Protein AF-0000000069699999 (afdb_homodimer)

Radius of gyration: 29.28 Å; Cα contacts (8 Å, |Δi|>4): 1316; chains: 2; bounding box: 67×88×53 Å

Foldseek 3Di:
DVVVVVLVVLLLVLLCCCPVVVDDLVRSCVVVVHDSVVSVVSPVVCVVVVVDDDDPPPDPVVLVVLQVLLCVPLVAQTEAAFADDPDLLVLLLRLLVSVLVVCLVPAAAAAEEEEFFDDSLLSNLPHDDQHEAHQYEYAYQFAFADDPPDQGGRQSSRVSNCVRNVYYYYHQHDHFFDQALVVLVVSCPDPSNVVRNVVNLAGQEYEWEKFALDCPTPCVVSVNDDNVQSCCCCPVFQWGIATSQQFTWHLQLDTTDGRRNSGGRGHDLVSLQSHNAYEYEDEDLSCLSRVNSNSNVSSHRYYGYYPNSSVSNSVVVVVD/DVVVVVLVVLLLVLLCCCPVVVDDLVRSCVVVVHDSVVSVVSPVVCVVVVVDDDDPPPPPVLLVVLQVLLCVPLVAQGEAAFADDPDLLVLLLRLLVSVLVVCLVPAAAAAEEEEFFDDSLLSNLPHDDQHEAHQYEYAYQFAFADDPPDQGGRQSSRVSNCVRNVYYYYHQHDHFFDQALVVLVVSCPDPSNVVRNVVNLAGQEYEWEKFALDCPTPCVVSVNDDNVQSCCCCPVVQWGIATSQQFTWHLQLDTTDGRRNSGGRGHDLVSLQSHNAYEYEDEDLSCLSRVNSNSNVSSHRYYGYYPNSSVSNSVVVVVD

Structure (mmCIF, N/CA/C/O backbone):
data_AF-0000000069699999-model_v1
#
loop_
_entity.id
_entity.type
_entity.pdbx_description
1 polymer 'Sorbitol operon regulator'
#
loop_
_atom_site.group_PDB
_atom_site.id
_atom_site.type_symbol
_atom_site.label_atom_id
_atom_site.label_alt_id
_atom_site.label_comp_id
_atom_site.label_asym_id
_atom_site.label_entity_id
_atom_site.label_seq_id
_atom_site.pdbx_PDB_ins_code
_atom_site.Cartn_x
_atom_site.Cartn_y
_atom_site.Cartn_z
_atom_site.occupancy
_atom_site.B_iso_or_equiv
_atom_site.auth_seq_id
_atom_site.auth_comp_id
_atom_site.auth_asym_id
_atom_site.auth_atom_id
_atom_site.pdbx_PDB_model_num
ATOM 1 N N . MET A 1 1 ? 32.375 20.234 -20.359 1 34.5 1 MET A N 1
ATOM 2 C CA . MET A 1 1 ? 32.719 20.578 -18.984 1 34.5 1 MET A CA 1
ATOM 3 C C . MET A 1 1 ? 32.938 22.078 -18.828 1 34.5 1 MET A C 1
ATOM 5 O O . MET A 1 1 ? 32.594 22.656 -17.812 1 34.5 1 MET A O 1
ATOM 9 N N . ILE A 1 2 ? 33.469 22.578 -19.922 1 44.34 2 ILE A N 1
ATOM 10 C CA . ILE A 1 2 ? 33.844 23.984 -19.891 1 44.34 2 ILE A CA 1
ATOM 11 C C . ILE A 1 2 ? 32.625 24.875 -20.031 1 44.34 2 ILE A C 1
ATOM 13 O O . ILE A 1 2 ? 32.531 25.891 -19.359 1 44.34 2 ILE A O 1
ATOM 17 N N . GLU A 1 3 ? 31.766 24.516 -20.938 1 46.88 3 GLU A N 1
ATOM 18 C CA . GLU A 1 3 ? 30.547 25.297 -21.172 1 46.88 3 GLU A CA 1
ATOM 19 C C . GLU A 1 3 ? 29.609 25.219 -19.969 1 46.88 3 GLU A C 1
ATOM 21 O O . GLU A 1 3 ? 28.953 26.203 -19.625 1 46.88 3 GLU A O 1
ATOM 26 N N . GLN A 1 4 ? 29.594 24.062 -19.406 1 53.38 4 GLN A N 1
ATOM 27 C CA . GLN A 1 4 ? 28.781 23.875 -18.219 1 53.38 4 GLN A CA 1
ATOM 28 C C . GLN A 1 4 ? 29.312 24.672 -17.031 1 53.38 4 GLN A C 1
ATOM 30 O O . GLN A 1 4 ? 28.547 25.203 -16.234 1 53.38 4 GLN A O 1
ATOM 35 N N . ASP A 1 5 ? 30.562 24.703 -17.078 1 57.59 5 ASP A N 1
ATOM 36 C CA . ASP A 1 5 ? 31.25 25.438 -16.031 1 57.59 5 ASP A CA 1
ATOM 37 C C . ASP A 1 5 ? 30.969 26.922 -16.125 1 57.59 5 ASP A C 1
ATOM 39 O O . ASP A 1 5 ? 30.812 27.594 -15.094 1 57.59 5 ASP A O 1
ATOM 43 N N . SER A 1 6 ? 30.891 27.344 -17.406 1 62.59 6 SER A N 1
ATOM 44 C CA . SER A 1 6 ? 30.656 28.766 -17.625 1 62.59 6 SER A CA 1
ATOM 45 C C . SER A 1 6 ? 29.25 29.172 -17.203 1 62.59 6 SER A C 1
ATOM 47 O O . SER A 1 6 ? 29.062 30.234 -16.625 1 62.59 6 SER A O 1
ATOM 49 N N . ASP A 1 7 ? 28.375 28.297 -17.328 1 70.56 7 ASP A N 1
ATOM 50 C CA . ASP A 1 7 ? 26.984 28.531 -16.969 1 70.56 7 ASP A CA 1
ATOM 51 C C . ASP A 1 7 ? 26.812 28.547 -15.445 1 70.56 7 ASP A C 1
ATOM 53 O O . ASP A 1 7 ? 26.062 29.375 -14.914 1 70.56 7 ASP A O 1
ATOM 57 N N . TYR A 1 8 ? 27.578 27.75 -14.844 1 74.44 8 TYR A N 1
ATOM 58 C CA . TYR A 1 8 ? 27.531 27.734 -13.391 1 74.44 8 TYR A CA 1
ATOM 59 C C . TYR A 1 8 ? 28.203 28.969 -12.805 1 74.44 8 TYR A C 1
ATOM 61 O O . TYR A 1 8 ? 27.734 29.516 -11.805 1 74.44 8 TYR A O 1
ATOM 69 N N . ALA A 1 9 ? 29.219 29.438 -13.438 1 79 9 ALA A N 1
ATOM 70 C CA . ALA A 1 9 ? 29.906 30.625 -12.984 1 79 9 ALA A CA 1
ATOM 71 C C . ALA A 1 9 ? 29.016 31.859 -13.102 1 79 9 ALA A C 1
ATOM 73 O O . ALA A 1 9 ? 28.953 32.688 -12.18 1 79 9 ALA A O 1
ATOM 74 N N . LEU A 1 10 ? 28.344 31.938 -14.234 1 81.69 10 LEU A N 1
ATOM 75 C CA . LEU A 1 10 ? 27.406 33.031 -14.445 1 81.69 10 LEU A CA 1
ATOM 76 C C . LEU A 1 10 ? 26.266 32.969 -13.43 1 81.69 10 LEU A C 1
ATOM 78 O O . LEU A 1 10 ? 25.906 34 -12.836 1 81.69 10 LEU A O 1
ATOM 82 N N . LEU A 1 11 ? 25.734 31.797 -13.188 1 82.19 11 LEU A N 1
ATOM 83 C CA . LEU A 1 11 ? 24.656 31.578 -12.219 1 82.19 11 LEU A CA 1
ATOM 84 C C . LEU A 1 11 ? 25.078 32.031 -10.82 1 82.19 11 LEU A C 1
ATOM 86 O O . LEU A 1 11 ? 24.312 32.656 -10.109 1 82.19 11 LEU A O 1
ATOM 90 N N . THR A 1 12 ? 26.234 31.672 -10.555 1 82.31 12 THR A N 1
ATOM 91 C CA . THR A 1 12 ? 26.766 32.031 -9.25 1 82.31 12 THR A CA 1
ATOM 92 C C . THR A 1 12 ? 26.953 33.531 -9.133 1 82.31 12 THR A C 1
ATOM 94 O O . THR A 1 12 ? 26.609 34.125 -8.109 1 82.31 12 THR A O 1
ATOM 97 N N . GLU A 1 13 ? 27.469 34.156 -10.133 1 85.19 13 GLU A N 1
ATOM 98 C CA . GLU A 1 13 ? 27.703 35.594 -10.117 1 85.19 13 GLU A CA 1
ATOM 99 C C . GLU A 1 13 ? 26.391 36.375 -10.016 1 85.19 13 GLU A C 1
ATOM 101 O O . GLU A 1 13 ? 26.297 37.375 -9.281 1 85.19 13 GLU A O 1
ATOM 106 N N . ILE A 1 14 ? 25.469 35.906 -10.664 1 87.5 14 ILE A N 1
ATOM 107 C CA . ILE A 1 14 ? 24.172 36.562 -10.648 1 87.5 14 ILE A CA 1
ATOM 108 C C . ILE A 1 14 ? 23.516 36.375 -9.281 1 87.5 14 ILE A C 1
ATOM 110 O O . ILE A 1 14 ? 22.938 37.312 -8.719 1 87.5 14 ILE A O 1
ATOM 114 N N . ALA A 1 15 ? 23.688 35.219 -8.727 1 82.81 15 ALA A N 1
ATOM 115 C CA . ALA A 1 15 ? 23.156 34.938 -7.395 1 82.81 15 ALA A CA 1
ATOM 116 C C . ALA A 1 15 ? 23.812 35.812 -6.336 1 82.81 15 ALA A C 1
ATOM 118 O O . ALA A 1 15 ? 23.141 36.375 -5.469 1 82.81 15 ALA A O 1
ATOM 119 N N . VAL A 1 16 ? 25.047 35.938 -6.441 1 80.44 16 VAL A N 1
ATOM 120 C CA . VAL A 1 16 ? 25.797 36.781 -5.508 1 80.44 16 VAL A CA 1
ATOM 121 C C . VAL A 1 16 ? 25.344 38.219 -5.641 1 80.44 16 VAL A C 1
ATOM 123 O O . VAL A 1 16 ? 25.125 38.906 -4.637 1 80.44 16 VAL A O 1
ATOM 126 N N . ALA A 1 17 ? 25.156 38.719 -6.848 1 85.19 17 ALA A N 1
ATOM 127 C CA . ALA A 1 17 ? 24.734 40.094 -7.09 1 85.19 17 ALA A CA 1
ATOM 128 C C . ALA A 1 17 ? 23.359 40.344 -6.469 1 85.19 17 ALA A C 1
ATOM 130 O O . ALA A 1 17 ? 23.156 41.375 -5.836 1 85.19 17 ALA A O 1
ATOM 131 N N . TYR A 1 18 ? 22.516 39.406 -6.566 1 82.5 18 TYR A N 1
ATOM 132 C CA . TYR A 1 18 ? 21.141 39.562 -6.094 1 82.5 18 TYR A CA 1
ATOM 133 C C . TYR A 1 18 ? 21.047 39.375 -4.586 1 82.5 18 TYR A C 1
ATOM 135 O O . TYR A 1 18 ? 20.547 40.219 -3.867 1 82.5 18 TYR A O 1
ATOM 143 N N . TYR A 1 19 ? 21.578 38.312 -4.074 1 75 19 TYR A N 1
ATOM 144 C CA . TYR A 1 19 ? 21.328 37.906 -2.699 1 75 19 TYR A CA 1
ATOM 145 C C . TYR A 1 19 ? 22.359 38.5 -1.753 1 75 19 TYR A C 1
ATOM 147 O O . TYR A 1 19 ? 22.047 38.812 -0.602 1 75 19 TYR A O 1
ATOM 155 N N . ASP A 1 20 ? 23.516 38.625 -2.26 1 72.81 20 ASP A N 1
ATOM 156 C CA . ASP A 1 20 ? 24.578 39.094 -1.396 1 72.81 20 ASP A CA 1
ATOM 157 C C . ASP A 1 20 ? 24.766 40.594 -1.553 1 72.81 20 ASP A C 1
ATOM 159 O O . ASP A 1 20 ? 24.922 41.312 -0.563 1 72.81 20 ASP A O 1
ATOM 163 N N . GLN A 1 21 ? 24.625 41.094 -2.789 1 77.75 21 GLN A N 1
ATOM 164 C CA . GLN A 1 21 ? 24.938 42.5 -3.049 1 77.75 21 GLN A CA 1
ATOM 165 C C . GLN A 1 21 ? 23.656 43.344 -3.156 1 77.75 21 GLN A C 1
ATOM 167 O O . GLN A 1 21 ? 23.703 44.531 -3.455 1 77.75 21 GLN A O 1
ATOM 172 N N . GLU A 1 22 ? 22.531 42.656 -2.928 1 73.81 22 GLU A N 1
ATOM 173 C CA . GLU A 1 22 ? 21.203 43.25 -2.85 1 73.81 22 GLU A CA 1
ATOM 174 C C . GLU A 1 22 ? 20.922 44.125 -4.07 1 73.81 22 GLU A C 1
ATOM 176 O O . GLU A 1 22 ? 20.266 45.156 -3.965 1 73.81 22 GLU A O 1
ATOM 181 N N . GLN A 1 23 ? 21.484 43.719 -5.227 1 81.5 23 GLN A N 1
ATOM 182 C CA . GLN A 1 23 ? 21.141 44.375 -6.484 1 81.5 23 GLN A CA 1
ATOM 183 C C . GLN A 1 23 ? 19.766 43.969 -6.969 1 81.5 23 GLN A C 1
ATOM 185 O O . GLN A 1 23 ? 19.344 42.844 -6.777 1 81.5 23 GLN A O 1
ATOM 190 N N . THR A 1 24 ? 19.109 44.906 -7.512 1 81.06 24 THR A N 1
ATOM 191 C CA . THR A 1 24 ? 17.812 44.594 -8.102 1 81.06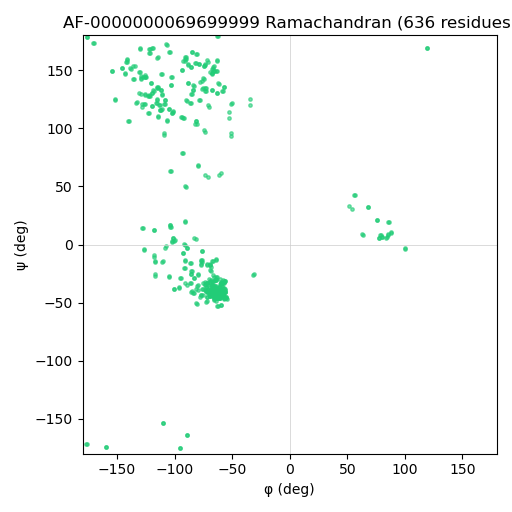 24 THR A CA 1
ATOM 192 C C . THR A 1 24 ? 17.984 43.781 -9.375 1 81.06 24 THR A C 1
ATOM 194 O O . THR A 1 24 ? 19.062 43.75 -9.977 1 81.06 24 THR A O 1
ATOM 197 N N . GLN A 1 25 ? 16.891 43.031 -9.719 1 85.62 25 GLN A N 1
ATOM 198 C CA . GLN A 1 25 ? 16.953 42.281 -10.961 1 85.62 25 GLN A CA 1
ATOM 199 C C . GLN A 1 25 ? 17.203 43.188 -12.156 1 85.62 25 GLN A C 1
ATOM 201 O O . GLN A 1 25 ? 17.875 42.781 -13.117 1 85.62 25 GLN A O 1
ATOM 206 N N . GLU A 1 26 ? 16.734 44.375 -12.039 1 84 26 GLU A N 1
ATOM 207 C CA . GLU A 1 26 ? 16.938 45.344 -13.109 1 84 26 GLU A CA 1
ATOM 208 C C . GLU A 1 26 ? 18.406 45.75 -13.195 1 84 26 GLU A C 1
ATOM 210 O O . GLU A 1 26 ? 18.969 45.844 -14.289 1 84 26 GLU A O 1
ATOM 215 N N . GLU A 1 27 ? 19.016 45.969 -12.148 1 87.88 27 GLU A N 1
ATOM 216 C CA . GLU A 1 27 ? 20.438 46.344 -12.086 1 87.88 27 GLU A CA 1
ATOM 217 C C . GLU A 1 27 ? 21.312 45.188 -12.594 1 87.88 27 GLU A C 1
ATOM 219 O O . GLU A 1 27 ? 22.297 45.438 -13.305 1 87.88 27 GLU A O 1
ATOM 224 N N . ILE A 1 28 ? 20.938 44 -12.266 1 91.94 28 ILE A N 1
ATOM 225 C CA . ILE A 1 28 ? 21.672 42.812 -12.672 1 91.94 28 ILE A CA 1
ATOM 226 C C . ILE A 1 28 ? 21.531 42.625 -14.18 1 91.94 28 ILE A C 1
ATOM 228 O O . ILE A 1 28 ? 22.516 42.281 -14.859 1 91.94 28 ILE A O 1
ATOM 232 N N . ALA A 1 29 ? 20.406 42.875 -14.664 1 90.75 29 ALA A N 1
ATOM 233 C CA . ALA A 1 29 ? 20.141 42.781 -16.094 1 90.75 29 ALA A CA 1
ATOM 234 C C . ALA A 1 29 ? 21.047 43.75 -16.875 1 90.75 29 ALA A C 1
ATOM 236 O O . ALA A 1 29 ? 21.641 43.344 -17.875 1 90.75 29 ALA A O 1
ATOM 237 N N . LYS A 1 30 ? 21.156 44.938 -16.406 1 89.31 30 LYS A N 1
ATOM 238 C CA . LYS A 1 30 ? 22 45.938 -17.047 1 89.31 30 LYS A CA 1
ATOM 239 C C . LYS A 1 30 ? 23.469 45.562 -16.969 1 89.31 30 LYS A C 1
ATOM 241 O O . LYS A 1 30 ? 24.203 45.688 -17.953 1 89.31 30 LYS A O 1
ATOM 246 N N . ARG A 1 31 ? 23.859 45.062 -15.844 1 89.94 31 ARG A N 1
ATOM 247 C CA . ARG A 1 31 ? 25.25 44.75 -15.578 1 89.94 31 ARG A CA 1
ATOM 248 C C . ARG A 1 31 ? 25.719 43.594 -16.453 1 89.94 31 ARG A C 1
ATOM 250 O O . ARG A 1 31 ? 26.859 43.594 -16.938 1 89.94 31 ARG A O 1
ATOM 257 N N . PHE A 1 32 ? 24.828 42.656 -16.703 1 87.94 32 PHE A N 1
ATOM 258 C CA . PHE A 1 32 ? 25.25 41.438 -17.375 1 87.94 32 PHE A CA 1
ATOM 259 C C . PHE A 1 32 ? 24.734 41.406 -18.812 1 87.94 32 PHE A C 1
ATOM 261 O O . PHE A 1 32 ? 25 40.438 -19.547 1 87.94 32 PHE A O 1
ATOM 268 N N . GLY A 1 33 ? 23.922 42.562 -19.172 1 90.44 33 GLY A N 1
ATOM 269 C CA . GLY A 1 33 ? 23.438 42.688 -20.531 1 90.44 33 GLY A CA 1
ATOM 270 C C . GLY A 1 33 ? 22.406 41.625 -20.891 1 90.44 33 GLY A C 1
ATOM 271 O O . GLY A 1 33 ? 22.406 41.094 -22 1 90.44 33 GLY A O 1
ATOM 272 N N . ILE A 1 34 ? 21.672 41.25 -19.891 1 89.38 34 ILE A N 1
ATOM 273 C CA . ILE A 1 34 ? 20.594 40.281 -20.125 1 89.38 34 ILE A CA 1
ATOM 274 C C . ILE A 1 34 ? 19.25 40.906 -19.703 1 89.38 34 ILE A C 1
ATOM 276 O O . ILE A 1 34 ? 19.234 41.969 -19.062 1 89.38 34 ILE A O 1
ATOM 280 N N . SER A 1 35 ? 18.141 40.281 -20.141 1 85.44 35 SER A N 1
ATOM 281 C CA . SER A 1 35 ? 16.828 40.812 -19.781 1 85.44 35 SER A CA 1
ATOM 282 C C . SER A 1 35 ? 16.5 40.531 -18.312 1 85.44 35 SER A C 1
ATOM 284 O O . SER A 1 35 ? 17.031 39.594 -17.719 1 85.44 35 SER A O 1
ATOM 286 N N . ARG A 1 36 ? 15.68 41.375 -17.828 1 84.62 36 ARG A N 1
ATOM 287 C CA . ARG A 1 36 ? 15.195 41.188 -16.469 1 84.62 36 ARG A CA 1
ATOM 288 C C . ARG A 1 36 ? 14.516 39.812 -16.312 1 84.62 36 ARG A C 1
ATOM 290 O O . ARG A 1 36 ? 14.695 39.156 -15.289 1 84.62 36 ARG A O 1
ATOM 297 N N . ILE A 1 37 ? 13.906 39.375 -17.328 1 82.69 37 ILE A N 1
ATOM 298 C CA . ILE A 1 37 ? 13.195 38.094 -17.312 1 82.69 37 ILE A CA 1
ATOM 299 C C . ILE A 1 37 ? 14.195 36.969 -17.203 1 82.69 37 ILE A C 1
ATOM 301 O O . ILE A 1 37 ? 13.984 36 -16.453 1 82.69 37 ILE A O 1
ATOM 305 N N . LYS A 1 38 ? 15.227 37.062 -17.906 1 85.81 38 LYS A N 1
ATOM 306 C CA . LYS A 1 38 ? 16.266 36.031 -17.875 1 85.81 38 LYS A CA 1
ATOM 307 C C . LYS A 1 38 ? 16.953 36 -16.5 1 85.81 38 LYS A C 1
ATOM 309 O O . LYS A 1 38 ? 17.266 34.938 -16 1 85.81 38 LYS A O 1
ATOM 314 N N . VAL A 1 39 ? 17.172 37.188 -15.914 1 87.88 39 VAL A N 1
ATOM 315 C CA . VAL A 1 39 ? 17.75 37.219 -14.57 1 87.88 39 VAL A CA 1
ATOM 316 C C . VAL A 1 39 ? 16.859 36.469 -13.602 1 87.88 39 VAL A C 1
ATOM 318 O O . VAL A 1 39 ? 17.359 35.656 -12.82 1 87.88 39 VAL A O 1
ATOM 321 N N . GLY A 1 40 ? 15.648 36.688 -13.695 1 83.38 40 GLY A N 1
ATOM 322 C CA . GLY A 1 40 ? 14.703 35.969 -12.836 1 83.38 40 GLY A CA 1
ATOM 323 C C . GLY A 1 40 ? 14.766 34.469 -13.008 1 83.38 40 GLY A C 1
ATOM 324 O O . GLY A 1 40 ? 14.758 33.719 -12.023 1 83.38 40 GLY A O 1
ATOM 325 N N . ARG A 1 41 ? 14.844 34.062 -14.211 1 84.88 41 ARG A N 1
ATOM 326 C CA . ARG A 1 41 ? 14.938 32.625 -14.523 1 84.88 41 ARG A CA 1
ATOM 327 C C . ARG A 1 41 ? 16.234 32.031 -13.984 1 84.88 41 ARG A C 1
ATOM 329 O O . ARG A 1 41 ? 16.234 30.906 -13.469 1 84.88 41 ARG A O 1
ATOM 336 N N . LEU A 1 42 ? 17.281 32.781 -14.172 1 84.38 42 LEU A N 1
ATOM 337 C CA . LEU A 1 42 ? 18.578 32.312 -13.719 1 84.38 42 LEU A CA 1
ATOM 338 C C . LEU A 1 42 ? 18.641 32.219 -12.195 1 84.38 42 LEU A C 1
ATOM 340 O O . LEU A 1 42 ? 19.234 31.312 -11.633 1 84.38 42 LEU A O 1
ATOM 344 N N . LEU A 1 43 ? 17.953 33.188 -11.555 1 81.56 43 LEU A N 1
ATOM 345 C CA . LEU A 1 43 ? 17.875 33.156 -10.102 1 81.56 43 LEU A CA 1
ATOM 346 C C . LEU A 1 43 ? 17.062 31.953 -9.625 1 81.56 43 LEU A C 1
ATOM 348 O O . LEU A 1 43 ? 17.438 31.297 -8.648 1 81.56 43 LEU A O 1
ATOM 352 N N . LYS A 1 44 ? 16.062 31.672 -10.32 1 78.75 44 LYS A N 1
ATOM 353 C CA . LYS A 1 44 ? 15.266 30.484 -10.023 1 78.75 44 LYS A CA 1
ATOM 354 C C . LYS A 1 44 ? 16.078 29.219 -10.227 1 78.75 44 LYS A C 1
ATOM 356 O O . LYS A 1 44 ? 16.047 28.312 -9.383 1 78.75 44 LYS A O 1
ATOM 361 N N . LYS A 1 45 ? 16.797 29.219 -11.289 1 80.31 45 LYS A N 1
ATOM 362 C CA . LYS A 1 45 ? 17.672 28.078 -11.586 1 80.31 45 LYS A CA 1
ATOM 363 C C . LYS A 1 45 ? 18.766 27.938 -10.523 1 80.31 45 LYS A C 1
ATOM 365 O O . LYS A 1 45 ? 19.094 26.828 -10.117 1 80.31 45 LYS A O 1
ATOM 370 N N . ALA A 1 46 ? 19.344 29.016 -10.141 1 79.31 46 ALA A N 1
ATOM 371 C CA . ALA A 1 46 ? 20.375 29 -9.109 1 79.31 46 ALA A CA 1
ATOM 372 C C . ALA A 1 46 ? 19.859 28.375 -7.816 1 79.31 46 ALA A C 1
ATOM 374 O O . ALA A 1 46 ? 20.594 27.625 -7.152 1 79.31 46 ALA A O 1
ATOM 375 N N . ARG A 1 47 ? 18.688 28.625 -7.508 1 72.5 47 ARG A N 1
ATOM 376 C CA . ARG A 1 47 ? 18.078 28.047 -6.32 1 72.5 47 ARG A CA 1
ATOM 377 C C . ARG A 1 47 ? 17.812 26.562 -6.52 1 72.5 47 ARG A C 1
ATOM 379 O O . ARG A 1 47 ? 18.094 25.75 -5.637 1 72.5 47 ARG A O 1
ATOM 386 N N . GLN A 1 48 ? 17.359 26.266 -7.688 1 70.88 48 GLN A N 1
ATOM 387 C CA . GLN A 1 48 ? 17 24.891 -8.016 1 70.88 48 GLN A CA 1
ATOM 388 C C . GLN A 1 48 ? 18.234 23.984 -8.039 1 70.88 48 GLN A C 1
ATOM 390 O O . GLN A 1 48 ? 18.188 22.828 -7.621 1 70.88 48 GLN A O 1
ATOM 395 N N . GLU A 1 49 ? 19.312 24.656 -8.422 1 71.75 49 GLU A N 1
ATOM 396 C CA . GLU A 1 49 ? 20.562 23.906 -8.57 1 71.75 49 GLU A CA 1
ATOM 397 C C . GLU A 1 49 ? 21.359 23.922 -7.273 1 71.75 49 GLU A C 1
ATOM 399 O O . GLU A 1 49 ? 22.469 23.375 -7.219 1 71.75 49 GLU A O 1
ATOM 404 N N . GLY A 1 50 ? 20.781 24.625 -6.227 1 68.31 50 GLY A N 1
ATOM 405 C CA . GLY A 1 50 ? 21.391 24.641 -4.902 1 68.31 50 GLY A CA 1
ATOM 406 C C . GLY A 1 50 ? 22.562 25.609 -4.801 1 68.31 50 GLY A C 1
ATOM 407 O O . GLY A 1 50 ? 23.359 25.547 -3.859 1 68.31 50 GLY A O 1
ATOM 408 N N . ILE A 1 51 ? 22.75 26.375 -5.785 1 72.75 51 ILE A N 1
ATOM 409 C CA . ILE A 1 51 ? 23.812 27.375 -5.766 1 72.75 51 ILE A CA 1
ATOM 410 C C . ILE A 1 51 ? 23.5 28.438 -4.707 1 72.75 51 ILE A C 1
ATOM 412 O O . ILE A 1 51 ? 24.406 28.953 -4.051 1 72.75 51 ILE A O 1
ATOM 416 N N . VAL A 1 52 ? 22.266 28.875 -4.594 1 61.09 52 VAL A N 1
ATOM 417 C CA . VAL A 1 52 ? 21.812 29.812 -3.574 1 61.09 52 VAL A CA 1
ATOM 418 C C . VAL A 1 52 ? 20.891 29.109 -2.584 1 61.09 52 VAL A C 1
ATOM 420 O O . VAL A 1 52 ? 19.938 28.453 -2.982 1 61.09 52 VAL A O 1
ATOM 423 N N . GLU A 1 53 ? 21.344 29.062 -1.372 1 54.72 53 GLU A N 1
ATOM 424 C CA . GLU A 1 53 ? 20.484 28.656 -0.258 1 54.72 53 GLU A CA 1
ATOM 425 C C . GLU A 1 53 ? 20.156 29.844 0.646 1 54.72 53 GLU A C 1
ATOM 427 O O . GLU A 1 53 ? 21.062 30.453 1.218 1 54.72 53 GLU A O 1
ATOM 432 N N . ILE A 1 54 ? 19.078 30.5 0.457 1 44.09 54 ILE A N 1
ATOM 433 C CA . ILE A 1 54 ? 18.672 31.609 1.311 1 44.09 54 ILE A CA 1
ATOM 434 C C . ILE A 1 54 ? 18.188 31.078 2.656 1 44.09 54 ILE A C 1
ATOM 436 O O . ILE A 1 54 ? 17.266 30.25 2.709 1 44.09 54 ILE A O 1
ATOM 440 N N . SER A 1 55 ? 18.938 31.062 3.561 1 42.41 55 SER A N 1
ATOM 441 C CA . SER A 1 55 ? 18.484 30.734 4.914 1 42.41 55 SER A CA 1
ATOM 442 C C . SER A 1 55 ? 18.109 32 5.688 1 42.41 55 SER A C 1
ATOM 444 O O . SER A 1 55 ? 18.938 32.906 5.863 1 42.41 55 SER A O 1
ATOM 446 N N . VAL A 1 56 ? 16.922 32.594 5.469 1 38.44 56 VAL A N 1
ATOM 447 C CA . VAL A 1 56 ? 16.484 33.656 6.387 1 38.44 56 VAL A CA 1
ATOM 448 C C . VAL A 1 56 ? 16.594 33.156 7.824 1 38.44 56 VAL A C 1
ATOM 450 O O . VAL A 1 56 ? 15.961 32.156 8.203 1 38.44 56 VAL A O 1
ATOM 453 N N . LYS A 1 57 ? 17.641 33.438 8.359 1 41.66 57 LYS A N 1
ATOM 454 C CA . LYS A 1 57 ? 17.766 33.125 9.781 1 41.66 57 LYS A CA 1
ATOM 455 C C . LYS A 1 57 ? 16.719 33.844 10.609 1 41.66 57 LYS A C 1
ATOM 457 O O . LYS A 1 57 ? 16.719 35.062 10.703 1 41.66 57 LYS A O 1
ATOM 462 N N . TYR A 1 58 ? 15.43 33.625 10.414 1 42.47 58 TYR A N 1
ATOM 463 C CA . TYR A 1 58 ? 14.523 34.125 11.43 1 42.47 58 TYR A CA 1
ATOM 464 C C . TYR A 1 58 ? 15.148 34.031 12.82 1 42.47 58 TYR A C 1
ATOM 466 O O . TYR A 1 58 ? 15.766 33 13.141 1 42.47 58 TYR A O 1
ATOM 474 N N . HIS A 1 59 ? 15.25 35.156 13.398 1 47.41 59 HIS A N 1
ATOM 475 C CA . HIS A 1 59 ? 15.844 35.25 14.727 1 47.41 59 HIS A CA 1
ATOM 476 C C . HIS A 1 59 ? 15.18 34.281 15.711 1 47.41 59 HIS A C 1
ATOM 478 O O . HIS A 1 59 ? 13.961 34.312 15.875 1 47.41 59 HIS A O 1
ATOM 484 N N . PRO A 1 60 ? 15.844 33.312 16.188 1 51.94 60 PRO A N 1
ATOM 485 C CA . PRO A 1 60 ? 15.422 32.406 17.25 1 51.94 60 PRO A CA 1
ATOM 486 C C . PRO A 1 60 ? 14.516 33.062 18.281 1 51.94 60 PRO A C 1
ATOM 488 O O . PRO A 1 60 ? 13.578 32.438 18.781 1 51.94 60 PRO A O 1
ATOM 491 N N . VAL A 1 61 ? 14.633 34.406 18.453 1 47.69 61 VAL A N 1
ATOM 492 C CA . VAL A 1 61 ? 13.883 35.062 19.531 1 47.69 61 VAL A CA 1
ATOM 493 C C . VAL A 1 61 ? 12.422 35.219 19.125 1 47.69 61 VAL A C 1
ATOM 495 O O . VAL A 1 61 ? 11.516 34.969 19.922 1 47.69 61 VAL A O 1
ATOM 498 N N . PHE A 1 62 ? 12.055 35.625 17.891 1 53.31 62 PHE A N 1
ATOM 499 C CA . PHE A 1 62 ? 10.688 35.844 17.438 1 53.31 62 PHE A CA 1
ATOM 500 C C . PHE A 1 62 ? 9.922 34.531 17.391 1 53.31 62 PHE A C 1
ATOM 502 O O . PHE A 1 62 ? 8.781 34.438 17.859 1 53.31 62 PHE A O 1
ATOM 509 N N . SER A 1 63 ? 10.555 33.594 17 1 73.06 63 SER A N 1
ATOM 510 C CA . SER A 1 63 ? 9.922 32.281 16.953 1 73.06 63 SER A CA 1
ATOM 511 C C . SER A 1 63 ? 9.648 31.734 18.359 1 73.06 63 SER A C 1
ATOM 513 O O . SER A 1 63 ? 8.609 31.109 18.594 1 73.06 63 SER A O 1
ATOM 515 N N . SER A 1 64 ? 10.414 32.281 19.203 1 79.56 64 SER A N 1
ATOM 516 C CA . SER A 1 64 ? 10.25 31.828 20.578 1 79.56 64 SER A CA 1
ATOM 517 C C . SER A 1 64 ? 9.055 32.5 21.234 1 79.56 64 SER A C 1
ATOM 519 O O . SER A 1 64 ? 8.281 31.859 21.938 1 79.56 64 SER A O 1
ATOM 521 N N . GLN A 1 65 ? 8.867 33.812 20.938 1 85.81 65 GLN A N 1
ATOM 522 C CA . GLN A 1 65 ? 7.746 34.531 21.516 1 85.81 65 GLN A CA 1
ATOM 523 C C . GLN A 1 65 ? 6.418 34.031 20.953 1 85.81 65 GLN A C 1
ATOM 525 O O . GLN A 1 65 ? 5.449 33.875 21.703 1 85.81 65 GLN A O 1
ATOM 530 N N . ILE A 1 66 ? 6.449 33.844 19.719 1 90.81 66 ILE A N 1
ATOM 531 C CA . ILE A 1 66 ? 5.242 33.375 19.062 1 90.81 66 ILE A CA 1
ATOM 532 C C . ILE A 1 66 ? 4.898 31.969 19.578 1 90.81 66 ILE A C 1
ATOM 534 O O . ILE A 1 66 ? 3.736 31.688 19.875 1 90.81 66 ILE A O 1
ATOM 538 N N . GLU A 1 67 ? 5.898 31.172 19.688 1 93.44 67 GLU A N 1
ATOM 539 C CA . GLU A 1 67 ? 5.684 29.844 20.219 1 93.44 67 GLU A CA 1
ATOM 540 C C . GLU A 1 67 ? 5.086 29.891 21.625 1 93.44 67 GLU A C 1
ATOM 542 O O . GLU A 1 67 ? 4.137 29.172 21.938 1 93.44 67 GLU A O 1
ATOM 547 N N . GLN A 1 68 ? 5.602 30.781 22.438 1 93.31 68 GLN A N 1
ATOM 548 C CA . GLN A 1 68 ? 5.113 30.906 23.797 1 93.31 68 GLN A CA 1
ATOM 549 C C . GLN A 1 68 ? 3.652 31.359 23.828 1 93.31 68 GLN A C 1
ATOM 551 O O . GLN A 1 68 ? 2.877 30.922 24.672 1 93.31 68 GLN A O 1
ATOM 556 N N . GLN A 1 69 ? 3.283 32.188 22.938 1 93.88 69 GLN A N 1
ATOM 557 C CA . GLN A 1 69 ? 1.891 32.625 22.844 1 93.88 69 GLN A CA 1
ATOM 558 C C . GLN A 1 69 ? 0.983 31.438 22.484 1 93.88 69 GLN A C 1
ATOM 560 O O . GLN A 1 69 ? -0.096 31.281 23.047 1 93.88 69 GLN A O 1
ATOM 565 N N . PHE A 1 70 ? 1.439 30.641 21.594 1 96.75 70 PHE A N 1
ATOM 566 C CA . PHE A 1 70 ? 0.662 29.469 21.188 1 96.75 70 PHE A CA 1
ATOM 567 C C . PHE A 1 70 ? 0.53 28.484 22.344 1 96.75 70 PHE A C 1
ATOM 569 O O . PHE A 1 70 ? -0.55 27.938 22.578 1 96.75 70 PHE A O 1
ATOM 576 N N . ILE A 1 71 ? 1.608 28.234 23.062 1 96.56 71 ILE A N 1
ATOM 577 C CA . ILE A 1 71 ? 1.599 27.312 24.203 1 96.56 71 ILE A CA 1
ATOM 578 C C . ILE A 1 71 ? 0.642 27.828 25.266 1 96.56 71 ILE A C 1
ATOM 580 O O . ILE A 1 71 ? -0.188 27.078 25.781 1 96.56 71 ILE A O 1
ATOM 584 N N . SER A 1 72 ? 0.683 29.094 25.5 1 95.19 72 SER A N 1
ATOM 585 C CA . SER A 1 72 ? -0.118 29.688 26.562 1 95.19 72 SER A CA 1
ATOM 586 C C . SER A 1 72 ? -1.595 29.734 26.172 1 95.19 72 SER A C 1
ATOM 588 O O . SER A 1 72 ? -2.461 29.438 27 1 95.19 72 SER A O 1
ATOM 590 N N . HIS A 1 73 ? -1.875 30.047 24.938 1 95 73 HIS A N 1
ATOM 591 C CA . HIS A 1 73 ? -3.254 30.297 24.531 1 95 73 HIS A CA 1
ATOM 592 C C . HIS A 1 73 ? -3.953 28.984 24.172 1 95 73 HIS A C 1
ATOM 594 O O . HIS A 1 73 ? -5.16 28.844 24.375 1 95 73 HIS A O 1
ATOM 600 N N . PHE A 1 74 ? -3.215 28.094 23.656 1 97.12 74 PHE A N 1
ATOM 601 C CA . PHE A 1 74 ? -3.885 26.922 23.078 1 97.12 74 PHE A CA 1
ATOM 602 C C . PHE A 1 74 ? -3.467 25.656 23.812 1 97.12 74 PHE A C 1
ATOM 604 O O . PHE A 1 74 ? -4.027 24.578 23.578 1 97.12 74 PHE A O 1
ATOM 611 N N . GLY A 1 75 ? -2.451 25.703 24.672 1 97 75 GLY A N 1
ATOM 612 C CA . GLY A 1 75 ? -2.047 24.578 25.484 1 97 75 GLY A CA 1
ATOM 613 C C . GLY A 1 75 ? -1.277 23.531 24.703 1 97 75 GLY A C 1
ATOM 614 O O . GLY A 1 75 ? -1.272 22.344 25.078 1 97 75 GLY A O 1
ATOM 615 N N . ILE A 1 76 ? -0.688 23.875 23.578 1 98.06 76 ILE A N 1
ATOM 616 C CA . ILE A 1 76 ? 0.103 22.922 22.812 1 98.06 76 ILE A CA 1
ATOM 617 C C . ILE A 1 76 ? 1.501 22.812 23.406 1 98.06 76 ILE A C 1
ATOM 619 O O . ILE A 1 76 ? 1.912 23.656 24.203 1 98.06 76 ILE A O 1
ATOM 623 N N . LYS A 1 77 ? 2.176 21.766 23.016 1 97.12 77 LYS A N 1
ATOM 624 C CA . LYS A 1 77 ? 3.504 21.5 23.562 1 97.12 77 LYS A CA 1
ATOM 625 C C . LYS A 1 77 ? 4.574 22.297 22.812 1 97.12 77 LYS A C 1
ATOM 627 O O . LYS A 1 77 ? 5.535 22.766 23.422 1 97.12 77 LYS A O 1
ATOM 632 N N . ARG A 1 78 ? 4.422 22.328 21.484 1 96.88 78 ARG A N 1
ATOM 633 C CA . ARG A 1 78 ? 5.395 23 20.641 1 96.88 78 ARG A CA 1
ATOM 634 C C . ARG A 1 78 ? 4.711 23.688 19.469 1 96.88 78 ARG A C 1
ATOM 636 O O . ARG A 1 78 ? 3.67 23.234 18.984 1 96.88 78 ARG A O 1
ATOM 643 N N . ALA A 1 79 ? 5.277 24.797 19.062 1 97.5 79 ALA A N 1
ATOM 644 C CA . ALA A 1 79 ? 4.969 25.422 17.781 1 97.5 79 ALA A CA 1
ATOM 645 C C . ALA A 1 79 ? 6.23 25.578 16.938 1 97.5 79 ALA A C 1
ATOM 647 O O . ALA A 1 79 ? 7.168 26.266 17.328 1 97.5 79 ALA A O 1
ATOM 648 N N . LEU A 1 80 ? 6.242 24.844 15.852 1 96.56 80 LEU A N 1
ATOM 649 C CA . LEU A 1 80 ? 7.352 24.938 14.906 1 96.56 80 LEU A CA 1
ATOM 650 C C . LEU A 1 80 ? 7.062 25.969 13.82 1 96.56 80 LEU A C 1
ATOM 652 O O . LEU A 1 80 ? 6.238 25.719 12.93 1 96.56 80 LEU A O 1
ATOM 656 N N . ILE A 1 81 ? 7.801 27.109 13.914 1 95.88 81 ILE A N 1
ATOM 657 C CA . ILE A 1 81 ? 7.461 28.266 13.07 1 95.88 81 ILE A CA 1
ATOM 658 C C . ILE A 1 81 ? 8.57 28.5 12.047 1 95.88 81 ILE A C 1
ATOM 660 O O . ILE A 1 81 ? 9.703 28.828 12.414 1 95.88 81 ILE A O 1
ATOM 664 N N . ALA A 1 82 ? 8.164 28.328 10.789 1 94.31 82 ALA A N 1
ATOM 665 C CA . ALA A 1 82 ? 9.125 28.562 9.719 1 94.31 82 ALA A CA 1
ATOM 666 C C . ALA A 1 82 ? 9.109 30.031 9.289 1 94.31 82 ALA A C 1
ATOM 668 O O . ALA A 1 82 ? 8.07 30.688 9.344 1 94.31 82 ALA A O 1
ATOM 669 N N . LEU A 1 83 ? 10.203 30.438 8.758 1 87.62 83 LEU A N 1
ATOM 670 C CA . LEU A 1 83 ? 10.273 31.75 8.133 1 87.62 83 LEU A CA 1
ATOM 671 C C . LEU A 1 83 ? 9.406 31.812 6.879 1 87.62 83 LEU A C 1
ATOM 673 O O . LEU A 1 83 ? 9.188 30.781 6.23 1 87.62 83 LEU A O 1
ATOM 677 N N . ASP A 1 84 ? 8.961 33.062 6.598 1 89.69 84 ASP A N 1
ATOM 678 C CA . ASP A 1 84 ? 8.07 33.219 5.453 1 89.69 84 ASP A CA 1
ATOM 679 C C . ASP A 1 84 ? 8.852 33.156 4.141 1 89.69 84 ASP A C 1
ATOM 681 O O . ASP A 1 84 ? 9.961 33.688 4.055 1 89.69 84 ASP A O 1
ATOM 685 N N . HIS A 1 85 ? 8.234 32.5 3.18 1 89.12 85 HIS A N 1
ATOM 686 C CA . HIS A 1 85 ? 8.688 32.5 1.792 1 89.12 85 HIS A CA 1
ATOM 687 C C . HIS A 1 85 ? 7.543 32.844 0.843 1 89.12 85 HIS A C 1
ATOM 689 O O . HIS A 1 85 ? 6.391 32.469 1.097 1 89.12 85 HIS A O 1
ATOM 695 N N . HIS A 1 86 ? 7.879 33.531 -0.192 1 85.5 86 HIS A N 1
ATOM 696 C CA . HIS A 1 86 ? 6.852 33.969 -1.141 1 85.5 86 HIS A CA 1
ATOM 697 C C . HIS A 1 86 ? 6.344 32.781 -1.956 1 85.5 86 HIS A C 1
ATOM 699 O O . HIS A 1 86 ? 5.152 32.688 -2.254 1 85.5 86 HIS A O 1
ATOM 705 N N . ASP A 1 87 ? 7.277 31.922 -2.248 1 91.81 87 ASP A N 1
ATOM 706 C CA . ASP A 1 87 ? 6.906 30.734 -3.01 1 91.81 87 ASP A CA 1
ATOM 707 C C . ASP A 1 87 ? 6.238 29.688 -2.115 1 91.81 87 ASP A C 1
ATOM 709 O O . ASP A 1 87 ? 6.809 29.281 -1.104 1 91.81 87 ASP A O 1
ATOM 713 N N . GLU A 1 88 ? 5.074 29.281 -2.473 1 92.44 88 GLU A N 1
ATOM 714 C CA . GLU A 1 88 ? 4.285 28.375 -1.653 1 92.44 88 GLU A CA 1
ATOM 715 C C . GLU A 1 88 ? 5.004 27.031 -1.468 1 92.44 88 GLU A C 1
ATOM 717 O O . GLU A 1 88 ? 4.965 26.453 -0.383 1 92.44 88 GLU A O 1
ATOM 722 N N . ASP A 1 89 ? 5.582 26.531 -2.525 1 93.56 89 ASP A N 1
ATOM 723 C CA . ASP A 1 89 ? 6.301 25.266 -2.434 1 93.56 89 ASP A CA 1
ATOM 724 C C . ASP A 1 89 ? 7.504 25.391 -1.502 1 93.56 89 ASP A C 1
ATOM 726 O O . ASP A 1 89 ? 7.766 24.484 -0.7 1 93.56 89 ASP A O 1
ATOM 730 N N . GLU A 1 90 ? 8.188 26.469 -1.665 1 92.69 90 GLU A N 1
ATOM 731 C CA . GLU A 1 90 ? 9.32 26.703 -0.775 1 92.69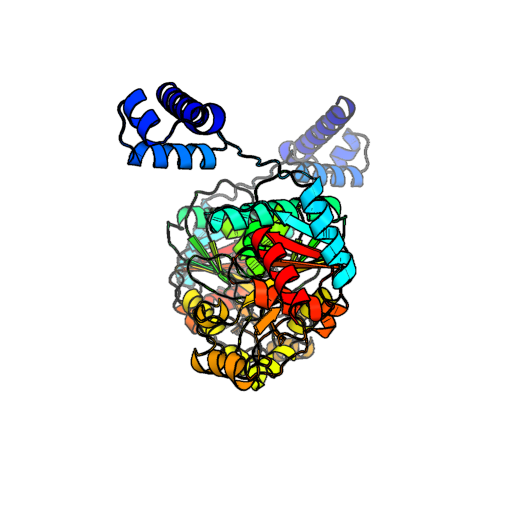 90 GLU A CA 1
ATOM 732 C C . GLU A 1 90 ? 8.859 26.859 0.671 1 92.69 90 GLU A C 1
ATOM 734 O O . GLU A 1 90 ? 9.516 26.375 1.594 1 92.69 90 GLU A O 1
ATOM 739 N N . GLN A 1 91 ? 7.801 27.594 0.868 1 95.19 91 GLN A N 1
ATOM 740 C CA . GLN A 1 91 ? 7.242 27.734 2.207 1 95.19 91 GLN A CA 1
ATOM 741 C C . GLN A 1 91 ? 6.938 26.359 2.818 1 95.19 91 GLN A C 1
ATOM 743 O O . GLN A 1 91 ? 7.281 26.109 3.973 1 95.19 91 GLN A O 1
ATOM 748 N N . ARG A 1 92 ? 6.309 25.484 2.074 1 96.88 92 ARG A N 1
ATOM 749 C CA . ARG A 1 92 ? 5.969 24.141 2.516 1 96.88 92 ARG A CA 1
ATOM 750 C C . ARG A 1 92 ? 7.223 23.344 2.883 1 96.88 92 ARG A C 1
ATOM 752 O O . ARG A 1 92 ? 7.242 22.641 3.895 1 96.88 92 ARG A O 1
ATOM 759 N N . GLN A 1 93 ? 8.258 23.484 2.098 1 95.88 93 GLN A N 1
ATOM 760 C CA . GLN A 1 93 ? 9.508 22.781 2.355 1 95.88 93 GLN A CA 1
ATOM 761 C C . GLN A 1 93 ? 10.148 23.25 3.658 1 95.88 93 GLN A C 1
ATOM 763 O O . GLN A 1 93 ? 10.719 22.453 4.398 1 95.88 93 GLN A O 1
ATOM 768 N N . GLN A 1 94 ? 10.047 24.516 3.889 1 93.62 94 GLN A N 1
ATOM 769 C CA . GLN A 1 94 ? 10.625 25.047 5.117 1 93.62 94 GLN A CA 1
ATOM 770 C C . GLN A 1 94 ? 9.883 24.531 6.344 1 93.62 94 GLN A C 1
ATOM 772 O O . GLN A 1 94 ? 10.508 24.203 7.359 1 93.62 94 GLN A O 1
ATOM 777 N N . VAL A 1 95 ? 8.625 24.469 6.258 1 96.81 95 VAL A N 1
ATOM 778 C CA . VAL A 1 95 ? 7.832 23.922 7.352 1 96.81 95 VAL A CA 1
ATOM 779 C C . VAL A 1 95 ? 8.141 22.438 7.512 1 96.81 95 VAL A C 1
ATOM 781 O O . VAL A 1 95 ? 8.344 21.953 8.633 1 96.81 95 VAL A O 1
ATOM 784 N N . ALA A 1 96 ? 8.227 21.75 6.422 1 97.62 96 ALA A N 1
ATOM 785 C CA . ALA A 1 96 ? 8.523 20.312 6.426 1 97.62 96 ALA A CA 1
ATOM 786 C C . ALA A 1 96 ? 9.875 20.031 7.078 1 97.62 96 ALA A C 1
ATOM 788 O O . ALA A 1 96 ? 10.031 19.047 7.801 1 97.62 96 ALA A O 1
ATOM 789 N N . ALA A 1 97 ? 10.797 20.875 6.797 1 94 97 ALA A N 1
ATOM 790 C CA . ALA A 1 97 ? 12.133 20.719 7.375 1 94 97 ALA A CA 1
ATOM 791 C C . ALA A 1 97 ? 12.078 20.766 8.898 1 94 97 ALA A C 1
ATOM 793 O O . ALA A 1 97 ? 12.75 19.984 9.57 1 94 97 ALA A O 1
ATOM 794 N N . LEU A 1 98 ? 11.305 21.656 9.43 1 93.62 98 LEU A N 1
ATOM 795 C CA . LEU A 1 98 ? 11.164 21.781 10.875 1 93.62 98 LEU A CA 1
ATOM 796 C C . LEU A 1 98 ? 10.539 20.531 11.469 1 93.62 98 LEU A C 1
ATOM 798 O O . LEU A 1 98 ? 10.984 20.031 12.5 1 93.62 98 LEU A O 1
ATOM 802 N N . VAL A 1 99 ? 9.555 19.984 10.797 1 97.31 99 VAL A N 1
ATOM 803 C CA . VAL A 1 99 ? 8.867 18.797 11.281 1 97.31 99 VAL A CA 1
ATOM 804 C C . VAL A 1 99 ? 9.805 17.594 11.203 1 97.31 99 VAL A C 1
ATOM 806 O O . VAL A 1 99 ? 9.867 16.781 12.141 1 97.31 99 VAL A O 1
ATOM 809 N N . SER A 1 100 ? 10.508 17.5 10.062 1 94.06 100 SER A N 1
ATOM 810 C CA . SER A 1 100 ? 11.453 16.406 9.891 1 94.06 100 SER A CA 1
ATOM 811 C C . SER A 1 100 ? 12.492 16.391 11 1 94.06 100 SER A C 1
ATOM 813 O O . SER A 1 100 ? 12.797 15.336 11.57 1 94.06 100 SER A O 1
ATOM 815 N N . ASN A 1 101 ? 13 17.531 11.266 1 90.81 101 ASN A N 1
ATOM 816 C CA . ASN A 1 101 ? 13.977 17.656 12.336 1 90.81 101 ASN A CA 1
ATOM 817 C C . ASN A 1 101 ? 13.367 17.312 13.695 1 90.81 101 ASN A C 1
ATOM 819 O O . ASN A 1 101 ? 14.008 16.656 14.516 1 90.81 101 ASN A O 1
ATOM 823 N N . TYR A 1 102 ? 12.234 17.797 13.938 1 94.06 102 TYR A N 1
ATOM 824 C CA . TYR A 1 102 ? 11.531 17.484 15.172 1 94.06 102 TYR A CA 1
ATOM 825 C C . TYR A 1 102 ? 11.344 15.977 15.328 1 94.06 102 TYR A C 1
ATOM 827 O O . TYR A 1 102 ? 11.609 15.414 16.391 1 94.06 102 TYR A O 1
ATOM 835 N N . LEU A 1 103 ? 10.898 15.297 14.281 1 95.62 103 LEU A N 1
ATOM 836 C CA . LEU A 1 103 ? 10.688 13.852 14.289 1 95.62 103 LEU A CA 1
ATOM 837 C C . LEU A 1 103 ? 11.984 13.109 14.57 1 95.62 103 LEU A C 1
ATOM 839 O O . LEU A 1 103 ? 12 12.141 15.336 1 95.62 103 LEU A O 1
ATOM 843 N N . ALA A 1 104 ? 13.016 13.547 13.922 1 90.88 104 ALA A N 1
ATOM 844 C CA . ALA A 1 104 ? 14.32 12.922 14.125 1 90.88 104 ALA A CA 1
ATOM 845 C C . ALA A 1 104 ? 14.719 12.969 15.602 1 90.88 104 ALA A C 1
ATOM 847 O O . ALA A 1 104 ? 15.398 12.062 16.094 1 90.88 104 ALA A O 1
ATOM 848 N N . GLY A 1 105 ? 14.289 13.992 16.25 1 91.75 105 GLY A N 1
ATOM 849 C CA . GLY A 1 105 ? 14.648 14.18 17.641 1 91.75 105 GLY A CA 1
ATOM 850 C C . GLY A 1 105 ? 13.758 13.398 18.594 1 91.75 105 GLY A C 1
ATOM 851 O O . GLY A 1 105 ? 14.203 12.984 19.672 1 91.75 105 GLY A O 1
ATOM 852 N N . VAL A 1 106 ? 12.555 13.156 18.234 1 94.31 106 VAL A N 1
ATOM 853 C CA . VAL A 1 106 ? 11.617 12.633 19.219 1 94.31 106 VAL A CA 1
ATOM 854 C C . VAL A 1 106 ? 11.383 11.141 18.969 1 94.31 106 VAL A C 1
ATOM 856 O O . VAL A 1 106 ? 11.023 10.398 19.891 1 94.31 106 VAL A O 1
ATOM 859 N N . LEU A 1 107 ? 11.516 10.656 17.75 1 95.81 107 LEU A N 1
ATOM 860 C CA . LEU A 1 107 ? 11.227 9.258 17.438 1 95.81 107 LEU A CA 1
ATOM 861 C C . LEU A 1 107 ? 12.305 8.344 18 1 95.81 107 LEU A C 1
ATOM 863 O O . LEU A 1 107 ? 13.5 8.641 17.891 1 95.81 107 LEU A O 1
ATOM 867 N N . LYS A 1 108 ? 11.891 7.316 18.594 1 95.88 108 LYS A N 1
ATOM 868 C CA . LYS A 1 108 ? 12.742 6.246 19.109 1 95.88 108 LYS A CA 1
ATOM 869 C C . LYS A 1 108 ? 12.367 4.902 18.5 1 95.88 108 LYS A C 1
ATOM 871 O O . LYS A 1 108 ? 11.297 4.762 17.906 1 95.88 108 LYS A O 1
ATOM 876 N N . ASN A 1 109 ? 13.242 3.973 18.734 1 95.25 109 ASN A N 1
ATOM 877 C CA . ASN A 1 109 ? 12.977 2.631 18.234 1 95.25 109 ASN A CA 1
ATOM 878 C C . ASN A 1 109 ? 11.656 2.086 18.766 1 95.25 109 ASN A C 1
ATOM 880 O O . ASN A 1 109 ? 11.32 2.281 19.922 1 95.25 109 ASN A O 1
ATOM 884 N N . ASP A 1 110 ? 10.914 1.485 17.828 1 95.5 110 ASP A N 1
ATOM 885 C CA . ASP A 1 110 ? 9.711 0.699 18.109 1 95.5 110 ASP A CA 1
ATOM 886 C C . ASP A 1 110 ? 8.5 1.603 18.344 1 95.5 110 ASP A C 1
ATOM 888 O O . ASP A 1 110 ? 7.43 1.128 18.719 1 95.5 110 ASP A O 1
ATOM 892 N N . MET A 1 111 ? 8.742 2.9 18.109 1 97.69 111 MET A N 1
ATOM 893 C CA . MET A 1 111 ? 7.59 3.799 18.156 1 97.69 111 MET A CA 1
ATOM 894 C C . MET A 1 111 ? 6.715 3.631 16.922 1 97.69 111 MET A C 1
ATOM 896 O O . MET A 1 111 ? 7.195 3.193 15.867 1 97.69 111 MET A O 1
ATOM 900 N N . THR A 1 112 ? 5.492 3.943 17.141 1 98.38 112 THR A N 1
ATOM 901 C CA . THR A 1 112 ? 4.523 3.902 16.047 1 98.38 112 THR A CA 1
ATOM 902 C C . THR A 1 112 ? 4.051 5.309 15.695 1 98.38 112 THR A C 1
ATOM 904 O O . THR A 1 112 ? 3.756 6.113 16.578 1 98.38 112 THR A O 1
ATOM 907 N N . VAL A 1 113 ? 4.051 5.586 14.406 1 98.69 113 VAL A N 1
ATOM 908 C CA . VAL A 1 113 ? 3.594 6.867 13.883 1 98.69 113 VAL A CA 1
ATOM 909 C C . VAL A 1 113 ? 2.41 6.652 12.945 1 98.69 113 VAL A C 1
ATOM 911 O O . VAL A 1 113 ? 2.512 5.898 11.969 1 98.69 113 VAL A O 1
ATOM 914 N N . THR A 1 114 ? 1.279 7.223 13.273 1 98.81 114 THR A N 1
ATOM 915 C CA . THR A 1 114 ? 0.194 7.215 12.297 1 98.81 114 THR A CA 1
ATOM 916 C C . THR A 1 114 ? 0.285 8.43 11.375 1 98.81 114 THR A C 1
ATOM 918 O O . THR A 1 114 ? 0.598 9.531 11.828 1 98.81 114 THR A O 1
ATOM 921 N N . VAL A 1 115 ? 0.035 8.18 10.102 1 98.5 115 VAL A N 1
ATOM 922 C CA . VAL A 1 115 ? 0.363 9.156 9.062 1 98.5 115 VAL A CA 1
ATOM 923 C C . VAL A 1 115 ? -0.908 9.57 8.328 1 98.5 115 VAL A C 1
ATOM 925 O O . VAL A 1 115 ? -1.7 8.727 7.914 1 98.5 115 VAL A O 1
ATOM 928 N N . GLY A 1 116 ? -1.083 10.867 8.203 1 97.06 116 GLY A N 1
ATOM 929 C CA . GLY A 1 116 ? -2.172 11.414 7.41 1 97.06 116 GLY A CA 1
ATOM 930 C C . GLY A 1 116 ? -1.803 11.633 5.953 1 97.06 116 GLY A C 1
ATOM 931 O O . GLY A 1 116 ? -0.858 11.023 5.449 1 97.06 116 GLY A O 1
ATOM 932 N N . GLN A 1 117 ? -2.645 12.438 5.305 1 94.62 117 GLN A N 1
ATOM 933 C CA . GLN A 1 117 ? -2.459 12.711 3.883 1 94.62 117 GLN A CA 1
ATOM 934 C C . GLN A 1 117 ? -2.244 14.203 3.639 1 94.62 117 GLN A C 1
ATOM 936 O O . GLN A 1 117 ? -2.373 15.016 4.559 1 94.62 117 GLN A O 1
ATOM 941 N N . GLY A 1 118 ? -1.825 14.523 2.387 1 92.75 118 GLY A N 1
ATOM 942 C CA . GLY A 1 118 ? -1.759 15.914 1.957 1 92.75 118 GLY A CA 1
ATOM 943 C C . GLY A 1 118 ? -0.357 16.359 1.578 1 92.75 118 GLY A C 1
ATOM 944 O O . GLY A 1 118 ? 0.625 15.719 1.967 1 92.75 118 GLY A O 1
ATOM 945 N N . ARG A 1 119 ? -0.326 17.5 1.001 1 93.94 119 ARG A N 1
ATOM 946 C CA . ARG A 1 119 ? 0.918 18.031 0.454 1 93.94 119 ARG A CA 1
ATOM 947 C C . ARG A 1 119 ? 1.904 18.359 1.566 1 93.94 119 ARG A C 1
ATOM 949 O O . ARG A 1 119 ? 3.109 18.141 1.424 1 93.94 119 ARG A O 1
ATOM 956 N N . ASN A 1 120 ? 1.421 18.844 2.574 1 95.62 120 ASN A N 1
ATOM 957 C CA . ASN A 1 120 ? 2.305 19.234 3.668 1 95.62 120 ASN A CA 1
ATOM 958 C C . ASN A 1 120 ? 2.939 18.016 4.336 1 95.62 120 ASN A C 1
ATOM 960 O O . ASN A 1 120 ? 4.141 18.016 4.617 1 95.62 120 ASN A O 1
ATOM 964 N N . VAL A 1 121 ? 2.145 17 4.574 1 97.12 121 VAL A N 1
ATOM 965 C CA . VAL A 1 121 ? 2.672 15.781 5.184 1 97.12 121 VAL A CA 1
ATOM 966 C C . VAL A 1 121 ? 3.645 15.102 4.223 1 97.12 121 VAL A C 1
ATOM 968 O O . VAL A 1 121 ? 4.699 14.617 4.637 1 97.12 121 VAL A O 1
ATOM 971 N N . ALA A 1 122 ? 3.25 15.086 2.969 1 96.12 122 ALA A N 1
ATOM 972 C CA . ALA A 1 122 ? 4.113 14.5 1.949 1 96.12 122 ALA A CA 1
ATOM 973 C C . ALA A 1 122 ? 5.469 15.203 1.904 1 96.12 122 ALA A C 1
ATOM 975 O O . ALA A 1 122 ? 6.504 14.562 1.718 1 96.12 122 ALA A O 1
ATOM 976 N N . ALA A 1 123 ? 5.457 16.484 2.037 1 96.62 123 ALA A N 1
ATOM 977 C CA . ALA A 1 123 ? 6.699 17.25 2.01 1 96.62 123 ALA A CA 1
ATOM 978 C C . ALA A 1 123 ? 7.645 16.812 3.125 1 96.62 123 ALA A C 1
ATOM 980 O O . ALA A 1 123 ? 8.867 16.812 2.949 1 96.62 123 ALA A O 1
ATOM 981 N N . VAL A 1 124 ? 7.141 16.438 4.23 1 96.75 124 VAL A N 1
ATOM 982 C CA . VAL A 1 124 ? 7.957 15.938 5.336 1 96.75 124 VAL A CA 1
ATOM 983 C C . VAL A 1 124 ? 8.641 14.641 4.93 1 96.75 124 VAL A C 1
ATOM 985 O O . VAL A 1 124 ? 9.852 14.477 5.129 1 96.75 124 VAL A O 1
ATOM 988 N N . ALA A 1 125 ? 7.867 13.766 4.383 1 95.56 125 ALA A N 1
ATOM 989 C CA . ALA A 1 125 ? 8.383 12.461 3.973 1 95.56 125 ALA A CA 1
ATOM 990 C C . ALA A 1 125 ? 9.422 12.609 2.859 1 95.56 125 ALA A C 1
ATOM 992 O O . ALA A 1 125 ? 10.344 11.797 2.748 1 95.56 125 ALA A O 1
ATOM 993 N N . ASN A 1 126 ? 9.297 13.586 2.07 1 93.44 126 ASN A N 1
ATOM 994 C CA . ASN A 1 126 ? 10.172 13.789 0.919 1 93.44 126 ASN A CA 1
ATOM 995 C C . ASN A 1 126 ? 11.383 14.641 1.277 1 93.44 126 ASN A C 1
ATOM 997 O O . ASN A 1 126 ? 12.297 14.797 0.468 1 93.44 126 ASN A O 1
ATOM 1001 N N . HIS A 1 127 ? 11.281 15.227 2.355 1 90.19 127 HIS A N 1
ATOM 1002 C CA . HIS A 1 127 ? 12.375 16.109 2.748 1 90.19 127 HIS A CA 1
ATOM 1003 C C . HIS A 1 127 ? 13.695 15.344 2.818 1 90.19 127 HIS A C 1
ATOM 1005 O O . HIS A 1 127 ? 13.766 14.266 3.402 1 90.19 127 HIS A O 1
ATOM 1011 N N . VAL A 1 128 ? 14.664 15.914 2.225 1 76.94 128 VAL A N 1
ATOM 1012 C CA . VAL A 1 128 ? 15.977 15.273 2.176 1 76.94 128 VAL A CA 1
ATOM 1013 C C . VAL A 1 128 ? 16.797 15.703 3.389 1 76.94 128 VAL A C 1
ATOM 1015 O O . VAL A 1 128 ? 16.844 16.875 3.736 1 76.94 128 VAL A O 1
ATOM 1018 N N . GLY A 1 129 ? 17.234 14.812 4.086 1 78.06 129 GLY A N 1
ATOM 1019 C CA . GLY A 1 129 ? 18.094 15.039 5.246 1 78.06 129 GLY A CA 1
ATOM 1020 C C . GLY A 1 129 ? 18.672 13.758 5.812 1 78.06 129 GLY A C 1
ATOM 1021 O O . GLY A 1 129 ? 18.562 12.695 5.203 1 78.06 129 GLY A O 1
ATOM 1022 N N . VAL A 1 130 ? 19.562 13.945 6.785 1 73.38 130 VAL A N 1
ATOM 1023 C CA . VAL A 1 130 ? 20.109 12.797 7.496 1 73.38 130 VAL A CA 1
ATOM 1024 C C . VAL A 1 130 ? 19.188 12.406 8.648 1 73.38 130 VAL A C 1
ATOM 1026 O O . VAL A 1 130 ? 18.859 13.234 9.5 1 73.38 130 VAL A O 1
ATOM 1029 N N . PHE A 1 131 ? 18.812 11.203 8.516 1 82.31 131 PHE A N 1
ATOM 1030 C CA . PHE A 1 131 ? 17.906 10.719 9.547 1 82.31 131 PHE A CA 1
ATOM 1031 C C . PHE A 1 131 ? 18.5 9.523 10.273 1 82.31 131 PHE A C 1
ATOM 1033 O O . PHE A 1 131 ? 19.156 8.68 9.656 1 82.31 131 PHE A O 1
ATOM 1040 N N . PRO A 1 132 ? 18.281 9.57 11.555 1 80.81 132 PRO A N 1
ATOM 1041 C CA . PRO A 1 132 ? 18.703 8.375 12.281 1 80.81 132 PRO A CA 1
ATOM 1042 C C . PRO A 1 132 ? 17.875 7.141 11.93 1 80.81 132 PRO A C 1
ATOM 1044 O O . PRO A 1 132 ? 16.703 7.266 11.586 1 80.81 132 PRO A O 1
ATOM 1047 N N . GLU A 1 133 ? 18.562 6.07 11.977 1 85.06 133 GLU A N 1
ATOM 1048 C CA . GLU A 1 133 ? 17.797 4.828 11.844 1 85.06 133 GLU A CA 1
ATOM 1049 C C . GLU A 1 133 ? 16.953 4.57 13.086 1 85.06 133 GLU A C 1
ATOM 1051 O O . GLU A 1 133 ? 17.469 4.574 14.211 1 85.06 133 GLU A O 1
ATOM 1056 N N . ARG A 1 134 ? 15.711 4.52 12.797 1 87 134 ARG A N 1
ATOM 1057 C CA . ARG A 1 134 ? 14.75 4.191 13.844 1 87 134 ARG A CA 1
ATOM 1058 C C . ARG A 1 134 ? 13.828 3.062 13.398 1 87 134 ARG A C 1
ATOM 1060 O O . ARG A 1 134 ? 13.148 3.174 12.375 1 87 134 ARG A O 1
ATOM 1067 N N . HIS A 1 135 ? 13.758 2.025 14 1 92.12 135 HIS A N 1
ATOM 1068 C CA . HIS A 1 135 ? 12.875 0.906 13.703 1 92.12 135 HIS A CA 1
ATOM 1069 C C . HIS A 1 135 ? 11.43 1.226 14.086 1 92.12 135 HIS A C 1
ATOM 1071 O O . HIS A 1 135 ? 10.828 0.512 14.883 1 92.12 135 HIS A O 1
ATOM 1077 N N . CYS A 1 136 ? 10.938 2.289 13.445 1 96.31 136 CYS A N 1
ATOM 1078 C CA . CYS A 1 136 ? 9.578 2.746 13.711 1 96.31 136 CYS A CA 1
ATOM 1079 C C . CYS A 1 136 ? 8.594 2.115 12.734 1 96.31 136 CYS A C 1
ATOM 1081 O O . CYS A 1 136 ? 8.992 1.599 11.688 1 96.31 136 CYS A O 1
ATOM 1083 N N . ARG A 1 137 ? 7.41 2.104 13.164 1 97 137 ARG A N 1
ATOM 1084 C CA . ARG A 1 137 ? 6.316 1.661 12.305 1 97 137 ARG A CA 1
ATOM 1085 C C . ARG A 1 137 ? 5.438 2.836 11.898 1 97 137 ARG A C 1
ATOM 1087 O O . ARG A 1 137 ? 4.91 3.553 12.75 1 97 137 ARG A O 1
ATOM 1094 N N . PHE A 1 138 ? 5.336 3.039 10.641 1 97.94 138 PHE A N 1
ATOM 1095 C CA . PHE A 1 138 ? 4.496 4.094 10.094 1 97.94 138 PHE A CA 1
ATOM 1096 C C . PHE A 1 138 ? 3.189 3.521 9.555 1 97.94 138 PHE A C 1
ATOM 1098 O O . PHE A 1 138 ? 3.184 2.795 8.562 1 97.94 138 PHE A O 1
ATOM 1105 N N . ILE A 1 139 ? 2.066 3.877 10.219 1 98.31 139 ILE A N 1
ATOM 1106 C CA . ILE A 1 139 ? 0.773 3.271 9.914 1 98.31 139 ILE A CA 1
ATOM 1107 C C . ILE A 1 139 ? -0.171 4.328 9.352 1 98.31 139 ILE A C 1
ATOM 1109 O O . ILE A 1 139 ? -0.282 5.43 9.891 1 98.31 139 ILE A O 1
ATOM 1113 N N . CYS A 1 140 ? -0.856 3.973 8.281 1 98.25 140 CYS A N 1
ATOM 1114 C CA . CYS A 1 140 ? -1.809 4.898 7.68 1 98.25 140 CYS A CA 1
ATOM 1115 C C . CYS A 1 140 ? -2.939 5.223 8.648 1 98.25 140 CYS A C 1
ATOM 1117 O O . CYS A 1 140 ? -3.568 4.316 9.195 1 98.25 140 CYS A O 1
ATOM 1119 N N . GLY A 1 141 ? -3.197 6.48 8.805 1 97.88 141 GLY A N 1
ATOM 1120 C CA . GLY A 1 141 ? -4.332 6.902 9.609 1 97.88 141 GLY A CA 1
ATOM 1121 C C . GLY A 1 141 ? -5.594 7.117 8.805 1 97.88 141 GLY A C 1
ATOM 1122 O O . GLY A 1 141 ? -6.648 7.434 9.359 1 97.88 141 GLY A O 1
ATOM 1123 N N . ILE A 1 142 ? -5.484 7.047 7.555 1 97.25 142 ILE A N 1
ATOM 1124 C CA . ILE A 1 142 ? -6.582 7.203 6.609 1 97.25 142 ILE A CA 1
ATOM 1125 C C . ILE A 1 142 ? -6.359 6.297 5.402 1 97.25 142 ILE A C 1
ATOM 1127 O O . ILE A 1 142 ? -5.223 5.945 5.086 1 97.25 142 ILE A O 1
ATOM 1131 N N . GLY A 1 143 ? -7.422 5.879 4.773 1 97 143 GLY A N 1
ATOM 1132 C CA . GLY A 1 143 ? -7.34 4.992 3.623 1 97 143 GLY A CA 1
ATOM 1133 C C . GLY A 1 143 ? -6.613 5.609 2.443 1 97 143 GLY A C 1
ATOM 1134 O O . GLY A 1 143 ? -6.207 6.773 2.496 1 97 143 GLY A O 1
ATOM 1135 N N . GLY A 1 144 ? -6.523 4.816 1.39 1 95.25 144 GLY A N 1
ATOM 1136 C CA . GLY A 1 144 ? -5.766 5.238 0.222 1 95.25 144 GLY A CA 1
ATOM 1137 C C . GLY A 1 144 ? -6.574 6.082 -0.744 1 95.25 144 GLY A C 1
ATOM 1138 O O . GLY A 1 144 ? -7.805 5.992 -0.775 1 95.25 144 GLY A O 1
ATOM 1139 N N . THR A 1 145 ? -5.848 6.914 -1.447 1 92.5 145 THR A N 1
ATOM 1140 C CA . THR A 1 145 ? -6.406 7.703 -2.539 1 92.5 145 THR A CA 1
ATOM 1141 C C . THR A 1 145 ? -5.547 7.574 -3.795 1 92.5 145 THR A C 1
ATOM 1143 O O . THR A 1 145 ? -4.406 7.113 -3.729 1 92.5 145 THR A O 1
ATOM 1146 N N . LYS A 1 146 ? -6.156 7.652 -4.871 1 84.19 146 LYS A N 1
ATOM 1147 C CA . LYS A 1 146 ? -5.406 7.715 -6.121 1 84.19 146 LYS A CA 1
ATOM 1148 C C . LYS A 1 146 ? -5.602 9.062 -6.812 1 84.19 146 LYS A C 1
ATOM 1150 O O . LYS A 1 146 ? -6.734 9.492 -7.031 1 84.19 146 LYS A O 1
ATOM 1155 N N . ARG A 1 147 ? -4.57 9.781 -6.789 1 68.19 147 ARG A N 1
ATOM 1156 C CA . ARG A 1 147 ? -4.57 10.969 -7.633 1 68.19 147 ARG A CA 1
ATOM 1157 C C . ARG A 1 147 ? -3.418 10.938 -8.633 1 68.19 147 ARG A C 1
ATOM 1159 O O . ARG A 1 147 ? -2.275 10.664 -8.258 1 68.19 147 ARG A O 1
ATOM 1166 N N . ASP A 1 148 ? -3.793 11.117 -9.789 1 63.72 148 ASP A N 1
ATOM 1167 C CA . ASP A 1 148 ? -2.797 11.102 -10.852 1 63.72 148 ASP A CA 1
ATOM 1168 C C . ASP A 1 148 ? -1.624 12.023 -10.523 1 63.72 148 ASP A C 1
ATOM 1170 O O . ASP A 1 148 ? -1.823 13.195 -10.203 1 63.72 148 ASP A O 1
ATOM 1174 N N . ASN A 1 149 ? -0.484 11.539 -10.469 1 61.38 149 ASN A N 1
ATOM 1175 C CA . ASN A 1 149 ? 0.79 12.25 -10.477 1 61.38 149 ASN A CA 1
ATOM 1176 C C . ASN A 1 149 ? 1.091 12.875 -9.117 1 61.38 149 ASN A C 1
ATOM 1178 O O . ASN A 1 149 ? 1.886 13.812 -9.023 1 61.38 149 ASN A O 1
ATOM 1182 N N . GLN A 1 150 ? 0.215 12.562 -8.188 1 68.88 150 GLN A N 1
ATOM 1183 C CA . GLN A 1 150 ? 0.574 13.109 -6.879 1 68.88 150 GLN A CA 1
ATOM 1184 C C . GLN A 1 150 ? 0.693 12 -5.836 1 68.88 150 GLN A C 1
ATOM 1186 O O . GLN A 1 150 ? -0.21 11.172 -5.699 1 68.88 150 GLN A O 1
ATOM 1191 N N . LEU A 1 151 ? 1.783 12 -5.18 1 80.56 151 LEU A N 1
ATOM 1192 C CA . LEU A 1 151 ? 2.066 10.992 -4.172 1 80.56 151 LEU A CA 1
ATOM 1193 C C . LEU A 1 151 ? 1.882 11.555 -2.766 1 80.56 151 LEU A C 1
ATOM 1195 O O . LEU A 1 151 ? 2.83 11.594 -1.979 1 80.56 151 LEU A O 1
ATOM 1199 N N . ILE A 1 152 ? 0.518 11.953 -2.529 1 89 152 ILE A N 1
ATOM 1200 C CA . ILE A 1 152 ? 0.27 12.633 -1.263 1 89 152 ILE A CA 1
ATOM 1201 C C . ILE A 1 152 ? -0.706 11.82 -0.419 1 89 152 ILE A C 1
ATOM 1203 O O . ILE A 1 152 ? -1.263 12.32 0.559 1 89 152 ILE A O 1
ATOM 1207 N N . ASP A 1 153 ? -0.941 10.586 -0.838 1 93.06 153 ASP A N 1
ATOM 1208 C CA . ASP A 1 153 ? -1.785 9.734 -0.004 1 93.06 153 ASP A CA 1
ATOM 1209 C C . ASP A 1 153 ? -1.001 9.18 1.182 1 93.06 153 ASP A C 1
ATOM 1211 O O . ASP A 1 153 ? 0.228 9.094 1.136 1 93.06 153 ASP A O 1
ATOM 1215 N N . ALA A 1 154 ? -1.747 8.867 2.164 1 96.25 154 ALA A N 1
ATOM 1216 C CA . ALA A 1 154 ? -1.14 8.414 3.414 1 96.25 154 ALA A CA 1
ATOM 1217 C C . ALA A 1 154 ? -0.233 7.211 3.182 1 96.25 154 ALA A C 1
ATOM 1219 O O . ALA A 1 154 ? 0.812 7.082 3.824 1 96.25 154 ALA A O 1
ATOM 1220 N N . ASP A 1 155 ? -0.616 6.348 2.363 1 95.81 155 ASP A N 1
ATOM 1221 C CA . ASP A 1 155 ? 0.133 5.117 2.119 1 95.81 155 ASP A CA 1
ATOM 1222 C C . ASP A 1 155 ? 1.516 5.422 1.548 1 95.81 155 ASP A C 1
ATOM 1224 O O . ASP A 1 155 ? 2.527 4.945 2.068 1 95.81 155 ASP A O 1
ATOM 1228 N N . HIS A 1 156 ? 1.566 6.168 0.518 1 94.25 156 HIS A N 1
ATOM 1229 C CA . HIS A 1 156 ? 2.838 6.559 -0.078 1 94.25 156 HIS A CA 1
ATOM 1230 C C . HIS A 1 156 ? 3.707 7.312 0.924 1 94.25 156 HIS A C 1
ATOM 1232 O O . HIS A 1 156 ? 4.914 7.074 1.008 1 94.25 156 HIS A O 1
ATOM 1238 N N . ILE A 1 157 ? 3.059 8.148 1.598 1 96.69 157 ILE A N 1
ATOM 1239 C CA . ILE A 1 157 ? 3.791 8.945 2.578 1 96.69 157 ILE A CA 1
ATOM 1240 C C . ILE A 1 157 ? 4.379 8.031 3.648 1 96.69 157 ILE A C 1
ATOM 1242 O O . ILE A 1 157 ? 5.551 8.164 4.012 1 96.69 157 ILE A O 1
ATOM 1246 N N . SER A 1 158 ? 3.615 7.105 4.152 1 96.94 158 SER A N 1
ATOM 1247 C CA . SER A 1 158 ? 4.074 6.148 5.152 1 96.94 158 SER A CA 1
ATOM 1248 C C . SER A 1 158 ? 5.27 5.348 4.645 1 96.94 158 SER A C 1
ATOM 1250 O O . SER A 1 158 ? 6.234 5.125 5.379 1 96.94 158 SER A O 1
ATOM 1252 N N . ARG A 1 159 ? 5.191 4.953 3.475 1 93.5 159 ARG A N 1
ATOM 1253 C CA . ARG A 1 159 ? 6.27 4.176 2.877 1 93.5 159 ARG A CA 1
ATOM 1254 C C . ARG A 1 159 ? 7.551 5 2.779 1 93.5 159 ARG A C 1
ATOM 1256 O O . ARG A 1 159 ? 8.641 4.5 3.061 1 93.5 159 ARG A O 1
ATOM 1263 N N . ASN A 1 160 ? 7.402 6.203 2.338 1 94 160 ASN A N 1
ATOM 1264 C CA . ASN A 1 160 ? 8.562 7.082 2.225 1 94 160 ASN A CA 1
ATOM 1265 C C . ASN A 1 160 ? 9.195 7.348 3.586 1 94 160 ASN A C 1
ATOM 1267 O O . ASN A 1 160 ? 10.422 7.344 3.715 1 94 160 ASN A O 1
ATOM 1271 N N . LEU A 1 161 ? 8.367 7.582 4.551 1 96.19 161 LEU A N 1
ATOM 1272 C CA . LEU A 1 161 ? 8.875 7.785 5.902 1 96.19 161 LEU A CA 1
ATOM 1273 C C . LEU A 1 161 ? 9.586 6.535 6.41 1 96.19 161 LEU A C 1
ATOM 1275 O O . LEU A 1 161 ? 10.648 6.625 7.027 1 96.19 161 LEU A O 1
ATOM 1279 N N . ALA A 1 162 ? 8.977 5.395 6.176 1 94.44 162 ALA A N 1
ATOM 1280 C CA . ALA A 1 162 ? 9.586 4.133 6.582 1 94.44 162 ALA A CA 1
ATOM 1281 C C . ALA A 1 162 ? 10.961 3.959 5.949 1 94.44 162 ALA A C 1
ATOM 1283 O O . ALA A 1 162 ? 11.914 3.531 6.613 1 94.44 162 ALA A O 1
ATOM 1284 N N . ARG A 1 163 ? 11.062 4.27 4.695 1 90.19 163 ARG A N 1
ATOM 1285 C CA . ARG A 1 163 ? 12.344 4.195 4 1 90.19 163 ARG A CA 1
ATOM 1286 C C . ARG A 1 163 ? 13.359 5.129 4.641 1 90.19 163 ARG A C 1
ATOM 1288 O O . ARG A 1 163 ? 14.523 4.754 4.832 1 90.19 163 ARG A O 1
ATOM 1295 N N . LYS A 1 164 ? 12.93 6.281 4.957 1 90.06 164 LYS A N 1
ATOM 1296 C CA . LYS A 1 164 ? 13.805 7.309 5.516 1 90.06 164 LYS A CA 1
ATOM 1297 C C . LYS A 1 164 ? 14.344 6.895 6.879 1 90.06 164 LYS A C 1
ATOM 1299 O O . LYS A 1 164 ? 15.516 7.109 7.184 1 90.06 164 LYS A O 1
ATOM 1304 N N . PHE A 1 165 ? 13.586 6.328 7.656 1 93.19 165 PHE A N 1
ATOM 1305 C CA . PHE A 1 165 ? 13.953 6.016 9.031 1 93.19 165 PHE A CA 1
ATOM 1306 C C . PHE A 1 165 ? 14.367 4.555 9.164 1 93.19 165 PHE A C 1
ATOM 1308 O O . PHE A 1 165 ? 14.656 4.082 10.266 1 93.19 165 PHE A O 1
ATOM 1315 N N . ASN A 1 166 ? 14.375 3.854 7.973 1 91.38 166 ASN A N 1
ATOM 1316 C CA . ASN A 1 166 ? 14.656 2.424 7.961 1 91.38 166 ASN A CA 1
ATOM 1317 C C . ASN A 1 166 ? 13.695 1.654 8.859 1 91.38 166 ASN A C 1
ATOM 1319 O O . ASN A 1 166 ? 14.117 0.832 9.672 1 91.38 166 ASN A O 1
ATOM 1323 N N . GLY A 1 167 ? 12.484 2.062 8.727 1 93.81 167 GLY A N 1
ATOM 1324 C CA . GLY A 1 167 ? 11.414 1.434 9.477 1 93.81 167 GLY A CA 1
ATOM 1325 C C . GLY A 1 167 ? 10.477 0.613 8.617 1 93.81 167 GLY A C 1
ATOM 1326 O O . GLY A 1 167 ? 10.898 0.051 7.602 1 93.81 167 GLY A O 1
ATOM 1327 N N . PHE A 1 168 ? 9.227 0.514 9.156 1 92.38 168 PHE A N 1
ATOM 1328 C CA . PHE A 1 168 ? 8.211 -0.286 8.484 1 92.38 168 PHE A CA 1
ATOM 1329 C C . PHE A 1 168 ? 6.957 0.538 8.227 1 92.38 168 PHE A C 1
ATOM 1331 O O . PHE A 1 168 ? 6.621 1.428 9.016 1 92.38 168 PHE A O 1
ATOM 1338 N N . SER A 1 169 ? 6.395 0.229 7.117 1 94.62 169 SER A N 1
ATOM 1339 C CA . SER A 1 169 ? 5.117 0.868 6.824 1 94.62 169 SER A CA 1
ATOM 1340 C C . SER A 1 169 ? 3.971 -0.138 6.871 1 94.62 169 SER A C 1
ATOM 1342 O O . SER A 1 169 ? 4.168 -1.322 6.59 1 94.62 169 SER A O 1
ATOM 1344 N N . GLU A 1 170 ? 2.836 0.322 7.281 1 95.75 170 GLU A N 1
ATOM 1345 C CA . GLU A 1 170 ? 1.619 -0.484 7.305 1 95.75 170 GLU A CA 1
ATOM 1346 C C . GLU A 1 170 ? 0.485 0.208 6.551 1 95.75 170 GLU A C 1
ATOM 1348 O O . GLU A 1 170 ? 0.081 1.316 6.91 1 95.75 170 GLU A O 1
ATOM 1353 N N . THR A 1 171 ? 0.014 -0.503 5.547 1 96.75 171 THR A N 1
ATOM 1354 C CA . THR A 1 171 ? -1.035 0.018 4.68 1 96.75 171 THR A CA 1
ATOM 1355 C C . THR A 1 171 ? -2.412 -0.223 5.289 1 96.75 171 THR A C 1
ATOM 1357 O O . THR A 1 171 ? -2.666 -1.284 5.863 1 96.75 171 THR A O 1
ATOM 1360 N N . LEU A 1 172 ? -3.246 0.793 5.293 1 98.06 172 LEU A N 1
ATOM 1361 C CA . LEU A 1 172 ? -4.672 0.585 5.512 1 98.06 172 LEU A CA 1
ATOM 1362 C C . LEU A 1 172 ? -5.363 0.141 4.227 1 98.06 172 LEU A C 1
ATOM 1364 O O . LEU A 1 172 ? -5.547 0.942 3.309 1 98.06 172 LEU A O 1
ATOM 1368 N N . TYR A 1 173 ? -5.703 -1.062 4.18 1 97.94 173 TYR A N 1
ATOM 1369 C CA . TYR A 1 173 ? -6.262 -1.613 2.953 1 97.94 173 TYR A CA 1
ATOM 1370 C C . TYR A 1 173 ? -7.734 -1.255 2.814 1 97.94 173 TYR A C 1
ATOM 1372 O O . TYR A 1 173 ? -8.602 -2.135 2.836 1 97.94 173 TYR A O 1
ATOM 1380 N N . ALA A 1 174 ? -7.973 -0.015 2.619 1 98.25 174 ALA A N 1
ATOM 1381 C CA . ALA A 1 174 ? -9.266 0.614 2.389 1 98.25 174 ALA A CA 1
ATOM 1382 C C . ALA A 1 174 ? -9.117 1.913 1.602 1 98.25 174 ALA A C 1
ATOM 1384 O O . ALA A 1 174 ? -8.07 2.559 1.655 1 98.25 174 ALA A O 1
ATOM 1385 N N . PRO A 1 175 ? -10.148 2.219 0.813 1 97.19 175 PRO A N 1
ATOM 1386 C CA . PRO A 1 175 ? -10.156 3.582 0.278 1 97.19 175 PRO A CA 1
ATOM 1387 C C . PRO A 1 175 ? -10.352 4.641 1.36 1 97.19 175 PRO A C 1
ATOM 1389 O O . PRO A 1 175 ? -11 4.375 2.377 1 97.19 175 PRO A O 1
ATOM 1392 N N . ALA A 1 176 ? -9.828 5.777 1.139 1 96.19 176 ALA A N 1
ATOM 1393 C CA . ALA A 1 176 ? -10.023 6.875 2.082 1 96.19 176 ALA A CA 1
ATOM 1394 C C . ALA A 1 176 ? -11.477 7.344 2.084 1 96.19 176 ALA A C 1
ATOM 1396 O O . ALA A 1 176 ? -12.008 7.727 3.129 1 96.19 176 ALA A O 1
ATOM 1397 N N . TYR A 1 177 ? -12.055 7.355 0.877 1 94.25 177 TYR A N 1
ATOM 1398 C CA . TYR A 1 177 ? -13.406 7.863 0.684 1 94.25 177 TYR A CA 1
ATOM 1399 C C . TYR A 1 177 ? -14.289 6.824 0.001 1 94.25 177 TYR A C 1
ATOM 1401 O O . TYR A 1 177 ? -13.82 6.078 -0.862 1 94.25 177 TYR A O 1
ATOM 1409 N N . VAL A 1 178 ? -15.562 6.828 0.437 1 95.81 178 VAL A N 1
ATOM 1410 C CA . VAL A 1 178 ? -16.531 5.891 -0.131 1 95.81 178 VAL A CA 1
ATOM 1411 C C . VAL A 1 178 ? -17.797 6.637 -0.543 1 95.81 178 VAL A C 1
ATOM 1413 O O . VAL A 1 178 ? -18 7.785 -0.143 1 95.81 178 VAL A O 1
ATOM 1416 N N . GLU A 1 179 ? -18.625 6.004 -1.257 1 94.5 179 GLU A N 1
ATOM 1417 C CA . GLU A 1 179 ? -19.766 6.629 -1.923 1 94.5 179 GLU A CA 1
ATOM 1418 C C . GLU A 1 179 ? -20.875 6.938 -0.931 1 94.5 179 GLU A C 1
ATOM 1420 O O . GLU A 1 179 ? -21.562 7.949 -1.062 1 94.5 179 GLU A O 1
ATOM 1425 N N . THR A 1 180 ? -21.125 6.027 0.072 1 94.94 180 THR A N 1
ATOM 1426 C CA . THR A 1 180 ? -22.25 6.184 0.971 1 94.94 180 THR A CA 1
ATOM 1427 C C . THR A 1 180 ? -21.875 5.789 2.396 1 94.94 180 THR A C 1
ATOM 1429 O O . THR A 1 180 ? -20.922 5.047 2.605 1 94.94 180 THR A O 1
ATOM 1432 N N . PRO A 1 181 ? -22.688 6.293 3.375 1 94.88 181 PRO A N 1
ATOM 1433 C CA . PRO A 1 181 ? -22.469 5.887 4.762 1 94.88 181 PRO A CA 1
ATOM 1434 C C . PRO A 1 181 ? -22.594 4.379 4.965 1 94.88 181 PRO A C 1
ATOM 1436 O O . PRO A 1 181 ? -21.891 3.801 5.801 1 94.88 181 PRO A O 1
ATOM 1439 N N . GLU A 1 182 ? -23.438 3.756 4.195 1 95.94 182 GLU A N 1
ATOM 1440 C CA . GLU A 1 182 ? -23.625 2.311 4.285 1 95.94 182 GLU A CA 1
ATOM 1441 C C . GLU A 1 182 ? -22.375 1.561 3.871 1 95.94 182 GLU A C 1
ATOM 1443 O O . GLU A 1 182 ? -22 0.565 4.496 1 95.94 182 GLU A O 1
ATOM 1448 N N . LEU A 1 183 ? -21.766 2.049 2.885 1 96.44 183 LEU A N 1
ATOM 1449 C CA . LEU A 1 183 ? -20.516 1.442 2.451 1 96.44 183 LEU A CA 1
ATOM 1450 C C . LEU A 1 183 ? -19.422 1.61 3.512 1 96.44 183 LEU A C 1
ATOM 1452 O O . LEU A 1 183 ? -18.672 0.676 3.785 1 96.44 183 LEU A O 1
ATOM 1456 N N . ARG A 1 184 ? -19.344 2.787 4.066 1 96.25 184 ARG A N 1
ATOM 1457 C CA . ARG A 1 184 ? -18.375 2.994 5.137 1 96.25 184 ARG A CA 1
ATOM 1458 C C . ARG A 1 184 ? -18.578 1.987 6.266 1 96.25 184 ARG A C 1
ATOM 1460 O O . ARG A 1 184 ? -17.625 1.392 6.758 1 96.25 184 ARG A O 1
ATOM 1467 N N . ALA A 1 185 ? -19.828 1.809 6.641 1 96.12 185 ALA A N 1
ATOM 1468 C CA . ALA A 1 185 ? -20.156 0.86 7.703 1 96.12 185 ALA A CA 1
ATOM 1469 C C . ALA A 1 185 ? -19.719 -0.554 7.328 1 96.12 185 ALA A C 1
ATOM 1471 O O . ALA A 1 185 ? -19.219 -1.296 8.172 1 96.12 185 ALA A O 1
ATOM 1472 N N . ALA A 1 186 ? -19.922 -0.894 6.117 1 97.06 186 ALA A N 1
ATOM 1473 C CA . ALA A 1 186 ? -19.531 -2.213 5.629 1 97.06 186 ALA A CA 1
ATOM 1474 C C . ALA A 1 186 ? -18.016 -2.395 5.707 1 97.06 186 ALA A C 1
ATOM 1476 O O . ALA A 1 186 ? -17.531 -3.418 6.199 1 97.06 186 ALA A O 1
ATOM 1477 N N . PHE A 1 187 ? -17.281 -1.435 5.281 1 97.81 187 PHE A N 1
ATOM 1478 C CA . PHE A 1 187 ? -15.82 -1.489 5.316 1 97.81 187 PHE A CA 1
ATOM 1479 C C . PHE A 1 187 ? -15.32 -1.625 6.75 1 97.81 187 PHE A C 1
ATOM 1481 O O . PHE A 1 187 ? -14.398 -2.398 7.02 1 97.81 187 PHE A O 1
ATOM 1488 N N . MET A 1 188 ? -15.992 -0.978 7.609 1 96.56 188 MET A N 1
ATOM 1489 C CA . MET A 1 188 ? -15.562 -0.937 9 1 96.56 188 MET A CA 1
ATOM 1490 C C . MET A 1 188 ? -15.875 -2.25 9.711 1 96.56 188 MET A C 1
ATOM 1492 O O . MET A 1 188 ? -15.445 -2.471 10.844 1 96.56 188 MET A O 1
ATOM 1496 N N . GLN A 1 189 ? -16.547 -3.133 9.031 1 96 189 GLN A N 1
ATOM 1497 C CA . GLN A 1 189 ? -16.828 -4.453 9.586 1 96 189 GLN A CA 1
ATOM 1498 C C . GLN A 1 189 ? -15.688 -5.422 9.32 1 96 189 GLN A C 1
ATOM 1500 O O . GLN A 1 189 ? -15.617 -6.488 9.938 1 96 189 GLN A O 1
ATOM 1505 N N . ASN A 1 190 ? -14.875 -5.086 8.445 1 97.19 190 ASN A N 1
ATOM 1506 C CA . ASN A 1 190 ? -13.766 -5.977 8.109 1 97.19 190 ASN A CA 1
ATOM 1507 C C . ASN A 1 190 ? -12.703 -5.992 9.203 1 97.19 190 ASN A C 1
ATOM 1509 O O . ASN A 1 190 ? -12.227 -4.934 9.617 1 97.19 190 ASN A O 1
ATOM 1513 N N . ARG A 1 191 ? -12.297 -7.145 9.57 1 95.69 191 ARG A N 1
ATOM 1514 C CA . ARG A 1 191 ? -11.422 -7.27 10.734 1 95.69 191 ARG A CA 1
ATOM 1515 C C . ARG A 1 191 ? -10.023 -6.75 10.43 1 95.69 191 ARG A C 1
ATOM 1517 O O . ARG A 1 191 ? -9.32 -6.27 11.32 1 95.69 191 ARG A O 1
ATOM 1524 N N . LEU A 1 192 ? -9.57 -6.898 9.219 1 96.06 192 LEU A N 1
ATOM 1525 C CA . LEU A 1 192 ? -8.258 -6.387 8.859 1 96.06 192 LEU A CA 1
ATOM 1526 C C . LEU A 1 192 ? -8.227 -4.863 8.938 1 96.06 192 LEU A C 1
ATOM 1528 O O . LEU A 1 192 ? -7.293 -4.285 9.5 1 96.06 192 LEU A O 1
ATOM 1532 N N . ILE A 1 193 ? -9.203 -4.203 8.406 1 97.88 193 ILE A N 1
ATOM 1533 C CA . ILE A 1 193 ? -9.312 -2.75 8.43 1 97.88 193 ILE A CA 1
ATOM 1534 C C . ILE A 1 193 ? -9.422 -2.262 9.875 1 97.88 193 ILE A C 1
ATOM 1536 O O . ILE A 1 193 ? -8.703 -1.342 10.281 1 97.88 193 ILE A O 1
ATOM 1540 N N . LYS A 1 194 ? -10.234 -2.914 10.633 1 97.12 194 LYS A N 1
ATOM 1541 C CA . LYS A 1 194 ? -10.414 -2.553 12.039 1 97.12 194 LYS A CA 1
ATOM 1542 C C . LYS A 1 194 ? -9.109 -2.68 12.812 1 97.12 194 LYS A C 1
ATOM 1544 O O . LYS A 1 194 ? -8.75 -1.79 13.586 1 97.12 194 LYS A O 1
ATOM 1549 N N . ALA A 1 195 ? -8.445 -3.793 12.586 1 96.56 195 ALA A N 1
ATOM 1550 C CA . ALA A 1 195 ? -7.195 -4.043 13.305 1 96.56 195 ALA A CA 1
ATOM 1551 C C . ALA A 1 195 ? -6.152 -2.98 12.977 1 96.56 195 ALA A C 1
ATOM 1553 O O . ALA A 1 195 ? -5.434 -2.514 13.859 1 96.56 195 ALA A O 1
ATOM 1554 N N . THR A 1 196 ? -6.082 -2.617 11.75 1 97.5 196 THR A N 1
ATOM 1555 C CA . THR A 1 196 ? -5.109 -1.61 11.336 1 97.5 196 THR A CA 1
ATOM 1556 C C . THR A 1 196 ? -5.438 -0.255 11.953 1 97.5 196 THR A C 1
ATOM 1558 O O . THR A 1 196 ? -4.555 0.424 12.484 1 97.5 196 THR A O 1
ATOM 1561 N N . LEU A 1 197 ? -6.695 0.17 11.938 1 97.62 197 LEU A N 1
ATOM 1562 C CA . LEU A 1 197 ? -7.105 1.445 12.516 1 97.62 197 LEU A CA 1
ATOM 1563 C C . LEU A 1 197 ? -6.918 1.443 14.031 1 97.62 197 LEU A C 1
ATOM 1565 O O . LEU A 1 197 ? -6.582 2.473 14.617 1 97.62 197 LEU A O 1
ATOM 1569 N N . GLU A 1 198 ? -7.164 0.302 14.625 1 97.5 198 GLU A N 1
ATOM 1570 C CA . GLU A 1 198 ? -6.926 0.186 16.062 1 97.5 198 GLU A CA 1
ATOM 1571 C C . GLU A 1 198 ? -5.453 0.393 16.391 1 97.5 198 GLU A C 1
ATOM 1573 O O . GLU A 1 198 ? -5.121 1.096 17.344 1 97.5 198 GLU A O 1
ATOM 1578 N N . GLN A 1 199 ? -4.648 -0.205 15.609 1 97.44 199 GLN A N 1
ATOM 1579 C CA . GLN A 1 199 ? -3.217 -0.012 15.812 1 97.44 199 GLN A CA 1
ATOM 1580 C C . GLN A 1 199 ? -2.824 1.446 15.594 1 97.44 199 GLN A C 1
ATOM 1582 O O . GLN A 1 199 ? -2.041 2.006 16.359 1 97.44 199 GLN A O 1
ATOM 1587 N N . ALA A 1 200 ? -3.355 2.025 14.562 1 98.19 200 ALA A N 1
ATOM 1588 C CA . ALA A 1 200 ? -3.076 3.428 14.266 1 98.19 200 ALA A CA 1
ATOM 1589 C C . ALA A 1 200 ? -3.518 4.332 15.414 1 98.19 200 ALA A C 1
ATOM 1591 O O . ALA A 1 200 ? -2.834 5.301 15.75 1 98.19 200 ALA A O 1
ATOM 1592 N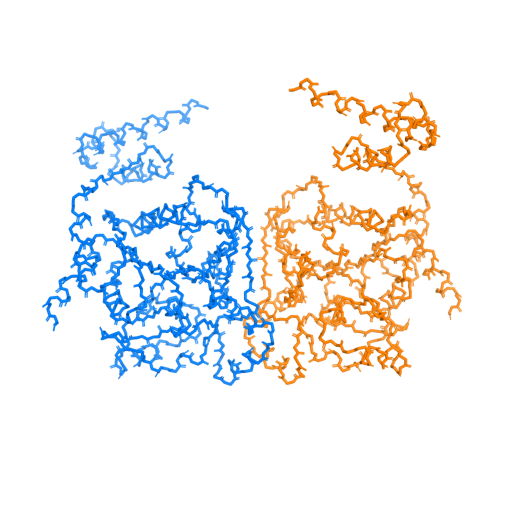 N . SER A 1 201 ? -4.629 4.016 16.016 1 97.94 201 SER A N 1
ATOM 1593 C CA . SER A 1 201 ? -5.203 4.828 17.078 1 97.94 201 SER A CA 1
ATOM 1594 C C . SER A 1 201 ? -4.348 4.766 18.344 1 97.94 201 SER A C 1
ATOM 1596 O O . SER A 1 201 ? -4.484 5.609 19.234 1 97.94 201 SER A O 1
ATOM 1598 N N . LYS A 1 202 ? -3.494 3.801 18.422 1 98.31 202 LYS A N 1
ATOM 1599 C CA . LYS A 1 202 ? -2.629 3.617 19.578 1 98.31 202 LYS A CA 1
ATOM 1600 C C . LYS A 1 202 ? -1.203 4.074 19.281 1 98.31 202 LYS A C 1
ATOM 1602 O O . LYS A 1 202 ? -0.264 3.697 19.984 1 98.31 202 LYS A O 1
ATOM 1607 N N . ALA A 1 203 ? -1.059 4.785 18.25 1 98.69 203 ALA A N 1
ATOM 1608 C CA . ALA A 1 203 ? 0.263 5.27 17.859 1 98.69 203 ALA A CA 1
ATOM 1609 C C . ALA A 1 203 ? 0.837 6.207 18.906 1 98.69 203 ALA A C 1
ATOM 1611 O O . ALA A 1 203 ? 0.094 6.773 19.719 1 98.69 203 ALA A O 1
ATOM 1612 N N . ASP A 1 204 ? 2.137 6.328 18.859 1 98.75 204 ASP A N 1
ATOM 1613 C CA . ASP A 1 204 ? 2.824 7.262 19.75 1 98.75 204 ASP A CA 1
ATOM 1614 C C . ASP A 1 204 ? 2.74 8.695 19.219 1 98.75 204 ASP A C 1
ATOM 1616 O O . ASP A 1 204 ? 2.701 9.648 20 1 98.75 204 ASP A O 1
ATOM 1620 N N . VAL A 1 205 ? 2.783 8.805 17.922 1 98.69 205 VAL A N 1
ATOM 1621 C CA . VAL A 1 205 ? 2.789 10.094 17.234 1 98.69 205 VAL A CA 1
ATOM 1622 C C . VAL A 1 205 ? 1.829 10.047 16.047 1 98.69 205 VAL A C 1
ATOM 1624 O O . VAL A 1 205 ? 1.692 9.016 15.383 1 98.69 205 VAL A O 1
ATOM 1627 N N . ALA A 1 206 ? 1.14 11.117 15.805 1 98.75 206 ALA A N 1
ATOM 1628 C CA . ALA A 1 206 ? 0.372 11.336 14.578 1 98.75 206 ALA A CA 1
ATOM 1629 C C . ALA A 1 206 ? 0.898 12.539 13.805 1 98.75 206 ALA A C 1
ATOM 1631 O O . ALA A 1 206 ? 1.188 13.586 14.391 1 98.75 206 ALA A O 1
ATOM 1632 N N . ILE A 1 207 ? 1.085 12.359 12.547 1 98.62 207 ILE A N 1
ATOM 1633 C CA . ILE A 1 207 ? 1.413 13.469 11.656 1 98.62 207 ILE A CA 1
ATOM 1634 C C . ILE A 1 207 ? 0.259 13.711 10.688 1 98.62 207 ILE A C 1
ATOM 1636 O O . ILE A 1 207 ? -0.087 12.836 9.898 1 98.62 207 ILE A O 1
ATOM 1640 N N . ILE A 1 208 ? -0.298 14.914 10.742 1 98.12 208 ILE A N 1
ATOM 1641 C CA . ILE A 1 208 ? -1.507 15.133 9.953 1 98.12 208 ILE A CA 1
ATOM 1642 C C . ILE A 1 208 ? -1.44 16.5 9.289 1 98.12 208 ILE A C 1
ATOM 1644 O O . ILE A 1 208 ? -0.755 17.406 9.773 1 98.12 208 ILE A O 1
ATOM 1648 N N . GLY A 1 209 ? -2.1 16.562 8.164 1 96.5 209 GLY A N 1
ATOM 1649 C CA . GLY A 1 209 ? -2.357 17.844 7.539 1 96.5 209 GLY A CA 1
ATOM 1650 C C . GLY A 1 209 ? -3.666 18.469 7.984 1 96.5 209 GLY A C 1
ATOM 1651 O O . GLY A 1 209 ? -4.535 17.781 8.523 1 96.5 209 GLY A O 1
ATOM 1652 N N . LEU A 1 210 ? -3.736 19.781 7.777 1 95.75 210 LEU A N 1
ATOM 1653 C CA . LEU A 1 210 ? -4.98 20.516 8.008 1 95.75 210 LEU A CA 1
ATOM 1654 C C . LEU A 1 210 ? -5.613 20.938 6.691 1 95.75 210 LEU A C 1
ATOM 1656 O O . LEU A 1 210 ? -4.949 21.531 5.84 1 95.75 210 LEU A O 1
ATOM 1660 N N . GLY A 1 211 ? -6.859 20.516 6.57 1 91.62 211 GLY A N 1
ATOM 1661 C CA . GLY A 1 211 ? -7.602 20.969 5.402 1 91.62 211 GLY A CA 1
ATOM 1662 C C . GLY A 1 211 ? -8.422 22.219 5.668 1 91.62 211 GLY A C 1
ATOM 1663 O O . GLY A 1 211 ? -8.859 22.453 6.797 1 91.62 211 GLY A O 1
ATOM 1664 N N . ASP A 1 212 ? -8.555 22.953 4.605 1 85.75 212 ASP A N 1
ATOM 1665 C CA . ASP A 1 212 ? -9.508 24.062 4.672 1 85.75 212 ASP A CA 1
ATOM 1666 C C . ASP A 1 212 ? -10.672 23.828 3.709 1 85.75 212 ASP A C 1
ATOM 1668 O O . ASP A 1 212 ? -10.672 22.875 2.941 1 85.75 212 ASP A O 1
ATOM 1672 N N . MET A 1 213 ? -11.758 24.547 3.957 1 78.19 213 MET A N 1
ATOM 1673 C CA . MET A 1 213 ? -13 24.344 3.209 1 78.19 213 MET A CA 1
ATOM 1674 C C . MET A 1 213 ? -13.047 25.25 1.979 1 78.19 213 MET A C 1
ATOM 1676 O O . MET A 1 213 ? -14.023 25.953 1.766 1 78.19 213 MET A O 1
ATOM 1680 N N . ASN A 1 214 ? -12 25.172 1.276 1 75.81 214 ASN A N 1
ATOM 1681 C CA . ASN A 1 214 ? -12.031 25.938 0.04 1 75.81 214 ASN A CA 1
ATOM 1682 C C . ASN A 1 214 ? -12.234 25.047 -1.177 1 75.81 214 ASN A C 1
ATOM 1684 O O . ASN A 1 214 ? -12.211 23.828 -1.061 1 75.81 214 ASN A O 1
ATOM 1688 N N . GLU A 1 215 ? -12.57 25.641 -2.285 1 67.88 215 GLU A N 1
ATOM 1689 C CA . GLU A 1 215 ? -12.914 24.922 -3.504 1 67.88 215 GLU A CA 1
ATOM 1690 C C . GLU A 1 215 ? -11.719 24.141 -4.035 1 67.88 215 GLU A C 1
ATOM 1692 O O . GLU A 1 215 ? -11.883 23.219 -4.836 1 67.88 215 GLU A O 1
ATOM 1697 N N . ASN A 1 216 ? -10.594 24.422 -3.527 1 69.88 216 ASN A N 1
ATOM 1698 C CA . ASN A 1 216 ? -9.391 23.734 -3.99 1 69.88 216 ASN A CA 1
ATOM 1699 C C . ASN A 1 216 ? -8.93 22.672 -2.998 1 69.88 216 ASN A C 1
ATOM 1701 O O . ASN A 1 216 ? -7.797 22.188 -3.086 1 69.88 216 ASN A O 1
ATOM 1705 N N . SER A 1 217 ? -9.875 22.391 -2.193 1 74.19 217 SER A N 1
ATOM 1706 C CA . SER A 1 217 ? -9.508 21.375 -1.203 1 74.19 217 SER A CA 1
ATOM 1707 C C . SER A 1 217 ? -9.18 20.047 -1.866 1 74.19 217 SER A C 1
ATOM 1709 O O . SER A 1 217 ? -9.648 19.766 -2.969 1 74.19 217 SER A O 1
ATOM 1711 N N . PHE A 1 218 ? -8.328 19.328 -1.287 1 74.12 218 PHE A N 1
ATOM 1712 C CA . PHE A 1 218 ? -7.871 18.031 -1.778 1 74.12 218 PHE A CA 1
ATOM 1713 C C . PHE A 1 218 ? -9.047 17.078 -1.969 1 74.12 218 PHE A C 1
ATOM 1715 O O . PHE A 1 218 ? -9.133 16.391 -2.988 1 74.12 218 PHE A O 1
ATOM 1722 N N . MET A 1 219 ? -9.984 17.062 -1.1 1 75.88 219 MET A N 1
ATOM 1723 C CA . MET A 1 219 ? -11.117 16.141 -1.12 1 75.88 219 MET A CA 1
ATOM 1724 C C . MET A 1 219 ? -12.031 16.438 -2.303 1 75.88 219 MET A C 1
ATOM 1726 O O . MET A 1 219 ? -12.555 15.523 -2.938 1 75.88 219 MET A O 1
ATOM 1730 N N . VAL A 1 220 ? -12.164 17.688 -2.572 1 75.31 220 VAL A N 1
ATOM 1731 C CA . VAL A 1 220 ? -12.992 18.109 -3.701 1 75.31 220 VAL A CA 1
ATOM 1732 C C . VAL A 1 220 ? -12.281 17.75 -5.012 1 75.31 220 VAL A C 1
ATOM 1734 O O . VAL A 1 220 ? -12.914 17.25 -5.945 1 75.31 220 VAL A O 1
ATOM 1737 N N . GLN A 1 221 ? -11.055 17.969 -5 1 77.88 221 GLN A N 1
ATOM 1738 C CA . GLN A 1 221 ? -10.281 17.719 -6.207 1 77.88 221 GLN A CA 1
ATOM 1739 C C . GLN A 1 221 ? -10.305 16.234 -6.566 1 77.88 221 GLN A C 1
ATOM 1741 O O . GLN A 1 221 ? -10.219 15.867 -7.742 1 77.88 221 GLN A O 1
ATOM 1746 N N . LEU A 1 222 ? -10.461 15.406 -5.59 1 81.5 222 LEU A N 1
ATOM 1747 C CA . LEU A 1 222 ? -10.508 13.969 -5.824 1 81.5 222 LEU A CA 1
ATOM 1748 C C . LEU A 1 222 ? -11.867 13.555 -6.387 1 81.5 222 LEU A C 1
ATOM 1750 O O . LEU A 1 222 ? -12.016 12.445 -6.902 1 81.5 222 LEU A O 1
ATOM 1754 N N . GLY A 1 223 ? -12.852 14.414 -6.238 1 83.06 223 GLY A N 1
ATOM 1755 C CA . GLY A 1 223 ? -14.156 14.164 -6.828 1 83.06 223 GLY A CA 1
ATOM 1756 C C . GLY A 1 223 ? -15.078 13.359 -5.93 1 83.06 223 GLY A C 1
ATOM 1757 O O . GLY A 1 223 ? -16.109 12.867 -6.375 1 83.06 223 GLY A O 1
ATOM 1758 N N . TRP A 1 224 ? -14.727 13.18 -4.77 1 86.25 224 TRP A N 1
ATOM 1759 C CA . TRP A 1 224 ? -15.523 12.344 -3.881 1 86.25 224 TRP A CA 1
ATOM 1760 C C . TRP A 1 224 ? -16.641 13.156 -3.227 1 86.25 224 TRP A C 1
ATOM 1762 O O . TRP A 1 224 ? -17.641 12.602 -2.775 1 86.25 224 TRP A O 1
ATOM 1772 N N . PHE A 1 225 ? -16.406 14.477 -3.195 1 86 225 PHE A N 1
ATOM 1773 C CA . PHE A 1 225 ? -17.422 15.383 -2.658 1 86 225 PHE A CA 1
ATOM 1774 C C . PHE A 1 225 ? -17.703 16.531 -3.627 1 86 225 PHE A C 1
ATOM 1776 O O . PHE A 1 225 ? -16.781 17.047 -4.262 1 86 225 PHE A O 1
ATOM 1783 N N . THR A 1 226 ? -18.953 16.891 -3.684 1 84.38 226 THR A N 1
ATOM 1784 C CA . THR A 1 226 ? -19.312 17.953 -4.621 1 84.38 226 THR A CA 1
ATOM 1785 C C . THR A 1 226 ? -19.016 19.328 -4.031 1 84.38 226 THR A C 1
ATOM 1787 O O . THR A 1 226 ? -19 19.5 -2.811 1 84.38 226 THR A O 1
ATOM 1790 N N . PRO A 1 227 ? -18.844 20.266 -4.949 1 83.81 227 PRO A N 1
ATOM 1791 C CA . PRO A 1 227 ? -18.703 21.641 -4.465 1 83.81 227 PRO A CA 1
ATOM 1792 C C . PRO A 1 227 ? -19.875 22.078 -3.604 1 83.81 227 PRO A C 1
ATOM 1794 O O . PRO A 1 227 ? -19.703 22.828 -2.641 1 83.81 227 PRO A O 1
ATOM 1797 N N . GLN A 1 228 ? -21.047 21.562 -3.871 1 86.25 228 GLN A N 1
ATOM 1798 C CA . GLN A 1 228 ? -22.234 21.922 -3.109 1 86.25 228 GLN A CA 1
ATOM 1799 C C . GLN A 1 228 ? -22.172 21.359 -1.692 1 86.25 228 GLN A C 1
ATOM 1801 O O . GLN A 1 228 ? -22.578 22.031 -0.737 1 86.25 228 GLN A O 1
ATOM 1806 N N . GLU A 1 229 ? -21.703 20.172 -1.553 1 86.12 229 GLU A N 1
ATOM 1807 C CA . GLU A 1 229 ? -21.547 19.578 -0.229 1 86.12 229 GLU A CA 1
ATOM 1808 C C . GLU A 1 229 ? -20.562 20.375 0.625 1 86.12 229 GLU A C 1
ATOM 1810 O O . GLU A 1 229 ? -20.797 20.594 1.815 1 86.12 229 GLU A O 1
ATOM 1815 N N . ILE A 1 230 ? -19.547 20.844 0.007 1 85 230 ILE A N 1
ATOM 1816 C CA . ILE A 1 230 ? -18.531 21.609 0.709 1 85 230 ILE A CA 1
ATOM 1817 C C . ILE A 1 230 ? -19.094 22.984 1.085 1 85 230 ILE A C 1
ATOM 1819 O O . ILE A 1 230 ? -18.922 23.453 2.215 1 85 230 ILE A O 1
ATOM 1823 N N . ALA A 1 231 ? -19.734 23.562 0.166 1 86.62 231 ALA A N 1
ATOM 1824 C CA . ALA A 1 231 ? -20.344 24.875 0.411 1 86.62 231 ALA A CA 1
ATOM 1825 C C . ALA A 1 231 ? -21.359 24.812 1.543 1 86.62 231 ALA A C 1
ATOM 1827 O O . ALA A 1 231 ? -21.406 25.688 2.4 1 86.62 231 ALA A O 1
ATOM 1828 N N . THR A 1 232 ? -22.141 23.781 1.532 1 88.88 232 THR A N 1
ATOM 1829 C CA . THR A 1 232 ? -23.156 23.609 2.572 1 88.88 232 THR A CA 1
ATOM 1830 C C . THR A 1 232 ? -22.484 23.422 3.938 1 88.88 232 THR A C 1
ATOM 1832 O O . THR A 1 232 ? -22.922 24.031 4.922 1 88.88 232 THR A O 1
ATOM 1835 N N . ALA A 1 233 ? -21.453 22.656 3.986 1 88.94 233 ALA A N 1
ATOM 1836 C CA . ALA A 1 233 ? -20.734 22.438 5.238 1 88.94 233 ALA A CA 1
ATOM 1837 C C . ALA A 1 233 ? -20.156 23.75 5.762 1 88.94 233 ALA A C 1
ATOM 1839 O O . ALA A 1 233 ? -20.234 24.047 6.957 1 88.94 233 ALA A O 1
ATOM 1840 N N . ARG A 1 234 ? -19.625 24.5 4.887 1 89.5 234 ARG A N 1
ATOM 1841 C CA . ARG A 1 234 ? -18.984 25.766 5.254 1 89.5 234 ARG A CA 1
ATOM 1842 C C . ARG A 1 234 ? -20.016 26.812 5.645 1 89.5 234 ARG A C 1
ATOM 1844 O O . ARG A 1 234 ? -19.938 27.391 6.727 1 89.5 234 ARG A O 1
ATOM 1851 N N . GLN A 1 235 ? -21.016 26.969 4.824 1 90.69 235 GLN A N 1
ATOM 1852 C CA . GLN A 1 235 ? -21.938 28.094 4.957 1 90.69 235 GLN A CA 1
ATOM 1853 C C . GLN A 1 235 ? -23.047 27.766 5.953 1 90.69 235 GLN A C 1
ATOM 1855 O O . GLN A 1 235 ? -23.453 28.625 6.742 1 90.69 235 GLN A O 1
ATOM 1860 N N . GLU A 1 236 ? -23.516 26.562 5.879 1 91.69 236 GLU A N 1
ATOM 1861 C CA . GLU A 1 236 ? -24.688 26.234 6.684 1 91.69 236 GLU A CA 1
ATOM 1862 C C . GLU A 1 236 ? -24.281 25.609 8.023 1 91.69 236 GLU A C 1
ATOM 1864 O O . GLU A 1 236 ? -24.969 25.781 9.023 1 91.69 236 GLU A O 1
ATOM 1869 N N . GLN A 1 237 ? -23.188 24.969 8.016 1 91.56 237 GLN A N 1
ATOM 1870 C CA . GLN A 1 237 ? -22.844 24.234 9.227 1 91.56 237 GLN A CA 1
ATOM 1871 C C . GLN A 1 237 ? -21.656 24.875 9.945 1 91.56 237 GLN A C 1
ATOM 1873 O O . GLN A 1 237 ? -21.312 24.5 11.062 1 91.56 237 GLN A O 1
ATOM 1878 N N . GLY A 1 238 ? -20.922 25.766 9.281 1 93.94 238 GLY A N 1
ATOM 1879 C CA . GLY A 1 238 ? -19.859 26.531 9.906 1 93.94 238 GLY A CA 1
ATOM 1880 C C . GLY A 1 238 ? -18.531 25.812 9.914 1 93.94 238 GLY A C 1
ATOM 1881 O O . GLY A 1 238 ? -17.656 26.109 10.734 1 93.94 238 GLY A O 1
ATOM 1882 N N . VAL A 1 239 ? -18.406 24.859 9.07 1 94.31 239 VAL A N 1
ATOM 1883 C CA . VAL A 1 239 ? -17.141 24.141 9 1 94.31 239 VAL A CA 1
ATOM 1884 C C . VAL A 1 239 ? -16.047 25.062 8.469 1 94.31 239 VAL A C 1
ATOM 1886 O O . VAL A 1 239 ? -16.234 25.734 7.453 1 94.31 239 VAL A O 1
ATOM 1889 N N . VAL A 1 240 ? -14.875 25.062 9.141 1 93.69 240 VAL A N 1
ATOM 1890 C CA . VAL A 1 240 ? -13.797 25.938 8.68 1 93.69 240 VAL A CA 1
ATOM 1891 C C . VAL A 1 240 ? -12.602 25.094 8.25 1 93.69 240 VAL A C 1
ATOM 1893 O O . VAL A 1 240 ? -11.68 25.594 7.602 1 93.69 240 VAL A O 1
ATOM 1896 N N . GLY A 1 241 ? -12.641 23.812 8.672 1 93.81 241 GLY A N 1
ATOM 1897 C CA . GLY A 1 241 ? -11.531 22.953 8.305 1 93.81 241 GLY A CA 1
ATOM 1898 C C . GLY A 1 241 ? -11.719 21.516 8.742 1 93.81 241 GLY A C 1
ATOM 1899 O O . GLY A 1 241 ? -12.781 21.141 9.242 1 93.81 241 GLY A O 1
ATOM 1900 N N . ASP A 1 242 ? -10.695 20.703 8.383 1 92.5 242 ASP A N 1
ATOM 1901 C CA . ASP A 1 242 ? -10.695 19.312 8.805 1 92.5 242 ASP A CA 1
ATOM 1902 C C . ASP A 1 242 ? -9.312 18.891 9.312 1 92.5 242 ASP A C 1
ATOM 1904 O O . ASP A 1 242 ? -8.305 19.516 8.961 1 92.5 242 ASP A O 1
ATOM 1908 N N . LEU A 1 243 ? -9.312 17.906 10.18 1 93.75 243 LEU A N 1
ATOM 1909 C CA . LEU A 1 243 ? -8.102 17.234 10.625 1 93.75 243 LEU A CA 1
ATOM 1910 C C . LEU A 1 243 ? -7.836 15.992 9.781 1 93.75 243 LEU A C 1
ATOM 1912 O O . LEU A 1 243 ? -8.57 15.008 9.875 1 93.75 243 LEU A O 1
ATOM 1916 N N . ALA A 1 244 ? -6.848 16 8.961 1 88.81 244 ALA A N 1
ATOM 1917 C CA . ALA A 1 244 ? -6.336 14.859 8.203 1 88.81 244 ALA A CA 1
ATOM 1918 C C . ALA A 1 244 ? -7.391 14.336 7.227 1 88.81 244 ALA A C 1
ATOM 1920 O O . ALA A 1 244 ? -7.273 13.219 6.723 1 88.81 244 ALA A O 1
ATOM 1921 N N . GLY A 1 245 ? -8.508 15.016 7.059 1 84.94 245 GLY A N 1
ATOM 1922 C CA . GLY A 1 245 ? -9.516 14.602 6.094 1 84.94 245 GLY A CA 1
ATOM 1923 C C . GLY A 1 245 ? -10.68 13.867 6.727 1 84.94 245 GLY A C 1
ATOM 1924 O O . GLY A 1 245 ? -11.688 13.602 6.066 1 84.94 245 GLY A O 1
ATOM 1925 N N . TYR A 1 246 ? -10.633 13.617 7.98 1 83.19 246 TYR A N 1
ATOM 1926 C CA . TYR A 1 246 ? -11.695 12.742 8.469 1 83.19 246 TYR A CA 1
ATOM 1927 C C . TYR A 1 246 ? -12.43 13.383 9.641 1 83.19 246 TYR A C 1
ATOM 1929 O O . TYR A 1 246 ? -13.43 12.844 10.117 1 83.19 246 TYR A O 1
ATOM 1937 N N . SER A 1 247 ? -12.008 14.508 10.086 1 88.12 247 SER A N 1
ATOM 1938 C CA . SER A 1 247 ? -12.734 15.195 11.148 1 88.12 247 SER A CA 1
ATOM 1939 C C . SER A 1 247 ? -12.914 16.672 10.836 1 88.12 247 SER A C 1
ATOM 1941 O O . SER A 1 247 ? -11.938 17.422 10.75 1 88.12 247 SER A O 1
ATOM 1943 N N . PHE A 1 248 ? -14.188 17.062 10.797 1 92.56 248 PHE A N 1
ATOM 1944 C CA . PHE A 1 248 ? -14.516 18.438 10.469 1 92.56 248 PHE A CA 1
ATOM 1945 C C . PHE A 1 248 ? -14.875 19.234 11.727 1 92.56 248 PHE A C 1
ATOM 1947 O O . PHE A 1 248 ? -15.508 18.703 12.641 1 92.56 248 PHE A O 1
ATOM 1954 N N . PHE A 1 249 ? -14.453 20.484 11.672 1 94.75 249 PHE A N 1
ATOM 1955 C CA . PHE A 1 249 ? -14.664 21.297 12.867 1 94.75 249 PHE A CA 1
ATOM 1956 C C . PHE A 1 249 ? -15.047 22.719 12.5 1 94.75 249 PHE A C 1
ATOM 1958 O O . PHE A 1 249 ? -14.812 23.156 11.375 1 94.75 249 PHE A O 1
ATOM 1965 N N . ASN A 1 250 ? -15.688 23.391 13.406 1 95.75 250 ASN A N 1
ATOM 1966 C CA . ASN A 1 250 ? -15.984 24.797 13.234 1 95.75 250 ASN A CA 1
ATOM 1967 C C . ASN A 1 250 ? -14.93 25.688 13.898 1 95.75 250 ASN A C 1
ATOM 1969 O O . ASN A 1 250 ? -13.93 25.188 14.406 1 95.75 250 ASN A O 1
ATOM 1973 N N . ILE A 1 251 ? -15.141 27 13.891 1 95.38 251 ILE A N 1
ATOM 1974 C CA . ILE A 1 251 ? -14.133 27.969 14.32 1 95.38 251 ILE A CA 1
ATOM 1975 C C . ILE A 1 251 ? -13.906 27.844 15.828 1 95.38 251 ILE A C 1
ATOM 1977 O O . ILE A 1 251 ? -12.867 28.266 16.344 1 95.38 251 ILE A O 1
ATOM 1981 N N . GLN A 1 252 ? -14.859 27.234 16.547 1 96.06 252 GLN A N 1
ATOM 1982 C CA . GLN A 1 252 ? -14.75 27.031 18 1 96.06 252 GLN A CA 1
ATOM 1983 C C . GLN A 1 252 ? -14.055 25.719 18.328 1 96.06 252 GLN A C 1
ATOM 1985 O O . GLN A 1 252 ? -13.859 25.391 19.5 1 96.06 252 GLN A O 1
ATOM 1990 N N . GLY A 1 253 ? -13.727 24.984 17.328 1 95.75 253 GLY A N 1
ATOM 1991 C CA . GLY A 1 253 ? -13.039 23.719 17.531 1 95.75 253 GLY A CA 1
ATOM 1992 C C . GLY A 1 253 ? -13.984 22.562 17.812 1 95.75 253 GLY A C 1
ATOM 1993 O O . GLY A 1 253 ? -13.547 21.484 18.219 1 95.75 253 GLY A O 1
ATOM 1994 N N . LYS A 1 254 ? -15.258 22.797 17.672 1 96 254 LYS A N 1
ATOM 1995 C CA . LYS A 1 254 ? -16.25 21.75 17.875 1 96 254 LYS A CA 1
ATOM 1996 C C . LYS A 1 254 ? -16.422 20.891 16.625 1 96 254 LYS A C 1
ATOM 1998 O O . LYS A 1 254 ? -16.453 21.422 15.516 1 96 254 LYS A O 1
ATOM 2003 N N . PRO A 1 255 ? -16.484 19.594 16.875 1 94.56 255 PRO A N 1
ATOM 2004 C CA . PRO A 1 255 ? -16.75 18.734 15.727 1 94.56 255 PRO A CA 1
ATOM 2005 C C . PRO A 1 255 ? -18.109 19.016 15.07 1 94.56 255 PRO A C 1
ATOM 2007 O O . PRO A 1 255 ? -19.078 19.312 15.766 1 94.56 255 PRO A O 1
ATOM 2010 N N . VAL A 1 256 ? -18.109 19.016 13.789 1 93.75 256 VAL A N 1
ATOM 2011 C CA . VAL A 1 256 ? -19.328 19.219 13.031 1 93.75 256 VAL A CA 1
ATOM 2012 C C . VAL A 1 256 ? -19.656 17.953 12.242 1 93.75 256 VAL A C 1
ATOM 2014 O O . VAL A 1 256 ? -18.812 17.422 11.523 1 93.75 256 VAL A O 1
ATOM 2017 N N . ASP A 1 257 ? -20.828 17.469 12.469 1 89.81 257 ASP A N 1
ATOM 2018 C CA . ASP A 1 257 ? -21.297 16.297 11.727 1 89.81 257 ASP A CA 1
ATOM 2019 C C . ASP A 1 257 ? -21.812 16.688 10.344 1 89.81 257 ASP A C 1
ATOM 2021 O O . ASP A 1 257 ? -22.922 17.234 10.227 1 89.81 257 ASP A O 1
ATOM 2025 N N . THR A 1 258 ? -21.047 16.438 9.344 1 88.12 258 THR A N 1
ATOM 2026 C CA . THR A 1 258 ? -21.438 16.734 7.969 1 88.12 258 THR A CA 1
ATOM 2027 C C . THR A 1 258 ? -21.75 15.453 7.207 1 88.12 258 THR A C 1
ATOM 2029 O O . THR A 1 258 ? -21.531 14.359 7.719 1 88.12 258 THR A O 1
ATOM 2032 N N . VAL A 1 259 ? -22.25 15.625 6.016 1 83.81 259 VAL A N 1
ATOM 2033 C CA . VAL A 1 259 ? -22.547 14.477 5.16 1 83.81 259 VAL A CA 1
ATOM 2034 C C . VAL A 1 259 ? -21.25 13.789 4.754 1 83.81 259 VAL A C 1
ATOM 2036 O O . VAL A 1 259 ? -21.266 12.641 4.312 1 83.81 259 VAL A O 1
ATOM 2039 N N . MET A 1 260 ? -20.156 14.422 4.945 1 86.44 260 MET A N 1
ATOM 2040 C CA . MET A 1 260 ? -18.875 13.875 4.52 1 86.44 260 MET A CA 1
ATOM 2041 C C . MET A 1 260 ? -18.297 12.953 5.59 1 86.44 260 MET A C 1
ATOM 2043 O O . MET A 1 260 ? -17.547 12.031 5.273 1 86.44 260 MET A O 1
ATOM 2047 N N . ASN A 1 261 ? -18.656 13.133 6.809 1 87.19 261 ASN A N 1
ATOM 2048 C CA . ASN A 1 261 ? -18.047 12.414 7.926 1 87.19 261 ASN A CA 1
ATOM 2049 C C . ASN A 1 261 ? -18.219 10.906 7.777 1 87.19 261 ASN A C 1
ATOM 2051 O O . ASN A 1 261 ? -17.266 10.148 8.008 1 87.19 261 ASN A O 1
ATOM 2055 N N . ASP A 1 262 ? -19.297 10.477 7.367 1 90 262 ASP A N 1
ATOM 2056 C CA . ASP A 1 262 ? -19.594 9.047 7.348 1 90 262 ASP A CA 1
ATOM 2057 C C . ASP A 1 262 ? -19.188 8.422 6.012 1 90 262 ASP A C 1
ATOM 2059 O O . ASP A 1 262 ? -19.641 7.32 5.676 1 90 262 ASP A O 1
ATOM 2063 N N . ARG A 1 263 ? -18.328 9.133 5.328 1 94.19 263 ARG A N 1
ATOM 2064 C CA . ARG A 1 263 ? -17.859 8.586 4.055 1 94.19 263 ARG A CA 1
ATOM 2065 C C . ARG A 1 263 ? -16.328 8.57 3.99 1 94.19 263 ARG A C 1
ATOM 2067 O O . ARG A 1 263 ? -15.75 8.461 2.908 1 94.19 263 ARG A O 1
ATOM 2074 N N . VAL A 1 264 ? -15.773 8.75 5.09 1 94.56 264 VAL A N 1
ATOM 2075 C CA . VAL A 1 264 ? -14.32 8.719 5.191 1 94.56 264 VAL A CA 1
ATOM 2076 C C . VAL A 1 264 ? -13.891 7.527 6.047 1 94.56 264 VAL A C 1
ATOM 2078 O O . VAL A 1 264 ? -14.5 7.242 7.082 1 94.56 264 VAL A O 1
ATOM 2081 N N . ILE A 1 265 ? -12.875 6.805 5.586 1 96.62 265 ILE A N 1
ATOM 2082 C CA . ILE A 1 265 ? -12.305 5.711 6.363 1 96.62 265 ILE A CA 1
ATOM 2083 C C . ILE A 1 265 ? -10.945 6.125 6.918 1 96.62 265 ILE A C 1
ATOM 2085 O O . ILE A 1 265 ? -9.953 6.16 6.184 1 96.62 265 ILE A O 1
ATOM 2089 N N . GLY A 1 266 ? -10.898 6.359 8.148 1 96.5 266 GLY A N 1
ATOM 2090 C CA . GLY A 1 266 ? -9.734 6.809 8.898 1 96.5 266 GLY A CA 1
ATOM 2091 C C . GLY A 1 266 ? -9.992 6.922 10.391 1 96.5 266 GLY A C 1
ATOM 2092 O O . GLY A 1 266 ? -11.016 6.449 10.883 1 96.5 266 GLY A O 1
ATOM 2093 N N . LEU A 1 267 ? -9.07 7.473 11.086 1 96.12 267 LEU A N 1
ATOM 2094 C CA . LEU A 1 267 ? -9.203 7.645 12.531 1 96.12 267 LEU A CA 1
ATOM 2095 C C . LEU A 1 267 ? -10.328 8.617 12.859 1 96.12 267 LEU A C 1
ATOM 2097 O O . LEU A 1 267 ? -10.617 9.523 12.078 1 96.12 267 LEU A O 1
ATOM 2101 N N . SER A 1 268 ? -10.914 8.391 13.969 1 90.94 268 SER A N 1
ATOM 2102 C CA . SER A 1 268 ? -11.867 9.359 14.5 1 90.94 268 SER A CA 1
ATOM 2103 C C . SER A 1 268 ? -11.156 10.461 15.289 1 90.94 268 SER A C 1
ATOM 2105 O O . SER A 1 268 ? -9.977 10.328 15.625 1 90.94 268 SER A O 1
ATOM 2107 N N . LEU A 1 269 ? -11.906 11.508 15.547 1 91.69 269 LEU A N 1
ATOM 2108 C CA . LEU A 1 269 ? -11.375 12.594 16.359 1 91.69 269 LEU A CA 1
ATOM 2109 C C . LEU A 1 269 ? -10.977 12.086 17.734 1 91.69 269 LEU A C 1
ATOM 2111 O O . LEU A 1 269 ? -9.938 12.484 18.281 1 91.69 269 LEU A O 1
ATOM 2115 N N . GLU A 1 270 ? -11.773 11.25 18.297 1 92.94 270 GLU A N 1
ATOM 2116 C CA . GLU A 1 270 ? -11.5 10.711 19.625 1 92.94 270 GLU A CA 1
ATOM 2117 C C . GLU A 1 270 ? -10.242 9.852 19.625 1 92.94 270 GLU A C 1
ATOM 2119 O O . GLU A 1 270 ? -9.445 9.914 20.562 1 92.94 270 GLU A O 1
ATOM 2124 N N . GLN A 1 271 ? -10.125 9.102 18.625 1 95.06 271 GLN A N 1
ATOM 2125 C CA . GLN A 1 271 ? -8.922 8.273 18.5 1 95.06 271 GLN A CA 1
ATOM 2126 C C . GLN A 1 271 ? -7.68 9.141 18.328 1 95.06 271 GLN A C 1
ATOM 2128 O O . GLN A 1 271 ? -6.637 8.859 18.922 1 95.06 271 GLN A O 1
ATOM 2133 N N . LEU A 1 272 ? -7.805 10.164 17.578 1 95.75 272 LEU A N 1
ATOM 2134 C CA . LEU A 1 272 ? -6.695 11.094 17.391 1 95.75 272 LEU A CA 1
ATOM 2135 C C . LEU A 1 272 ? -6.336 11.781 18.703 1 95.75 272 LEU A C 1
ATOM 2137 O O . LEU A 1 272 ? -5.152 11.945 19.016 1 95.75 272 LEU A O 1
ATOM 2141 N N . ARG A 1 273 ? -7.305 12.148 19.391 1 95.19 273 ARG A N 1
ATOM 2142 C CA . ARG A 1 273 ? -7.129 12.82 20.672 1 95.19 273 ARG A CA 1
ATOM 2143 C C . ARG A 1 273 ? -6.352 11.945 21.656 1 95.19 273 ARG A C 1
ATOM 2145 O O . ARG A 1 273 ? -5.59 12.453 22.484 1 95.19 273 ARG A O 1
ATOM 2152 N N . ALA A 1 274 ? -6.539 10.688 21.547 1 97.06 274 ALA A N 1
ATOM 2153 C CA . ALA A 1 274 ? -5.938 9.75 22.484 1 97.06 274 ALA A CA 1
ATOM 2154 C C . ALA A 1 274 ? -4.457 9.539 22.188 1 97.06 274 ALA A C 1
ATOM 2156 O O . ALA A 1 274 ? -3.719 9 23.016 1 97.06 274 ALA A O 1
ATOM 2157 N N . ILE A 1 275 ? -4.012 9.961 21.062 1 98.19 275 ILE A N 1
ATOM 2158 C CA . ILE A 1 275 ? -2.609 9.812 20.688 1 98.19 275 ILE A CA 1
ATOM 2159 C C . ILE A 1 275 ? -1.762 10.828 21.453 1 98.19 275 ILE A C 1
ATOM 2161 O O . ILE A 1 275 ? -2.072 12.023 21.453 1 98.19 275 ILE A O 1
ATOM 2165 N N . PRO A 1 276 ? -0.651 10.445 22.016 1 98.31 276 PRO A N 1
ATOM 2166 C CA . PRO A 1 276 ? 0.127 11.281 22.938 1 98.31 276 PRO A CA 1
ATOM 2167 C C . PRO A 1 276 ? 0.705 12.523 22.266 1 98.31 276 PRO A C 1
ATOM 2169 O O . PRO A 1 276 ? 0.9 13.555 22.906 1 98.31 276 PRO A O 1
ATOM 2172 N N . CYS A 1 277 ? 0.998 12.391 20.984 1 98.62 277 CYS A N 1
ATOM 2173 C CA . CYS A 1 277 ? 1.601 13.516 20.281 1 98.62 277 CYS A CA 1
ATOM 2174 C C . CYS A 1 277 ? 1.02 13.648 18.875 1 98.62 277 CYS A C 1
ATOM 2176 O O . CYS A 1 277 ? 1.387 12.898 17.969 1 98.62 277 CYS A O 1
ATOM 2178 N N . VAL A 1 278 ? 0.214 14.633 18.719 1 98.69 278 VAL A N 1
ATOM 2179 C CA . VAL A 1 278 ? -0.378 14.922 17.422 1 98.69 278 VAL A CA 1
ATOM 2180 C C . VAL A 1 278 ? 0.3 16.141 16.797 1 98.69 278 VAL A C 1
ATOM 2182 O O . VAL A 1 278 ? 0.207 17.25 17.344 1 98.69 278 VAL A O 1
ATOM 2185 N N . ILE A 1 279 ? 0.97 15.961 15.664 1 98.75 279 ILE A N 1
ATOM 2186 C CA . ILE A 1 279 ? 1.65 17.016 14.922 1 98.75 279 ILE A CA 1
ATOM 2187 C C . ILE A 1 279 ? 0.8 17.453 13.727 1 98.75 279 ILE A C 1
ATOM 2189 O O . ILE A 1 279 ? 0.593 16.672 12.797 1 98.75 279 ILE A O 1
ATOM 2193 N N . ALA A 1 280 ? 0.345 18.672 13.766 1 98.69 280 ALA A N 1
ATOM 2194 C CA . ALA A 1 280 ? -0.433 19.219 12.664 1 98.69 280 ALA A CA 1
ATOM 2195 C C . ALA A 1 280 ? 0.417 20.172 11.812 1 98.69 280 ALA A C 1
ATOM 2197 O O . ALA A 1 280 ? 1.157 21 12.344 1 98.69 280 ALA A O 1
ATOM 2198 N N . ILE A 1 281 ? 0.243 20.016 10.492 1 98.5 281 ILE A N 1
ATOM 2199 C CA . ILE A 1 281 ? 1.088 20.781 9.578 1 98.5 281 ILE A CA 1
ATOM 2200 C C . ILE A 1 281 ? 0.215 21.578 8.602 1 98.5 281 ILE A C 1
ATOM 2202 O O . ILE A 1 281 ? -0.678 21.016 7.965 1 98.5 281 ILE A O 1
ATOM 2206 N N . ALA A 1 282 ? 0.448 22.828 8.453 1 97.25 282 ALA A N 1
ATOM 2207 C CA . ALA A 1 282 ? -0.2 23.719 7.492 1 97.25 282 ALA A CA 1
ATOM 2208 C C . ALA A 1 282 ? 0.721 24.875 7.098 1 97.25 282 ALA A C 1
ATOM 2210 O O . ALA A 1 282 ? 1.153 25.656 7.953 1 97.25 282 ALA A O 1
ATOM 2211 N N . SER A 1 283 ? 0.923 24.984 5.777 1 96.12 283 SER A N 1
ATOM 2212 C CA . SER A 1 283 ? 1.906 25.984 5.367 1 96.12 283 SER A CA 1
ATOM 2213 C C . SER A 1 283 ? 1.261 27.078 4.527 1 96.12 283 SER A C 1
ATOM 2215 O O . SER A 1 283 ? 1.771 28.203 4.465 1 96.12 283 SER A O 1
ATOM 2217 N N . GLU A 1 284 ? 0.173 26.766 3.871 1 92.69 284 GLU A N 1
ATOM 2218 C CA . GLU A 1 284 ? -0.436 27.734 2.967 1 92.69 284 GLU A CA 1
ATOM 2219 C C . GLU A 1 284 ? -1.04 28.906 3.738 1 92.69 284 GLU A C 1
ATOM 2221 O O . GLU A 1 284 ? -1.635 28.703 4.801 1 92.69 284 GLU A O 1
ATOM 2226 N N . SER A 1 285 ? -1.009 30.047 3.107 1 88.81 285 SER A N 1
ATOM 2227 C CA . SER A 1 285 ? -1.443 31.266 3.771 1 88.81 285 SER A CA 1
ATOM 2228 C C . SER A 1 285 ? -2.957 31.297 3.955 1 88.81 285 SER A C 1
ATOM 2230 O O . SER A 1 285 ? -3.479 32.062 4.762 1 88.81 285 SER A O 1
ATOM 2232 N N . THR A 1 286 ? -3.646 30.484 3.254 1 87.88 286 THR A N 1
ATOM 2233 C CA . THR A 1 286 ? -5.102 30.453 3.322 1 87.88 286 THR A CA 1
ATOM 2234 C C . THR A 1 286 ? -5.566 29.609 4.512 1 87.88 286 THR A C 1
ATOM 2236 O O . THR A 1 286 ? -6.766 29.5 4.77 1 87.88 286 THR A O 1
ATOM 2239 N N . LYS A 1 287 ? -4.617 29.141 5.344 1 92.06 287 LYS A N 1
ATOM 2240 C CA . LYS A 1 287 ? -4.965 28.109 6.32 1 92.06 287 LYS A CA 1
ATOM 2241 C C . LYS A 1 287 ? -5.148 28.719 7.711 1 92.06 287 LYS A C 1
ATOM 2243 O O . LYS A 1 287 ? -5.426 28 8.672 1 92.06 287 LYS A O 1
ATOM 2248 N N . ALA A 1 288 ? -5.094 29.984 7.859 1 94.19 288 ALA A N 1
ATOM 2249 C CA . ALA A 1 288 ? -5.066 30.578 9.195 1 94.19 288 ALA A CA 1
ATOM 2250 C C . ALA A 1 288 ? -6.348 30.25 9.961 1 94.19 288 ALA A C 1
ATOM 2252 O O . ALA A 1 288 ? -6.297 29.875 11.133 1 94.19 288 ALA A O 1
ATOM 2253 N N . THR A 1 289 ? -7.492 30.375 9.32 1 94.75 289 THR A N 1
ATOM 2254 C CA . THR A 1 289 ? -8.766 30.109 9.977 1 94.75 289 THR A CA 1
ATOM 2255 C C . THR A 1 289 ? -8.867 28.641 10.375 1 94.75 289 THR A C 1
ATOM 2257 O O . THR A 1 289 ? -9.297 28.312 11.484 1 94.75 289 THR A O 1
ATOM 2260 N N . ALA A 1 290 ? -8.461 27.812 9.531 1 95.56 290 ALA A N 1
ATOM 2261 C CA . ALA A 1 290 ? -8.469 26.375 9.805 1 95.56 290 ALA A CA 1
ATOM 2262 C C . ALA A 1 290 ? -7.52 26.031 10.945 1 95.56 290 ALA A C 1
ATOM 2264 O O . ALA A 1 290 ? -7.836 25.188 11.789 1 95.56 290 ALA A O 1
ATOM 2265 N N . ILE A 1 291 ? -6.371 26.672 10.961 1 97.94 291 ILE A N 1
ATOM 2266 C CA . ILE A 1 291 ? -5.398 26.438 12.023 1 97.94 291 ILE A CA 1
ATOM 2267 C C . ILE A 1 291 ? -6.008 26.828 13.375 1 97.94 291 ILE A C 1
ATOM 2269 O O . ILE A 1 291 ? -5.91 26.062 14.344 1 97.94 291 ILE A O 1
ATOM 2273 N N . LEU A 1 292 ? -6.625 27.969 13.375 1 97.69 292 LEU A N 1
ATOM 2274 C CA . LEU A 1 292 ? -7.238 28.422 14.625 1 97.69 292 LEU A CA 1
ATOM 2275 C C . LEU A 1 292 ? -8.281 27.422 15.109 1 97.69 292 LEU A C 1
ATOM 2277 O O . LEU A 1 292 ? -8.258 27 16.266 1 97.69 292 LEU A O 1
ATOM 2281 N N . GLY A 1 293 ? -9.211 27.047 14.234 1 96.81 293 GLY A N 1
ATOM 2282 C CA . GLY A 1 293 ? -10.203 26.047 14.602 1 96.81 293 GLY A CA 1
ATOM 2283 C C . GLY A 1 293 ? -9.594 24.734 15.07 1 96.81 293 GLY A C 1
ATOM 2284 O O . GLY A 1 293 ? -10.062 24.141 16.047 1 96.81 293 GLY A O 1
ATOM 2285 N N . ALA A 1 294 ? -8.578 24.297 14.43 1 97.62 294 ALA A N 1
ATOM 2286 C CA . ALA A 1 294 ? -7.906 23.047 14.766 1 97.62 294 ALA A CA 1
ATOM 2287 C C . ALA A 1 294 ? -7.293 23.109 16.156 1 97.62 294 ALA A C 1
ATOM 2289 O O . ALA A 1 294 ? -7.414 22.172 16.953 1 97.62 294 ALA A O 1
ATOM 2290 N N . LEU A 1 295 ? -6.629 24.203 16.469 1 98.12 295 LEU A N 1
ATOM 2291 C CA . LEU A 1 295 ? -6.035 24.406 17.781 1 98.12 295 LEU A CA 1
ATOM 2292 C C . LEU A 1 295 ? -7.102 24.344 18.875 1 98.12 295 LEU A C 1
ATOM 2294 O O . LEU A 1 295 ? -6.883 23.766 19.938 1 98.12 295 LEU A O 1
ATOM 2298 N N . ARG A 1 296 ? -8.227 24.828 18.547 1 97.19 296 ARG A N 1
ATOM 2299 C CA . ARG A 1 296 ? -9.305 24.922 19.531 1 97.19 296 ARG A CA 1
ATOM 2300 C C . ARG A 1 296 ? -9.945 23.562 19.766 1 97.19 296 ARG A C 1
ATOM 2302 O O . ARG A 1 296 ? -10.688 23.391 20.734 1 97.19 296 ARG A O 1
ATOM 2309 N N . THR A 1 297 ? -9.703 22.594 18.906 1 96.19 297 THR A N 1
ATOM 2310 C CA . THR A 1 297 ? -10.195 21.25 19.141 1 96.19 297 THR A CA 1
ATOM 2311 C C . THR A 1 297 ? -9.523 20.625 20.359 1 96.19 297 THR A C 1
ATOM 2313 O O . THR A 1 297 ? -10.047 19.672 20.953 1 96.19 297 THR A O 1
ATOM 2316 N N . GLY A 1 298 ? -8.305 21.062 20.641 1 96.25 298 GLY A N 1
ATOM 2317 C CA . GLY A 1 298 ? -7.539 20.531 21.766 1 96.25 298 GLY A CA 1
ATOM 2318 C C . GLY A 1 298 ? -6.789 19.266 21.422 1 96.25 298 GLY A C 1
ATOM 2319 O O . GLY A 1 298 ? -6.133 18.672 22.281 1 96.25 298 GLY A O 1
ATOM 2320 N N . VAL A 1 299 ? -6.801 18.875 20.188 1 96.81 299 VAL A N 1
ATOM 2321 C CA . VAL A 1 299 ? -6.234 17.594 19.781 1 96.81 299 VAL A CA 1
ATOM 2322 C C . VAL A 1 299 ? -4.77 17.781 19.391 1 96.81 299 VAL A C 1
ATOM 2324 O O . VAL A 1 299 ? -3.977 16.844 19.484 1 96.81 299 VAL A O 1
ATOM 2327 N N . ILE A 1 300 ? -4.379 18.969 19.078 1 98.12 300 ILE A N 1
ATOM 2328 C CA . ILE A 1 300 ? -3.057 19.234 18.516 1 98.12 300 ILE A CA 1
ATOM 2329 C C . ILE A 1 300 ? -2.047 19.406 19.656 1 98.12 300 ILE A C 1
ATOM 2331 O O . ILE A 1 300 ? -2.271 20.188 20.578 1 98.12 300 ILE A O 1
ATOM 2335 N N . ASP A 1 301 ? -0.953 18.688 19.562 1 98.5 301 ASP A N 1
ATOM 2336 C CA . ASP A 1 301 ? 0.134 18.844 20.531 1 98.5 301 ASP A CA 1
ATOM 2337 C C . ASP A 1 301 ? 1.256 19.703 19.969 1 98.5 301 ASP A C 1
ATOM 2339 O O . ASP A 1 301 ? 1.899 20.469 20.703 1 98.5 301 ASP A O 1
ATOM 2343 N N . VAL A 1 302 ? 1.522 19.531 18.719 1 98.62 302 VAL A N 1
ATOM 2344 C CA . VAL A 1 302 ? 2.562 20.281 18.016 1 98.62 302 VAL A CA 1
ATOM 2345 C C . VAL A 1 302 ? 1.999 20.875 16.734 1 98.62 302 VAL A C 1
ATOM 2347 O O . VAL A 1 302 ? 1.382 20.172 15.93 1 98.62 302 VAL A O 1
ATOM 2350 N N . LEU A 1 303 ? 2.221 22.172 16.547 1 98.56 303 LEU A N 1
ATOM 2351 C CA . LEU A 1 303 ? 1.83 22.859 15.312 1 98.56 303 LEU A CA 1
ATOM 2352 C C . LEU A 1 303 ? 3.057 23.266 14.5 1 98.56 303 LEU A C 1
ATOM 2354 O O . LEU A 1 303 ? 4.008 23.828 15.047 1 98.56 303 LEU A O 1
ATOM 2358 N N . ALA A 1 304 ? 3.031 22.906 13.266 1 98.38 304 ALA A N 1
ATOM 2359 C CA . ALA A 1 304 ? 4.055 23.391 12.344 1 98.38 304 ALA A CA 1
ATOM 2360 C C . ALA A 1 304 ? 3.443 24.266 11.258 1 98.38 304 ALA A C 1
ATOM 2362 O O . ALA A 1 304 ? 2.551 23.828 10.523 1 98.38 304 ALA A O 1
ATOM 2363 N N . THR A 1 305 ? 3.91 25.484 11.164 1 97.94 305 THR A N 1
ATOM 2364 C CA . THR A 1 305 ? 3.35 26.422 10.195 1 97.94 305 THR A CA 1
ATOM 2365 C C . THR A 1 305 ? 4.328 27.547 9.914 1 97.94 305 THR A C 1
ATOM 2367 O O . THR A 1 305 ? 5.5 27.484 10.297 1 97.94 305 THR A O 1
ATOM 2370 N N . SER A 1 306 ? 3.848 28.516 9.125 1 95.44 306 SER A N 1
ATOM 2371 C CA . SER A 1 306 ? 4.668 29.672 8.781 1 95.44 306 SER A CA 1
ATOM 2372 C C . SER A 1 306 ? 4.469 30.812 9.773 1 95.44 306 SER A C 1
ATOM 2374 O O . SER A 1 306 ? 3.477 30.844 10.508 1 95.44 306 SER A O 1
ATOM 2376 N N . ALA A 1 307 ? 5.391 31.703 9.773 1 92.31 307 ALA A N 1
ATOM 2377 C CA . ALA A 1 307 ? 5.305 32.875 10.641 1 92.31 307 ALA A CA 1
ATOM 2378 C C . ALA A 1 307 ? 4.062 33.719 10.32 1 92.31 307 ALA A C 1
ATOM 2380 O O . ALA A 1 307 ? 3.377 34.188 11.227 1 92.31 307 ALA A O 1
ATOM 2381 N N . SER A 1 308 ? 3.824 33.844 9.078 1 93.12 308 SER A N 1
ATOM 2382 C CA . SER A 1 308 ? 2.658 34.625 8.656 1 93.12 308 SER A CA 1
ATOM 2383 C C . SER A 1 308 ? 1.364 33.969 9.148 1 93.12 308 SER A C 1
ATOM 2385 O O . SER A 1 308 ? 0.474 34.656 9.648 1 93.12 308 SER A O 1
ATOM 2387 N N . ASN A 1 309 ? 1.237 32.688 9 1 95.88 309 ASN A N 1
ATOM 2388 C CA . ASN A 1 309 ? 0.071 32 9.523 1 95.88 309 ASN A CA 1
ATOM 2389 C C . ASN A 1 309 ? -0.048 32.156 11.039 1 95.88 309 ASN A C 1
ATOM 2391 O O . ASN A 1 309 ? -1.138 32.438 11.555 1 95.88 309 ASN A O 1
ATOM 2395 N N . ALA A 1 310 ? 1.054 32.031 11.688 1 95.75 310 ALA A N 1
ATOM 2396 C CA . ALA A 1 310 ? 1.06 32.125 13.141 1 95.75 310 ALA A CA 1
ATOM 2397 C C . ALA A 1 310 ? 0.569 33.5 13.609 1 95.75 310 ALA A C 1
ATOM 2399 O O . ALA A 1 310 ? -0.266 33.594 14.508 1 95.75 310 ALA A O 1
ATOM 2400 N N . ARG A 1 311 ? 1.052 34.5 12.953 1 92.38 311 ARG A N 1
ATOM 2401 C CA . ARG A 1 311 ? 0.631 35.875 13.305 1 92.38 311 ARG A CA 1
ATOM 2402 C C . ARG A 1 311 ? -0.86 36.062 13.047 1 92.38 311 ARG A C 1
ATOM 2404 O O . ARG A 1 311 ? -1.566 36.656 13.875 1 92.38 311 ARG A O 1
ATOM 2411 N N . SER A 1 312 ? -1.234 35.594 11.961 1 95.19 312 SER A N 1
ATOM 2412 C CA . SER A 1 312 ? -2.648 35.719 11.617 1 95.19 312 SER A CA 1
ATOM 2413 C C . SER A 1 312 ? -3.527 35 12.641 1 95.19 312 SER A C 1
ATOM 2415 O O . SER A 1 312 ? -4.574 35.531 13.031 1 95.19 312 SER A O 1
ATOM 2417 N N . VAL A 1 313 ? -3.141 33.875 13.062 1 97.06 313 VAL A N 1
ATOM 2418 C CA . VAL A 1 313 ? -3.895 33.062 14.031 1 97.06 313 VAL A CA 1
ATOM 2419 C C . VAL A 1 313 ? -3.973 33.812 15.359 1 97.06 313 VAL A C 1
ATOM 2421 O O . VAL A 1 313 ? -5.047 33.906 15.961 1 97.06 313 VAL A O 1
ATOM 2424 N N . ILE A 1 314 ? -2.861 34.375 15.812 1 93.75 314 ILE A N 1
ATOM 2425 C CA . ILE A 1 314 ? -2.814 35.125 17.078 1 93.75 314 ILE A CA 1
ATOM 2426 C C . ILE A 1 314 ? -3.715 36.344 17 1 93.75 314 ILE A C 1
ATOM 2428 O O . ILE A 1 314 ? -4.453 36.625 17.953 1 93.75 314 ILE A O 1
ATOM 2432 N N . ASN A 1 315 ? -3.633 37 15.844 1 93.25 315 ASN A N 1
ATOM 2433 C CA . ASN A 1 315 ? -4.465 38.188 15.656 1 93.25 315 ASN A CA 1
ATOM 2434 C C . ASN A 1 315 ? -5.949 37.844 15.672 1 93.25 315 ASN A C 1
ATOM 2436 O O . ASN A 1 315 ? -6.758 38.562 16.266 1 93.25 315 ASN A O 1
ATOM 2440 N N . MET A 1 316 ? -6.277 36.781 15.055 1 93.44 316 MET A N 1
ATOM 2441 C CA . MET A 1 316 ? -7.664 36.312 15.023 1 93.44 316 MET A CA 1
ATOM 2442 C C . MET A 1 316 ? -8.133 35.906 16.422 1 93.44 316 MET A C 1
ATOM 2444 O O . MET A 1 316 ? -9.273 36.188 16.797 1 93.44 316 MET A O 1
ATOM 2448 N N . GLN A 1 317 ? -7.316 35.25 17.094 1 91.31 317 GLN A N 1
ATOM 2449 C CA . GLN A 1 317 ? -7.637 34.781 18.453 1 91.31 317 GLN A CA 1
ATOM 2450 C C . GLN A 1 317 ? -7.934 35.969 19.359 1 91.31 317 GLN A C 1
ATOM 2452 O O . GLN A 1 317 ? -8.844 35.906 20.188 1 91.31 317 GLN A O 1
ATOM 2457 N N . LYS A 1 318 ? -7.207 37.062 19.219 1 86.81 318 LYS A N 1
ATOM 2458 C CA . LYS A 1 318 ? -7.395 38.25 20.031 1 86.81 318 LYS A CA 1
ATOM 2459 C C . LYS A 1 318 ? -8.703 38.969 19.688 1 86.81 318 LYS A C 1
ATOM 2461 O O . LYS A 1 318 ? -9.32 39.594 20.531 1 86.81 318 LYS A O 1
ATOM 2466 N N . ALA A 1 319 ? -9.062 38.812 18.484 1 84.81 319 ALA A N 1
ATOM 2467 C CA . ALA A 1 319 ? -10.258 39.5 17.984 1 84.81 319 ALA A CA 1
ATOM 2468 C C . ALA A 1 319 ? -11.523 38.75 18.406 1 84.81 319 ALA A C 1
ATOM 2470 O O . ALA A 1 319 ? -12.609 39.344 18.453 1 84.81 319 ALA A O 1
ATOM 2471 N N . LEU A 1 320 ? -11.445 37.594 18.609 1 76.75 320 LEU A N 1
ATOM 2472 C CA . LEU A 1 320 ? -12.609 36.781 18.984 1 76.75 320 LEU A CA 1
ATOM 2473 C C . LEU A 1 320 ? -12.75 36.688 20.484 1 76.75 320 LEU A C 1
ATOM 2475 O O . LEU A 1 320 ? -13.859 36.625 21.016 1 76.75 320 LEU A O 1
ATOM 2479 N N . MET B 1 1 ? 39.875 -5.574 9.898 1 34.28 1 MET B N 1
ATOM 2480 C CA . MET B 1 1 ? 39.938 -5.961 8.492 1 34.28 1 MET B CA 1
ATOM 2481 C C . MET B 1 1 ? 40.625 -7.316 8.336 1 34.28 1 MET B C 1
ATOM 2483 O O . MET B 1 1 ? 40.219 -8.117 7.484 1 34.28 1 MET B O 1
ATOM 2487 N N . ILE B 1 2 ? 41.531 -7.473 9.211 1 45.31 2 ILE B N 1
ATOM 2488 C CA . ILE B 1 2 ? 42.375 -8.664 9.133 1 45.31 2 ILE B CA 1
ATOM 2489 C C . ILE B 1 2 ? 41.594 -9.883 9.625 1 45.31 2 ILE B C 1
ATOM 2491 O O . ILE B 1 2 ? 41.688 -10.961 9.031 1 45.31 2 ILE B O 1
ATOM 2495 N N . GLU B 1 3 ? 40.906 -9.688 10.695 1 48.19 3 GLU B N 1
ATOM 2496 C CA . GLU B 1 3 ? 40.156 -10.773 11.281 1 48.19 3 GLU B CA 1
ATOM 2497 C C . GLU B 1 3 ? 38.969 -11.156 10.391 1 48.19 3 GLU B C 1
ATOM 2499 O O . GLU B 1 3 ? 38.625 -12.328 10.289 1 48.19 3 GLU B O 1
ATOM 2504 N N . GLN B 1 4 ? 38.438 -10.156 9.727 1 53.34 4 GLN B N 1
ATOM 2505 C CA . GLN B 1 4 ? 37.344 -10.391 8.789 1 53.34 4 GLN B CA 1
ATOM 2506 C C . GLN B 1 4 ? 37.844 -11.125 7.543 1 53.34 4 GLN B C 1
ATOM 2508 O O . GLN B 1 4 ? 37.125 -11.992 7.016 1 53.34 4 GLN B O 1
ATOM 2513 N N . ASP B 1 5 ? 38.969 -10.773 7.266 1 58.72 5 ASP B N 1
ATOM 2514 C CA . ASP B 1 5 ? 39.594 -11.367 6.086 1 58.72 5 ASP B CA 1
ATOM 2515 C C . ASP B 1 5 ? 39.875 -12.852 6.289 1 58.72 5 ASP B C 1
ATOM 2517 O O . ASP B 1 5 ? 39.719 -13.648 5.359 1 58.72 5 ASP B O 1
ATOM 2521 N N . SER B 1 6 ? 40.156 -13.148 7.555 1 63.09 6 SER B N 1
ATOM 2522 C CA . SER B 1 6 ? 40.469 -14.531 7.887 1 63.09 6 SER B CA 1
ATOM 2523 C C . SER B 1 6 ? 39.219 -15.398 7.863 1 63.09 6 SER B C 1
ATOM 2525 O O . SER B 1 6 ? 39.25 -16.547 7.398 1 63.09 6 SER B O 1
ATOM 2527 N N . ASP B 1 7 ? 38.188 -14.828 8.195 1 70.62 7 ASP B N 1
ATOM 2528 C CA . ASP B 1 7 ? 36.906 -15.531 8.227 1 70.62 7 ASP B CA 1
ATOM 2529 C C . ASP B 1 7 ? 36.406 -15.812 6.816 1 70.62 7 ASP B C 1
ATOM 2531 O O . ASP B 1 7 ? 35.906 -16.906 6.543 1 70.62 7 ASP B O 1
ATOM 2535 N N . TYR B 1 8 ? 36.75 -14.891 5.996 1 74.81 8 TYR B N 1
ATOM 2536 C CA . TYR B 1 8 ? 36.344 -15.086 4.609 1 74.81 8 TYR B CA 1
ATOM 2537 C C . TYR B 1 8 ? 37.219 -16.125 3.928 1 74.81 8 TYR B C 1
ATOM 2539 O O . TYR B 1 8 ? 36.75 -16.938 3.127 1 74.81 8 TYR B O 1
ATOM 2547 N N . ALA B 1 9 ? 38.438 -16.125 4.348 1 76.94 9 ALA B N 1
ATOM 2548 C CA . ALA B 1 9 ? 39.375 -17.109 3.793 1 76.94 9 ALA B CA 1
ATOM 2549 C C . ALA B 1 9 ? 39 -18.531 4.227 1 76.94 9 ALA B C 1
ATOM 2551 O O . ALA B 1 9 ? 39 -19.453 3.416 1 76.94 9 ALA B O 1
ATOM 2552 N N . LEU B 1 10 ? 38.656 -18.656 5.445 1 81.75 10 LEU B N 1
ATOM 2553 C CA . LEU B 1 10 ? 38.219 -19.953 5.961 1 81.75 10 LEU B CA 1
ATOM 2554 C C . LEU B 1 10 ? 36.938 -20.406 5.289 1 81.75 10 LEU B C 1
ATOM 2556 O O . LEU B 1 10 ? 36.812 -21.562 4.887 1 81.75 10 LEU B O 1
ATOM 2560 N N . LEU B 1 11 ? 36 -19.484 5.113 1 82.31 11 LEU B N 1
ATOM 2561 C CA . LEU B 1 11 ? 34.719 -19.75 4.461 1 82.31 11 LEU B CA 1
ATOM 2562 C C . LEU B 1 11 ? 34.938 -20.25 3.031 1 82.31 11 LEU B C 1
ATOM 2564 O O . LEU B 1 11 ? 34.281 -21.188 2.592 1 82.31 11 LEU B O 1
ATOM 2568 N N . THR B 1 12 ? 35.812 -19.609 2.43 1 82.38 12 THR B N 1
ATOM 2569 C CA . THR B 1 12 ? 36.125 -19.953 1.047 1 82.38 12 THR B CA 1
ATOM 2570 C C . THR B 1 12 ? 36.781 -21.344 0.972 1 82.38 12 THR B C 1
ATOM 2572 O O . THR B 1 12 ? 36.406 -22.156 0.118 1 82.38 12 THR B O 1
ATOM 2575 N N . GLU B 1 13 ? 37.656 -21.625 1.844 1 84.75 13 GLU B N 1
ATOM 2576 C CA . GLU B 1 13 ? 38.344 -22.906 1.843 1 84.75 13 GLU B CA 1
ATOM 2577 C C . GLU B 1 13 ? 37.406 -24.062 2.137 1 84.75 13 GLU B C 1
ATOM 2579 O O . GLU B 1 13 ? 37.469 -25.125 1.502 1 84.75 13 GLU B O 1
ATOM 2584 N N . ILE B 1 14 ? 36.562 -23.812 2.98 1 87.38 14 ILE B N 1
ATOM 2585 C CA . ILE B 1 14 ? 35.594 -24.828 3.348 1 87.38 14 ILE B CA 1
ATOM 2586 C C . ILE B 1 14 ? 34.594 -25.047 2.197 1 87.38 14 ILE B C 1
ATOM 2588 O O . ILE B 1 14 ? 34.281 -26.188 1.865 1 87.38 14 ILE B O 1
ATOM 2592 N N . ALA B 1 15 ? 34.219 -23.984 1.56 1 82.94 15 ALA B N 1
ATOM 2593 C CA . ALA B 1 15 ? 33.312 -24.062 0.411 1 82.94 15 ALA B CA 1
ATOM 2594 C C . ALA B 1 15 ? 33.969 -24.828 -0.738 1 82.94 15 ALA B C 1
ATOM 2596 O O . ALA B 1 15 ? 33.344 -25.688 -1.36 1 82.94 15 ALA B O 1
ATOM 2597 N N . VAL B 1 16 ? 35.188 -24.562 -0.964 1 80.38 16 VAL B N 1
ATOM 2598 C CA . VAL B 1 16 ? 35.906 -25.25 -2.02 1 80.38 16 VAL B CA 1
ATOM 2599 C C . VAL B 1 16 ? 36.031 -26.734 -1.692 1 80.38 16 VAL B C 1
ATOM 2601 O O . VAL B 1 16 ? 35.812 -27.578 -2.559 1 80.38 16 VAL B O 1
ATOM 2604 N N . ALA B 1 17 ? 36.312 -27.062 -0.443 1 84.81 17 ALA B N 1
ATOM 2605 C CA . ALA B 1 17 ? 36.438 -28.469 -0.021 1 84.81 17 ALA B CA 1
ATOM 2606 C C . ALA B 1 17 ? 35.125 -29.219 -0.244 1 84.81 17 ALA B C 1
ATOM 2608 O O . ALA B 1 17 ? 35.125 -30.344 -0.743 1 84.81 17 ALA B O 1
ATOM 2609 N N . TYR B 1 18 ? 34.062 -28.562 0.026 1 82.5 18 TYR B N 1
ATOM 2610 C CA . TYR B 1 18 ? 32.75 -29.219 -0.051 1 82.5 18 TYR B CA 1
ATOM 2611 C C . TYR B 1 18 ? 32.25 -29.266 -1.488 1 82.5 18 TYR B C 1
ATOM 2613 O O . TYR B 1 18 ? 31.922 -30.344 -2.002 1 82.5 18 TYR B O 1
ATOM 2621 N N . TYR B 1 19 ? 32.25 -28.188 -2.18 1 74.94 19 TYR B N 1
ATOM 2622 C CA . TYR B 1 19 ? 31.562 -28.062 -3.461 1 74.94 19 TYR B CA 1
ATOM 2623 C C . TYR B 1 19 ? 32.469 -28.453 -4.613 1 74.94 19 TYR B C 1
ATOM 2625 O O . TYR B 1 19 ? 32.031 -29.016 -5.613 1 74.94 19 TYR B O 1
ATOM 2633 N N . ASP B 1 20 ? 33.688 -28.141 -4.434 1 72.69 20 ASP B N 1
ATOM 2634 C CA . ASP B 1 20 ? 34.625 -28.391 -5.527 1 72.69 20 ASP B CA 1
ATOM 2635 C C . ASP B 1 20 ? 35.344 -29.719 -5.34 1 72.69 20 ASP B C 1
ATOM 2637 O O . ASP B 1 20 ? 35.5 -30.484 -6.293 1 72.69 20 ASP B O 1
ATOM 2641 N N . GLN B 1 21 ? 35.656 -30.047 -4.082 1 77.31 21 GLN B N 1
ATOM 2642 C CA . GLN B 1 21 ? 36.469 -31.234 -3.838 1 77.31 21 GLN B CA 1
ATOM 2643 C C . GLN B 1 21 ? 35.625 -32.406 -3.354 1 77.31 21 GLN B C 1
ATOM 2645 O O . GLN B 1 21 ? 36.125 -33.469 -3.012 1 77.31 21 GLN B O 1
ATOM 2650 N N . GLU B 1 22 ? 34.281 -32.125 -3.283 1 74 22 GLU B N 1
ATOM 2651 C CA . GLU B 1 22 ? 33.281 -33.125 -2.975 1 74 22 GLU B CA 1
ATOM 2652 C C . GLU B 1 22 ? 33.594 -33.844 -1.677 1 74 22 GLU B C 1
ATOM 2654 O O . GLU B 1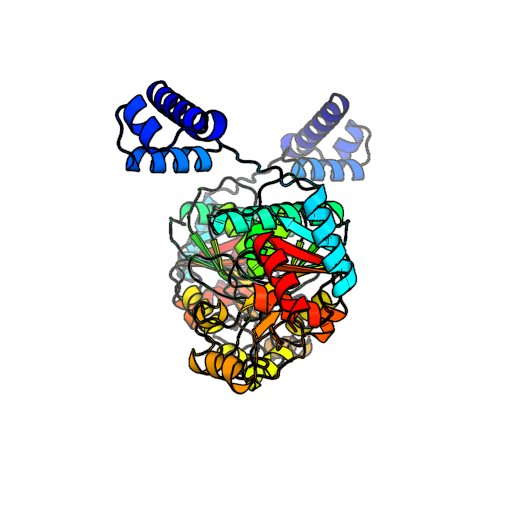 22 ? 33.312 -35.031 -1.552 1 74 22 GLU B O 1
ATOM 2659 N N . GLN B 1 23 ? 34.25 -33.125 -0.746 1 81.88 23 GLN B N 1
ATOM 2660 C CA . GLN B 1 23 ? 34.469 -33.688 0.587 1 81.88 23 GLN B CA 1
ATOM 2661 C C . GLN B 1 23 ? 33.188 -33.656 1.401 1 81.88 23 GLN B C 1
ATOM 2663 O O . GLN B 1 23 ? 32.375 -32.719 1.264 1 81.88 23 GLN B O 1
ATOM 2668 N N . THR B 1 24 ? 33.031 -34.656 2.148 1 81 24 THR B N 1
ATOM 2669 C CA . THR B 1 24 ? 31.859 -34.688 3.037 1 81 24 THR B CA 1
ATOM 2670 C C . THR B 1 24 ? 32.031 -33.688 4.18 1 81 24 THR B C 1
ATOM 2672 O O . THR B 1 24 ? 33.156 -33.281 4.477 1 81 24 THR B O 1
ATOM 2675 N N . GLN B 1 25 ? 30.891 -33.312 4.766 1 84.81 25 GLN B N 1
ATOM 2676 C CA . GLN B 1 25 ? 30.969 -32.375 5.902 1 84.81 25 GLN B CA 1
ATOM 2677 C C . GLN B 1 25 ? 31.781 -33 7.039 1 84.81 25 GLN B C 1
ATOM 2679 O O . GLN B 1 25 ? 32.5 -32.281 7.758 1 84.81 25 GLN B O 1
ATOM 2684 N N . GLU B 1 26 ? 31.734 -34.281 7.109 1 84.31 26 GLU B N 1
ATOM 2685 C CA . GLU B 1 26 ? 32.5 -34.969 8.133 1 84.31 26 GLU B CA 1
ATOM 2686 C C . GLU B 1 26 ? 34 -34.875 7.848 1 84.31 26 GLU B C 1
ATOM 2688 O O . GLU B 1 26 ? 34.781 -34.656 8.758 1 84.31 26 GLU B O 1
ATOM 2693 N N . GLU B 1 27 ? 34.406 -35.062 6.695 1 87.81 27 GLU B N 1
ATOM 2694 C CA . GLU B 1 27 ? 35.781 -34.969 6.277 1 87.81 27 GLU B CA 1
ATOM 2695 C C . GLU B 1 27 ? 36.344 -33.531 6.465 1 87.81 27 GLU B C 1
ATOM 2697 O O . GLU B 1 27 ? 37.469 -33.344 6.906 1 87.81 27 GLU B O 1
ATOM 2702 N N . ILE B 1 28 ? 35.5 -32.594 6.191 1 91.69 28 ILE B N 1
ATOM 2703 C CA . ILE B 1 28 ? 35.844 -31.203 6.32 1 91.69 28 ILE B CA 1
ATOM 2704 C C . ILE B 1 28 ? 36.031 -30.844 7.797 1 91.69 28 ILE B C 1
ATOM 2706 O O . ILE B 1 28 ? 36.969 -30.141 8.164 1 91.69 28 ILE B O 1
ATOM 2710 N N . ALA B 1 29 ? 35.219 -31.375 8.586 1 90.81 29 ALA B N 1
ATOM 2711 C CA . ALA B 1 29 ? 35.281 -31.172 10.031 1 90.81 29 ALA B CA 1
ATOM 2712 C C . ALA B 1 29 ? 36.625 -31.672 10.594 1 90.81 29 ALA B C 1
ATOM 2714 O O . ALA B 1 29 ? 37.281 -30.984 11.375 1 90.81 29 ALA B O 1
ATOM 2715 N N . LYS B 1 30 ? 37 -32.812 10.172 1 89.44 30 LYS B N 1
ATOM 2716 C CA . LYS B 1 30 ? 38.25 -33.406 10.609 1 89.44 30 LYS B CA 1
ATOM 2717 C C . LYS B 1 30 ? 39.469 -32.625 10.117 1 89.44 30 LYS B C 1
ATOM 2719 O O . LYS B 1 30 ? 40.406 -32.344 10.875 1 89.44 30 LYS B O 1
ATOM 2724 N N . ARG B 1 31 ? 39.375 -32.188 8.906 1 89.81 31 ARG B N 1
ATOM 2725 C CA . ARG B 1 31 ? 40.469 -31.484 8.25 1 89.81 31 ARG B CA 1
ATOM 2726 C C . ARG B 1 31 ? 40.719 -30.141 8.898 1 89.81 31 ARG B C 1
ATOM 2728 O O . ARG B 1 31 ? 41.875 -29.719 9.055 1 89.81 31 ARG B O 1
ATOM 2735 N N . PHE B 1 32 ? 39.656 -29.5 9.344 1 88 32 PHE B N 1
ATOM 2736 C CA . PHE B 1 32 ? 39.781 -28.125 9.805 1 88 32 PHE B CA 1
ATOM 2737 C C . PHE B 1 32 ? 39.656 -28.047 11.32 1 88 32 PHE B C 1
ATOM 2739 O O . PHE B 1 32 ? 39.719 -26.969 11.906 1 88 32 PHE B O 1
ATOM 2746 N N . GLY B 1 33 ? 39.375 -29.312 11.945 1 90.31 33 GLY B N 1
ATOM 2747 C CA . GLY B 1 33 ? 39.281 -29.391 13.398 1 90.31 33 GLY B CA 1
ATOM 2748 C C . GLY B 1 33 ? 38.094 -28.672 13.961 1 90.31 33 GLY B C 1
ATOM 2749 O O . GLY B 1 33 ? 38.156 -28.016 15 1 90.31 33 GLY B O 1
ATOM 2750 N N . ILE B 1 34 ? 37.062 -28.688 13.164 1 89 34 ILE B N 1
ATOM 2751 C CA . ILE B 1 34 ? 35.812 -28.094 13.633 1 89 34 ILE B CA 1
ATOM 2752 C C . ILE B 1 34 ? 34.688 -29.141 13.602 1 89 34 ILE B C 1
ATOM 2754 O O . ILE B 1 34 ? 34.875 -30.234 13.047 1 89 34 ILE B O 1
ATOM 2758 N N . SER B 1 35 ? 33.562 -28.859 14.289 1 85.56 35 SER B N 1
ATOM 2759 C CA . SER B 1 35 ? 32.469 -29.812 14.328 1 85.56 35 SER B CA 1
ATOM 2760 C C . SER B 1 35 ? 31.719 -29.859 12.992 1 85.56 35 SER B C 1
ATOM 2762 O O . SER B 1 35 ? 31.734 -28.891 12.234 1 85.56 35 SER B O 1
ATOM 2764 N N . ARG B 1 36 ? 31.125 -30.953 12.805 1 84.5 36 ARG B N 1
ATOM 2765 C CA . ARG B 1 36 ? 30.312 -31.125 11.609 1 84.5 36 ARG B CA 1
ATOM 2766 C C . ARG B 1 36 ? 29.188 -30.078 11.57 1 84.5 36 ARG B C 1
ATOM 2768 O O . ARG B 1 36 ? 28.891 -29.531 10.508 1 84.5 36 ARG B O 1
ATOM 2775 N N . ILE B 1 37 ? 28.703 -29.719 12.695 1 82.06 37 ILE B N 1
ATOM 2776 C CA . ILE B 1 37 ? 27.625 -28.75 12.805 1 82.06 37 ILE B CA 1
ATOM 2777 C C . ILE B 1 37 ? 28.125 -27.375 12.367 1 82.06 37 ILE B C 1
ATOM 2779 O O . ILE B 1 37 ? 27.438 -26.656 11.641 1 82.06 37 ILE B O 1
ATOM 2783 N N . LYS B 1 38 ? 29.312 -27.078 12.75 1 85.31 38 LYS B N 1
ATOM 2784 C CA . LYS B 1 38 ? 29.906 -25.797 12.375 1 85.31 38 LYS B CA 1
ATOM 2785 C C . LYS B 1 38 ? 30.188 -25.734 10.883 1 85.31 38 LYS B C 1
ATOM 2787 O O . LYS B 1 38 ? 30 -24.703 10.242 1 85.31 38 LYS B O 1
ATOM 2792 N N . VAL B 1 39 ? 30.656 -26.859 10.312 1 87.38 39 VAL B N 1
ATOM 2793 C CA . VAL B 1 39 ? 30.875 -26.922 8.875 1 87.38 39 VAL B CA 1
ATOM 2794 C C . VAL B 1 39 ? 29.578 -26.594 8.141 1 87.38 39 VAL B C 1
ATOM 2796 O O . VAL B 1 39 ? 29.562 -25.797 7.207 1 87.38 39 VAL B O 1
ATOM 2799 N N . GLY B 1 40 ? 28.547 -27.172 8.578 1 82.75 40 GLY B N 1
ATOM 2800 C CA . GLY B 1 40 ? 27.25 -26.922 7.969 1 82.75 40 GLY B CA 1
ATOM 2801 C C . GLY B 1 40 ? 26.844 -25.469 8.031 1 82.75 40 GLY B C 1
ATOM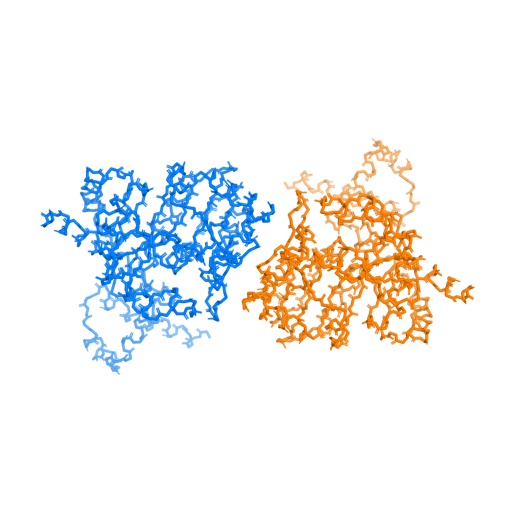 2802 O O . GLY B 1 40 ? 26.359 -24.906 7.039 1 82.75 40 GLY B O 1
ATOM 2803 N N . ARG B 1 41 ? 27.078 -24.875 9.148 1 83.94 41 ARG B N 1
ATOM 2804 C CA . ARG B 1 41 ? 26.766 -23.469 9.336 1 83.94 41 ARG B CA 1
ATOM 2805 C C . ARG B 1 41 ? 27.609 -22.594 8.438 1 83.94 41 ARG B C 1
ATOM 2807 O O . ARG B 1 41 ? 27.125 -21.609 7.875 1 83.94 41 ARG B O 1
ATOM 2814 N N . LEU B 1 42 ? 28.859 -22.938 8.359 1 83.81 42 LEU B N 1
ATOM 2815 C CA . LEU B 1 42 ? 29.781 -22.141 7.551 1 83.81 42 LEU B CA 1
ATOM 2816 C C . LEU B 1 42 ? 29.453 -22.281 6.07 1 83.81 42 LEU B C 1
ATOM 2818 O O . LEU B 1 42 ? 29.547 -21.312 5.316 1 83.81 42 LEU B O 1
ATOM 2822 N N . LEU B 1 43 ? 29.016 -23.469 5.699 1 81.12 43 LEU B N 1
ATOM 2823 C CA . LEU B 1 43 ? 28.578 -23.672 4.316 1 81.12 43 LEU B CA 1
ATOM 2824 C C . LEU B 1 43 ? 27.328 -22.859 4.012 1 81.12 43 LEU B C 1
ATOM 2826 O O . LEU B 1 43 ? 27.219 -22.266 2.939 1 81.12 43 LEU B O 1
ATOM 2830 N N . LYS B 1 44 ? 26.484 -22.812 4.941 1 78.19 44 LYS B N 1
ATOM 2831 C CA . LYS B 1 44 ? 25.281 -21.984 4.805 1 78.19 44 LYS B CA 1
ATOM 2832 C C . LYS B 1 44 ? 25.656 -20.5 4.703 1 78.19 44 LYS B C 1
ATOM 2834 O O . LYS B 1 44 ? 25.125 -19.781 3.854 1 78.19 44 LYS B O 1
ATOM 2839 N N . LYS B 1 45 ? 26.562 -20.125 5.555 1 79.75 45 LYS B N 1
ATOM 2840 C CA . LYS B 1 45 ? 27.047 -18.75 5.539 1 79.75 45 LYS B CA 1
ATOM 2841 C C . LYS B 1 45 ? 27.734 -18.422 4.215 1 79.75 45 LYS B C 1
ATOM 2843 O O . LYS B 1 45 ? 27.562 -17.328 3.67 1 79.75 45 LYS B O 1
ATOM 2848 N N . ALA B 1 46 ? 28.531 -19.297 3.73 1 78.94 46 ALA B N 1
ATOM 2849 C CA . ALA B 1 46 ? 29.234 -19.094 2.463 1 78.94 46 ALA B CA 1
ATOM 2850 C C . ALA B 1 46 ? 28.25 -18.844 1.326 1 78.94 46 ALA B C 1
ATOM 2852 O O . ALA B 1 46 ? 28.5 -18.016 0.454 1 78.94 46 ALA B O 1
ATOM 2853 N N . ARG B 1 47 ? 27.203 -19.5 1.366 1 71.69 47 ARG B N 1
ATOM 2854 C CA . ARG B 1 47 ? 26.172 -19.312 0.359 1 71.69 47 ARG B CA 1
ATOM 2855 C C . ARG B 1 47 ? 25.469 -17.969 0.54 1 71.69 47 ARG B C 1
ATOM 2857 O O . ARG B 1 47 ? 25.25 -17.234 -0.432 1 71.69 47 ARG B O 1
ATOM 2864 N N . GLN B 1 48 ? 25.219 -17.672 1.776 1 70.19 48 GLN B N 1
ATOM 2865 C CA . GLN B 1 48 ? 24.516 -16.438 2.111 1 70.19 48 GLN B CA 1
ATOM 2866 C C . GLN B 1 48 ? 25.344 -15.211 1.755 1 70.19 48 GLN B C 1
ATOM 2868 O O . GLN B 1 48 ? 24.797 -14.203 1.306 1 70.19 48 GLN B O 1
ATOM 2873 N N . GLU B 1 49 ? 26.625 -15.438 1.858 1 70.81 49 GLU B N 1
ATOM 2874 C CA . GLU B 1 49 ? 27.531 -14.32 1.616 1 70.81 49 GLU B CA 1
ATOM 2875 C C . GLU B 1 49 ? 27.969 -14.258 0.152 1 70.81 49 GLU B C 1
ATOM 2877 O O . GLU B 1 49 ? 28.766 -13.414 -0.232 1 70.81 49 GLU B O 1
ATOM 2882 N N . GLY B 1 50 ? 27.422 -15.242 -0.663 1 68 50 GLY B N 1
ATOM 2883 C CA . GLY B 1 50 ? 27.672 -15.258 -2.096 1 68 50 GLY B CA 1
ATOM 2884 C C . GLY B 1 50 ? 29.031 -15.82 -2.461 1 68 50 GLY B C 1
ATOM 2885 O O . GLY B 1 50 ? 29.516 -15.633 -3.584 1 68 50 GLY B O 1
ATOM 2886 N N . ILE B 1 51 ? 29.703 -16.344 -1.533 1 72.5 51 ILE B N 1
ATOM 2887 C CA . ILE B 1 51 ? 31 -16.953 -1.783 1 72.5 51 ILE B CA 1
ATOM 2888 C C . ILE B 1 51 ? 30.828 -18.188 -2.666 1 72.5 51 ILE B C 1
ATOM 2890 O O . ILE B 1 51 ? 31.672 -18.484 -3.514 1 72.5 51 ILE B O 1
ATOM 2894 N N . VAL B 1 52 ? 29.812 -18.984 -2.43 1 61.16 52 VAL B N 1
ATOM 2895 C CA . VAL B 1 52 ? 29.484 -20.156 -3.242 1 61.16 52 VAL B CA 1
ATOM 2896 C C . VAL B 1 52 ? 28.172 -19.922 -3.982 1 61.16 52 VAL B C 1
ATOM 2898 O O . VAL B 1 52 ? 27.172 -19.547 -3.371 1 61.16 52 VAL B O 1
ATOM 2901 N N . GLU B 1 53 ? 28.297 -19.891 -5.273 1 55.03 53 GLU B N 1
ATOM 2902 C CA . GLU B 1 53 ? 27.109 -19.938 -6.137 1 55.03 53 GLU B CA 1
ATOM 2903 C C . GLU B 1 53 ? 27.016 -21.281 -6.863 1 55.03 53 GLU B C 1
ATOM 2905 O O . GLU B 1 53 ? 27.906 -21.641 -7.633 1 55.03 53 GLU B O 1
ATOM 2910 N N . ILE B 1 54 ? 26.297 -22.203 -6.371 1 44.44 54 ILE B N 1
ATOM 2911 C CA . ILE B 1 54 ? 26.109 -23.484 -7.031 1 44.44 54 ILE B CA 1
ATOM 2912 C C . ILE B 1 54 ? 25.156 -23.328 -8.219 1 44.44 54 ILE B C 1
ATOM 2914 O O . ILE B 1 54 ? 24.031 -22.859 -8.062 1 44.44 54 ILE B O 1
ATOM 2918 N N . SER B 1 55 ? 25.641 -23.219 -9.305 1 42.88 55 SER B N 1
ATOM 2919 C CA . SER B 1 55 ? 24.797 -23.25 -10.508 1 42.88 55 SER B CA 1
ATOM 2920 C C . SER B 1 55 ? 24.703 -24.656 -11.078 1 42.88 55 SER B C 1
ATOM 2922 O O . SER B 1 55 ? 25.719 -25.281 -11.406 1 42.88 55 SER B O 1
ATOM 2924 N N . VAL B 1 56 ? 23.891 -25.562 -10.523 1 38.5 56 VAL B N 1
ATOM 2925 C CA . VAL B 1 56 ? 23.656 -26.828 -11.211 1 38.5 56 VAL B CA 1
ATOM 2926 C C . VAL B 1 56 ? 23.25 -26.562 -12.656 1 38.5 56 VAL B C 1
ATOM 2928 O O . VAL B 1 56 ? 22.234 -25.891 -12.914 1 38.5 56 VAL B O 1
ATOM 2931 N N . LYS B 1 57 ? 24.172 -26.625 -13.445 1 41.69 57 LYS B N 1
ATOM 2932 C CA . LYS B 1 57 ? 23.859 -26.516 -14.867 1 41.69 57 LYS B CA 1
ATOM 2933 C C . LYS B 1 57 ? 22.938 -27.641 -15.32 1 41.69 57 LYS B C 1
ATOM 2935 O O . LYS B 1 57 ? 23.344 -28.812 -15.328 1 41.69 57 LYS B O 1
ATOM 2940 N N . TYR B 1 58 ? 21.766 -27.812 -14.797 1 42.25 58 TYR B N 1
ATOM 2941 C CA . TYR B 1 58 ? 20.875 -28.734 -15.492 1 42.25 58 TYR B CA 1
ATOM 2942 C C . TYR B 1 58 ? 21.078 -28.656 -17 1 42.25 58 TYR B C 1
ATOM 2944 O O . TYR B 1 58 ? 21.297 -27.562 -17.547 1 42.25 58 TYR B O 1
ATOM 2952 N N . HIS B 1 59 ? 21.328 -29.797 -17.516 1 47.25 59 HIS B N 1
ATOM 2953 C CA . HIS B 1 59 ? 21.578 -29.891 -18.953 1 47.25 59 HIS B CA 1
ATOM 2954 C C . HIS B 1 59 ? 20.453 -29.234 -19.75 1 47.25 59 HIS B C 1
ATOM 2956 O O . HIS B 1 59 ? 19.281 -29.625 -19.625 1 47.25 59 HIS B O 1
ATOM 2962 N N . PRO B 1 60 ? 20.656 -28.156 -20.344 1 51.75 60 PRO B N 1
ATOM 2963 C CA . PRO B 1 60 ? 19.75 -27.453 -21.266 1 51.75 60 PRO B CA 1
ATOM 2964 C C . PRO B 1 60 ? 18.859 -28.406 -22.062 1 51.75 60 PRO B C 1
ATOM 2966 O O . PRO B 1 60 ? 17.703 -28.094 -22.328 1 51.75 60 PRO B O 1
ATOM 2969 N N . VAL B 1 61 ? 19.312 -29.688 -22.266 1 47.25 61 VAL B N 1
ATOM 2970 C CA . VAL B 1 61 ? 18.562 -30.562 -23.156 1 47.25 61 VAL B CA 1
ATOM 2971 C C . VAL B 1 61 ? 17.328 -31.109 -22.438 1 47.25 61 VAL B C 1
ATOM 2973 O O . VAL B 1 61 ? 16.25 -31.172 -23.016 1 47.25 61 VAL B O 1
ATOM 2976 N N . PHE B 1 62 ? 17.391 -31.594 -21.156 1 52.88 62 PHE B N 1
ATOM 2977 C CA . PHE B 1 62 ? 16.281 -32.156 -20.406 1 52.88 62 PHE B CA 1
ATOM 2978 C C . PHE B 1 62 ? 15.195 -31.109 -20.156 1 52.88 62 PHE B C 1
ATOM 2980 O O . PHE B 1 62 ? 14.008 -31.375 -20.359 1 52.88 62 PHE B O 1
ATOM 2987 N N . SER B 1 63 ? 15.602 -30 -19.891 1 73.06 63 SER B N 1
ATOM 2988 C CA . SER B 1 63 ? 14.656 -28.922 -19.656 1 73.06 63 SER B CA 1
ATOM 2989 C C . SER B 1 63 ? 13.938 -28.531 -20.953 1 73.06 63 SER B C 1
ATOM 2991 O O . SER B 1 63 ? 12.742 -28.234 -20.938 1 73.06 63 SER B O 1
ATOM 2993 N N . SER B 1 64 ? 14.625 -28.891 -21.953 1 79.5 64 SER B N 1
ATOM 2994 C CA . SER B 1 64 ? 14.039 -28.547 -23.234 1 79.5 64 SER B CA 1
ATOM 2995 C C . SER B 1 64 ? 12.969 -29.562 -23.641 1 79.5 64 SER B C 1
ATOM 2997 O O . SER B 1 64 ? 11.906 -29.188 -24.141 1 79.5 64 SER B O 1
ATOM 2999 N N . GLN B 1 65 ? 13.227 -30.844 -23.344 1 85.88 65 GLN B N 1
ATOM 3000 C CA . GLN B 1 65 ? 12.258 -31.891 -23.688 1 85.88 65 GLN B CA 1
ATOM 3001 C C . GLN B 1 65 ? 11 -31.766 -22.828 1 85.88 65 GLN B C 1
ATOM 3003 O O . GLN B 1 65 ? 9.883 -31.891 -23.344 1 85.88 65 GLN B O 1
ATOM 3008 N N . ILE B 1 66 ? 11.258 -31.531 -21.625 1 90.88 66 ILE B N 1
ATOM 3009 C CA . ILE B 1 66 ? 10.133 -31.375 -20.719 1 90.88 66 ILE B CA 1
ATOM 3010 C C . ILE B 1 66 ? 9.305 -30.156 -21.109 1 90.88 66 ILE B C 1
ATOM 3012 O O . ILE B 1 66 ? 8.078 -30.219 -21.141 1 90.88 66 ILE B O 1
ATOM 3016 N N . GLU B 1 67 ? 10 -29.125 -21.406 1 93.56 67 GLU B N 1
ATOM 3017 C CA . GLU B 1 67 ? 9.305 -27.906 -21.844 1 93.56 67 GLU B CA 1
ATOM 3018 C C . GLU B 1 67 ? 8.453 -28.188 -23.094 1 93.56 67 GLU B C 1
ATOM 3020 O O . GLU B 1 67 ? 7.297 -27.766 -23.156 1 93.56 67 GLU B O 1
ATOM 3025 N N . GLN B 1 68 ? 9.016 -28.922 -24 1 93.25 68 GLN B N 1
ATOM 3026 C CA . GLN B 1 68 ? 8.289 -29.219 -25.234 1 93.25 68 GLN B CA 1
ATOM 3027 C C . GLN B 1 68 ? 7.047 -30.062 -24.953 1 93.25 68 GLN B C 1
ATOM 3029 O O . GLN B 1 68 ? 6.012 -29.875 -25.594 1 93.25 68 GLN B O 1
ATOM 3034 N N . GLN B 1 69 ? 7.125 -30.938 -24.031 1 93.81 69 GLN B N 1
ATOM 3035 C CA . GLN B 1 69 ? 5.961 -31.734 -23.641 1 93.81 69 GLN B CA 1
ATOM 3036 C C . GLN B 1 69 ? 4.867 -30.844 -23.062 1 93.81 69 GLN B C 1
ATOM 3038 O O . GLN B 1 69 ? 3.688 -31.016 -23.375 1 93.81 69 GLN B O 1
ATOM 3043 N N . PHE B 1 70 ? 5.266 -29.922 -22.266 1 96.75 70 PHE B N 1
ATOM 3044 C CA . PHE B 1 70 ? 4.301 -29 -21.672 1 96.75 70 PHE B CA 1
ATOM 3045 C C . PHE B 1 70 ? 3.648 -28.141 -22.734 1 96.75 70 PHE B C 1
ATOM 3047 O O . PHE B 1 70 ? 2.436 -27.922 -22.719 1 96.75 70 PHE B O 1
ATOM 3054 N N . ILE B 1 71 ? 4.426 -27.609 -23.672 1 96.5 71 ILE B N 1
ATOM 3055 C CA . ILE B 1 71 ? 3.912 -26.766 -24.75 1 96.5 71 ILE B CA 1
ATOM 3056 C C . ILE B 1 71 ? 2.93 -27.562 -25.594 1 96.5 71 ILE B C 1
ATOM 3058 O O . ILE B 1 71 ? 1.831 -27.078 -25.891 1 96.5 71 ILE B O 1
ATOM 3062 N N . SER B 1 72 ? 3.275 -28.766 -25.859 1 95.12 72 SER B N 1
ATOM 3063 C CA . SER B 1 72 ? 2.465 -29.594 -26.734 1 95.12 72 SER B CA 1
ATOM 3064 C C . SER B 1 72 ? 1.176 -30.047 -26.047 1 95.12 72 SER B C 1
ATOM 3066 O O . SER B 1 72 ? 0.103 -30.016 -26.656 1 95.12 72 SER B O 1
ATOM 3068 N N . HIS B 1 73 ? 1.262 -30.375 -24.797 1 95 73 HIS B N 1
ATOM 3069 C CA . HIS B 1 73 ? 0.128 -30.984 -24.109 1 95 73 HIS B CA 1
ATOM 3070 C C . HIS B 1 73 ? -0.81 -29.906 -23.562 1 95 73 HIS B C 1
ATOM 3072 O O . HIS B 1 73 ? -2.023 -30.125 -23.484 1 95 73 HIS B O 1
ATOM 3078 N N . PHE B 1 74 ? -0.253 -28.828 -23.188 1 97.12 74 PHE B N 1
ATOM 3079 C CA . PHE B 1 74 ? -1.079 -27.891 -22.453 1 97.12 74 PHE B CA 1
ATOM 3080 C C . PHE B 1 74 ? -1.204 -26.562 -23.203 1 97.12 74 PHE B C 1
ATOM 3082 O O . PHE B 1 74 ? -1.976 -25.688 -22.812 1 97.12 74 PHE B O 1
ATOM 3089 N N . GLY B 1 75 ? -0.424 -26.359 -24.281 1 96.94 75 GLY B N 1
ATOM 3090 C CA . GLY B 1 75 ? -0.542 -25.188 -25.125 1 96.94 75 GLY B CA 1
ATOM 3091 C C . GLY B 1 75 ? 0.055 -23.938 -24.5 1 96.94 75 GLY B C 1
ATOM 3092 O O . GLY B 1 75 ? -0.348 -22.828 -24.828 1 96.94 75 GLY B O 1
ATOM 3093 N N . ILE B 1 76 ? 0.956 -24.078 -23.531 1 98 76 ILE B N 1
ATOM 3094 C CA . ILE B 1 76 ? 1.598 -22.922 -22.922 1 98 76 ILE B CA 1
ATOM 3095 C C . ILE B 1 76 ? 2.742 -22.438 -23.812 1 98 76 ILE B C 1
ATOM 3097 O O . ILE B 1 76 ? 3.182 -23.156 -24.703 1 98 76 ILE B O 1
ATOM 3101 N N . LYS B 1 77 ? 3.168 -21.25 -23.547 1 97.06 77 LYS B N 1
ATOM 3102 C CA . LYS B 1 77 ? 4.219 -20.641 -24.359 1 97.06 77 LYS B CA 1
ATOM 3103 C C . LYS B 1 77 ? 5.602 -21.078 -23.891 1 97.06 77 LYS B C 1
ATOM 3105 O O . LYS B 1 77 ? 6.5 -21.281 -24.719 1 97.06 77 LYS B O 1
ATOM 3110 N N . ARG B 1 78 ? 5.754 -21.109 -22.547 1 96.81 78 ARG B N 1
ATOM 3111 C CA . ARG B 1 78 ? 7.039 -21.469 -21.953 1 96.81 78 ARG B CA 1
ATOM 3112 C C . ARG B 1 78 ? 6.844 -22.281 -20.688 1 96.81 78 ARG B C 1
ATOM 3114 O O . ARG B 1 78 ? 5.844 -22.109 -19.984 1 96.81 78 ARG B O 1
ATOM 3121 N N . ALA B 1 79 ? 7.766 -23.156 -20.453 1 97.5 79 ALA B N 1
ATOM 3122 C CA . ALA B 1 79 ? 7.934 -23.812 -19.156 1 97.5 79 ALA B CA 1
ATOM 3123 C C . ALA B 1 79 ? 9.336 -23.578 -18.609 1 97.5 79 ALA B C 1
ATOM 3125 O O . ALA B 1 79 ? 10.32 -24.016 -19.203 1 97.5 79 ALA B O 1
ATOM 3126 N N . LEU B 1 80 ? 9.383 -22.844 -17.531 1 96.56 80 LEU B N 1
ATOM 3127 C CA . LEU B 1 80 ? 10.648 -22.594 -16.859 1 96.56 80 LEU B CA 1
ATOM 3128 C C . LEU B 1 80 ? 10.898 -23.625 -15.758 1 96.56 80 LEU B C 1
ATOM 3130 O O . LEU B 1 80 ? 10.258 -23.578 -14.711 1 96.56 80 LEU B O 1
ATOM 3134 N N . ILE B 1 81 ? 11.891 -24.516 -16.047 1 95.88 81 ILE B N 1
ATOM 3135 C CA . ILE B 1 81 ? 12.078 -25.688 -15.188 1 95.88 81 ILE B CA 1
ATOM 3136 C C . ILE B 1 81 ? 13.406 -25.578 -14.445 1 95.88 81 ILE B C 1
ATOM 3138 O O . ILE B 1 81 ? 14.477 -25.578 -15.062 1 95.88 81 ILE B O 1
ATOM 3142 N N . ALA B 1 82 ? 13.242 -25.484 -13.117 1 94.31 82 ALA B N 1
ATOM 3143 C CA . ALA B 1 82 ? 14.445 -25.422 -12.289 1 94.31 82 ALA B CA 1
ATOM 3144 C C . ALA B 1 82 ? 14.93 -26.812 -11.906 1 94.31 82 ALA B C 1
ATOM 3146 O O . ALA B 1 82 ? 14.133 -27.734 -11.758 1 94.31 82 ALA B O 1
ATOM 3147 N N . LEU B 1 83 ? 16.188 -26.891 -11.648 1 87.81 83 LEU B N 1
ATOM 3148 C CA . LEU B 1 83 ? 16.75 -28.109 -11.094 1 87.81 83 LEU B CA 1
ATOM 3149 C C . LEU B 1 83 ? 16.219 -28.359 -9.688 1 87.81 83 LEU B C 1
ATOM 3151 O O . LEU B 1 83 ? 15.867 -27.422 -8.969 1 87.81 83 LEU B O 1
ATOM 3155 N N . ASP B 1 84 ? 16.219 -29.672 -9.352 1 89.94 84 ASP B N 1
ATOM 3156 C CA . ASP B 1 84 ? 15.688 -30.031 -8.047 1 89.94 84 ASP B CA 1
ATOM 3157 C C . ASP B 1 84 ? 16.688 -29.734 -6.934 1 89.94 84 ASP B C 1
ATOM 3159 O O . ASP B 1 84 ? 17.891 -29.938 -7.105 1 89.94 84 ASP B O 1
ATOM 3163 N N . HIS B 1 85 ? 16.141 -29.219 -5.836 1 89.19 85 HIS B N 1
ATOM 3164 C CA . HIS B 1 85 ? 16.859 -29.047 -4.582 1 89.19 85 HIS B CA 1
ATOM 3165 C C . HIS B 1 85 ? 16.094 -29.672 -3.416 1 89.19 85 HIS B C 1
ATOM 3167 O O . HIS B 1 85 ? 14.867 -29.641 -3.398 1 89.19 85 HIS B O 1
ATOM 3173 N N . HIS B 1 86 ? 16.828 -30.219 -2.494 1 85.75 86 HIS B N 1
ATOM 3174 C CA . HIS B 1 86 ? 16.188 -30.875 -1.356 1 85.75 86 HIS B CA 1
ATOM 3175 C C . HIS B 1 86 ? 15.562 -29.859 -0.411 1 85.75 86 HIS B C 1
ATOM 3177 O O . HIS B 1 86 ? 14.492 -30.094 0.149 1 85.75 86 HIS B O 1
ATOM 3183 N N . ASP B 1 87 ? 16.266 -28.766 -0.307 1 91.81 87 ASP B N 1
ATOM 3184 C CA . ASP B 1 87 ? 15.75 -27.703 0.555 1 91.81 87 ASP B CA 1
ATOM 3185 C C . ASP B 1 87 ? 14.641 -26.922 -0.139 1 91.81 87 ASP B C 1
ATOM 3187 O O . ASP B 1 87 ? 14.836 -26.391 -1.236 1 91.81 87 ASP B O 1
ATOM 3191 N N . GLU B 1 88 ? 13.516 -26.844 0.464 1 92.44 88 GLU B N 1
ATOM 3192 C CA . GLU B 1 88 ? 12.344 -26.219 -0.135 1 92.44 88 GLU B CA 1
ATOM 3193 C C . GLU B 1 88 ? 12.602 -24.734 -0.433 1 92.44 88 GLU B C 1
ATOM 3195 O O . GLU B 1 88 ? 12.164 -24.219 -1.464 1 92.44 88 GLU B O 1
ATOM 3200 N N . ASP B 1 89 ? 13.227 -24.062 0.494 1 93.62 89 ASP B N 1
ATOM 3201 C CA . ASP B 1 89 ? 13.531 -22.641 0.287 1 93.62 89 ASP B CA 1
ATOM 3202 C C . ASP B 1 89 ? 14.484 -22.453 -0.887 1 93.62 89 ASP B C 1
ATOM 3204 O O . ASP B 1 89 ? 14.305 -21.547 -1.699 1 93.62 89 ASP B O 1
ATOM 3208 N N . GLU B 1 90 ? 15.461 -23.297 -0.907 1 92.62 90 GLU B N 1
ATOM 3209 C CA . GLU B 1 90 ? 16.391 -23.234 -2.029 1 92.62 90 GLU B CA 1
ATOM 3210 C C . GLU B 1 90 ? 15.695 -23.562 -3.346 1 92.62 90 GLU B C 1
ATOM 3212 O O . GLU B 1 90 ? 15.969 -22.938 -4.371 1 92.62 90 GLU B O 1
ATOM 3217 N N . GLN B 1 91 ? 14.859 -24.562 -3.328 1 95.19 91 GLN B N 1
ATOM 3218 C CA . GLN B 1 91 ? 14.086 -24.891 -4.516 1 95.19 91 GLN B CA 1
ATOM 3219 C C . GLN B 1 91 ? 13.289 -23.688 -5.004 1 95.19 91 GLN B C 1
ATOM 3221 O O . GLN B 1 91 ? 13.281 -23.375 -6.199 1 95.19 91 GLN B O 1
ATOM 3226 N N . ARG B 1 92 ? 12.617 -23 -4.109 1 96.88 92 ARG B N 1
ATOM 3227 C CA . ARG B 1 92 ? 11.828 -21.812 -4.426 1 96.88 92 ARG B CA 1
ATOM 3228 C C . ARG B 1 92 ? 12.703 -20.719 -5.039 1 96.88 92 ARG B C 1
ATOM 3230 O O . ARG B 1 92 ? 12.305 -20.078 -6.008 1 96.88 92 ARG B O 1
ATOM 3237 N N . GLN B 1 93 ? 13.875 -20.531 -4.508 1 95.81 93 GLN B N 1
ATOM 3238 C CA . GLN B 1 93 ? 14.797 -19.516 -5.008 1 95.81 93 GLN B CA 1
ATOM 3239 C C . GLN B 1 93 ? 15.242 -19.828 -6.434 1 95.81 93 GLN B C 1
ATOM 3241 O O . GLN B 1 93 ? 15.383 -18.922 -7.258 1 95.81 93 GLN B O 1
ATOM 3246 N N . GLN B 1 94 ? 15.453 -21.078 -6.672 1 93.5 94 GLN B N 1
ATOM 3247 C CA . GLN B 1 94 ? 15.875 -21.484 -8.008 1 93.5 94 GLN B CA 1
ATOM 3248 C C . GLN B 1 94 ? 14.766 -21.219 -9.031 1 93.5 94 GLN B C 1
ATOM 3250 O O . GLN B 1 94 ? 15.039 -20.766 -10.148 1 93.5 94 GLN B O 1
ATOM 3255 N N . VAL B 1 95 ? 13.594 -21.516 -8.672 1 96.81 95 VAL B N 1
ATOM 3256 C CA . VAL B 1 95 ? 12.461 -21.234 -9.555 1 96.81 95 VAL B CA 1
ATOM 3257 C C . VAL B 1 95 ? 12.305 -19.734 -9.734 1 96.81 95 VAL B C 1
ATOM 3259 O O . VAL B 1 95 ? 12.109 -19.25 -10.852 1 96.81 95 VAL B O 1
ATOM 3262 N N . ALA B 1 96 ? 12.422 -19.016 -8.656 1 97.56 96 ALA B N 1
ATOM 3263 C CA . ALA B 1 96 ? 12.297 -17.562 -8.68 1 97.56 96 ALA B CA 1
ATOM 3264 C C . ALA B 1 96 ? 13.344 -16.938 -9.602 1 97.56 96 ALA B C 1
ATOM 3266 O O . ALA B 1 96 ? 13.055 -15.969 -10.312 1 97.56 96 ALA B O 1
ATOM 3267 N N . ALA B 1 97 ? 14.508 -17.469 -9.555 1 94 97 ALA B N 1
ATOM 3268 C CA . ALA B 1 97 ? 15.586 -16.969 -10.406 1 94 97 ALA B CA 1
ATOM 3269 C C . ALA B 1 97 ? 15.211 -17.078 -11.883 1 94 97 ALA B C 1
ATOM 3271 O O . ALA B 1 97 ? 15.469 -16.156 -12.664 1 94 97 ALA B O 1
ATOM 3272 N N . LEU B 1 98 ? 14.617 -18.156 -12.266 1 93.56 98 LEU B N 1
ATOM 3273 C CA . LEU B 1 98 ? 14.195 -18.359 -13.648 1 93.56 98 LEU B CA 1
ATOM 3274 C C . LEU B 1 98 ? 13.133 -17.344 -14.047 1 93.56 98 LEU B C 1
ATOM 3276 O O . LEU B 1 98 ? 13.188 -16.781 -15.141 1 93.56 98 LEU B O 1
ATOM 3280 N N . VAL B 1 99 ? 12.219 -17.078 -13.156 1 97.25 99 VAL B N 1
ATOM 3281 C CA . VAL B 1 99 ? 11.141 -16.141 -13.438 1 97.25 99 VAL B CA 1
ATOM 3282 C C . VAL B 1 99 ? 11.695 -14.727 -13.539 1 97.25 99 VAL B C 1
ATOM 3284 O O . VAL B 1 99 ? 11.328 -13.969 -14.43 1 97.25 99 VAL B O 1
ATOM 3287 N N . SER B 1 100 ? 12.578 -14.414 -12.578 1 93.94 100 SER B N 1
ATOM 3288 C CA . SER B 1 100 ? 13.203 -13.094 -12.578 1 93.94 100 SER B CA 1
ATOM 3289 C C . SER B 1 100 ? 13.93 -12.828 -13.891 1 93.94 100 SER B C 1
ATOM 3291 O O . SER B 1 100 ? 13.797 -11.75 -14.477 1 93.94 100 SER B O 1
ATOM 3293 N N . ASN B 1 101 ? 14.648 -13.797 -14.297 1 90.81 101 ASN B N 1
ATOM 3294 C CA . ASN B 1 101 ? 15.359 -13.68 -15.562 1 90.81 101 ASN B CA 1
ATOM 3295 C C . ASN B 1 101 ? 14.398 -13.555 -16.734 1 90.81 101 ASN B C 1
ATOM 3297 O O . ASN B 1 101 ? 14.641 -12.773 -17.656 1 90.81 101 ASN B O 1
ATOM 3301 N N . TYR B 1 102 ? 13.422 -14.344 -16.75 1 94.06 102 TYR B N 1
ATOM 3302 C CA . TYR B 1 102 ? 12.406 -14.273 -17.797 1 94.06 102 TYR B CA 1
ATOM 3303 C C . TYR B 1 102 ? 11.781 -12.891 -17.859 1 94.06 102 TYR B C 1
ATOM 3305 O O . TYR B 1 102 ? 11.641 -12.312 -18.938 1 94.06 102 TYR B O 1
ATOM 3313 N N . LEU B 1 103 ? 11.406 -12.328 -16.703 1 95.56 103 LEU B N 1
ATOM 3314 C CA . LEU B 1 103 ? 10.797 -11 -16.625 1 95.56 103 LEU B CA 1
ATOM 3315 C C . LEU B 1 103 ? 11.75 -9.938 -17.156 1 95.56 103 LEU B C 1
ATOM 3317 O O . LEU B 1 103 ? 11.32 -9.023 -17.875 1 95.56 103 LEU B O 1
ATOM 3321 N N . ALA B 1 104 ? 12.977 -10.047 -16.766 1 90.94 104 ALA B N 1
ATOM 3322 C CA . ALA B 1 104 ? 13.977 -9.086 -17.234 1 90.94 104 ALA B CA 1
ATOM 3323 C C . ALA B 1 104 ? 14.047 -9.07 -18.75 1 90.94 104 ALA B C 1
ATOM 3325 O O . ALA B 1 104 ? 14.32 -8.023 -19.359 1 90.94 104 ALA B O 1
ATOM 3326 N N . GLY B 1 105 ? 13.789 -10.195 -19.328 1 91.75 105 GLY B N 1
ATOM 3327 C CA . GLY B 1 105 ? 13.867 -10.32 -20.781 1 91.75 105 GLY B CA 1
ATOM 3328 C C . GLY B 1 105 ? 12.617 -9.852 -21.484 1 91.75 105 GLY B C 1
ATOM 3329 O O . GLY B 1 105 ? 12.68 -9.359 -22.609 1 91.75 105 GLY B O 1
ATOM 3330 N N . VAL B 1 106 ? 11.5 -9.938 -20.859 1 94.31 106 VAL B N 1
ATOM 3331 C CA . VAL B 1 106 ? 10.258 -9.727 -21.609 1 94.31 106 VAL B CA 1
ATOM 3332 C C . VAL B 1 106 ? 9.68 -8.352 -21.266 1 94.31 106 VAL B C 1
ATOM 3334 O O . VAL B 1 106 ? 8.938 -7.766 -22.047 1 94.31 106 VAL B O 1
ATOM 3337 N N . LEU B 1 107 ? 9.938 -7.809 -20.094 1 95.88 107 LEU B N 1
ATOM 3338 C CA . LEU B 1 107 ? 9.344 -6.539 -19.688 1 95.88 107 LEU B CA 1
ATOM 3339 C C . LEU B 1 107 ? 9.984 -5.375 -20.438 1 95.88 107 LEU B C 1
ATOM 3341 O O . LEU B 1 107 ? 11.203 -5.328 -20.594 1 95.88 107 LEU B O 1
ATOM 3345 N N . LYS B 1 108 ? 9.172 -4.527 -20.906 1 95.94 108 LYS B N 1
ATOM 3346 C CA . LYS B 1 108 ? 9.562 -3.281 -21.562 1 95.94 108 LYS B CA 1
ATOM 3347 C C . LYS B 1 108 ? 8.977 -2.072 -20.844 1 95.94 108 LYS B C 1
ATOM 3349 O O . LYS B 1 108 ? 8.07 -2.215 -20.016 1 95.94 108 LYS B O 1
ATOM 3354 N N . ASN B 1 109 ? 9.477 -0.946 -21.234 1 95.25 109 ASN B N 1
ATOM 3355 C CA . ASN B 1 109 ? 8.969 0.286 -20.641 1 95.25 109 ASN B CA 1
ATOM 3356 C C . ASN B 1 109 ? 7.461 0.423 -20.844 1 95.25 109 ASN B C 1
ATOM 3358 O O . ASN B 1 109 ? 6.941 0.108 -21.906 1 95.25 109 ASN B O 1
ATOM 3362 N N . ASP B 1 110 ? 6.812 0.821 -19.75 1 95.44 110 ASP B N 1
ATOM 3363 C CA . ASP B 1 110 ? 5.41 1.236 -19.734 1 95.44 110 ASP B CA 1
ATOM 3364 C C . ASP B 1 110 ? 4.48 0.027 -19.719 1 95.44 110 ASP B C 1
ATOM 3366 O O . ASP B 1 110 ? 3.262 0.174 -19.828 1 95.44 110 ASP B O 1
ATOM 3370 N N . MET B 1 111 ? 5.105 -1.146 -19.578 1 97.69 111 MET B N 1
ATOM 3371 C CA . MET B 1 111 ? 4.266 -2.328 -19.406 1 97.69 111 MET B CA 1
ATOM 3372 C C . MET B 1 111 ? 3.67 -2.371 -18 1 97.69 111 MET B C 1
ATOM 3374 O O . MET B 1 111 ? 4.227 -1.788 -17.078 1 97.69 111 MET B O 1
ATOM 3378 N N . THR B 1 112 ? 2.568 -3.023 -17.969 1 98.38 112 THR B N 1
ATOM 3379 C CA . THR B 1 112 ? 1.885 -3.223 -16.688 1 98.38 112 THR B CA 1
ATOM 3380 C C . THR B 1 112 ? 1.913 -4.691 -16.281 1 98.38 112 THR B C 1
ATOM 3382 O O . THR B 1 112 ? 1.671 -5.574 -17.109 1 98.38 112 THR B O 1
ATOM 3385 N N . VAL B 1 113 ? 2.26 -4.918 -15.039 1 98.69 113 VAL B N 1
ATOM 3386 C CA . VAL B 1 113 ? 2.301 -6.262 -14.469 1 98.69 113 VAL B CA 1
ATOM 3387 C C . VAL B 1 113 ? 1.339 -6.352 -13.289 1 98.69 113 VAL B C 1
ATOM 3389 O O . VAL B 1 113 ? 1.438 -5.574 -12.336 1 98.69 113 VAL B O 1
ATOM 3392 N N . THR B 1 114 ? 0.371 -7.23 -13.391 1 98.81 114 THR B N 1
ATOM 3393 C CA . THR B 1 114 ? -0.434 -7.492 -12.203 1 98.81 114 THR B CA 1
ATOM 3394 C C . THR B 1 114 ? 0.189 -8.602 -11.359 1 98.81 114 THR B C 1
ATOM 3396 O O . THR B 1 114 ? 0.693 -9.586 -11.898 1 98.81 114 THR B O 1
ATOM 3399 N N . VAL B 1 115 ? 0.158 -8.398 -10.055 1 98.5 115 VAL B N 1
ATOM 3400 C CA . VAL B 1 115 ? 0.963 -9.203 -9.141 1 98.5 115 VAL B CA 1
ATOM 3401 C C . VAL B 1 115 ? 0.052 -9.938 -8.164 1 98.5 115 VAL B C 1
ATOM 3403 O O . VAL B 1 115 ? -0.839 -9.336 -7.562 1 98.5 115 VAL B O 1
ATOM 3406 N N . GLY B 1 116 ? 0.289 -11.227 -8.047 1 97.12 116 GLY B N 1
ATOM 3407 C CA . GLY B 1 116 ? -0.403 -12.039 -7.051 1 97.12 116 GLY B CA 1
ATOM 3408 C C . GLY B 1 116 ? 0.321 -12.094 -5.723 1 97.12 116 GLY B C 1
ATOM 3409 O O . GLY B 1 116 ? 1.148 -11.234 -5.418 1 97.12 116 GLY B O 1
ATOM 3410 N N . GLN B 1 117 ? -0.106 -13.078 -4.922 1 94.69 117 GLN B N 1
ATOM 3411 C CA . GLN B 1 117 ? 0.454 -13.25 -3.586 1 94.69 117 GLN B CA 1
ATOM 3412 C C . GLN B 1 117 ? 1.122 -14.617 -3.441 1 94.69 117 GLN B C 1
ATOM 3414 O O . GLN B 1 117 ? 1.025 -15.453 -4.336 1 94.69 117 GLN B O 1
ATOM 3419 N N . GLY B 1 118 ? 1.875 -14.766 -2.312 1 92.88 118 GLY B N 1
ATOM 3420 C CA . GLY B 1 118 ? 2.42 -16.062 -1.952 1 92.88 118 GLY B CA 1
ATOM 3421 C C . GLY B 1 118 ? 3.936 -16.078 -1.897 1 92.88 118 GLY B C 1
ATOM 3422 O O . GLY B 1 118 ? 4.594 -15.211 -2.473 1 92.88 118 GLY B O 1
ATOM 3423 N N . ARG B 1 119 ? 4.414 -17.156 -1.373 1 93.94 119 ARG B N 1
ATOM 3424 C CA . ARG B 1 119 ? 5.844 -17.297 -1.128 1 93.94 119 ARG B CA 1
ATOM 3425 C C . ARG B 1 119 ? 6.621 -17.375 -2.439 1 93.94 119 ARG B C 1
ATOM 3427 O O . ARG B 1 119 ? 7.715 -16.828 -2.557 1 93.94 119 ARG B O 1
ATOM 3434 N N . ASN B 1 120 ? 6.074 -18 -3.336 1 95.69 120 ASN B N 1
ATOM 3435 C CA . ASN B 1 120 ? 6.773 -18.156 -4.609 1 95.69 120 ASN B CA 1
ATOM 3436 C C . ASN B 1 120 ? 6.879 -16.844 -5.363 1 95.69 120 ASN B C 1
ATOM 3438 O O . ASN B 1 120 ? 7.938 -16.516 -5.902 1 95.69 120 ASN B O 1
ATOM 3442 N N . VAL B 1 121 ? 5.809 -16.094 -5.391 1 97.19 121 VAL B N 1
ATOM 3443 C CA . VAL B 1 121 ? 5.828 -14.805 -6.062 1 97.19 121 VAL B CA 1
ATOM 3444 C C . VAL B 1 121 ? 6.754 -13.844 -5.316 1 97.19 121 VAL B C 1
ATOM 3446 O O . VAL B 1 121 ? 7.516 -13.102 -5.938 1 97.19 121 VAL B O 1
ATOM 3449 N N . ALA B 1 122 ? 6.656 -13.891 -4.008 1 96.19 122 ALA B N 1
ATOM 3450 C CA . ALA B 1 122 ? 7.52 -13.055 -3.186 1 96.19 122 ALA B CA 1
ATOM 3451 C C . ALA B 1 122 ? 8.992 -13.352 -3.457 1 96.19 122 ALA B C 1
ATOM 3453 O O . ALA B 1 122 ? 9.82 -12.438 -3.48 1 96.19 122 ALA B O 1
ATOM 3454 N N . ALA B 1 123 ? 9.32 -14.586 -3.621 1 96.69 123 ALA B N 1
ATOM 3455 C CA . ALA B 1 123 ? 10.695 -14.977 -3.887 1 96.69 123 ALA B CA 1
ATOM 3456 C C . ALA B 1 123 ? 11.219 -14.328 -5.168 1 96.69 123 ALA B C 1
ATOM 3458 O O . ALA B 1 123 ? 12.398 -13.977 -5.258 1 96.69 123 ALA B O 1
ATOM 3459 N N . VAL B 1 124 ? 10.406 -14.133 -6.121 1 96.81 124 VAL B N 1
ATOM 3460 C CA . VAL B 1 124 ? 10.789 -13.477 -7.363 1 96.81 124 VAL B CA 1
ATOM 3461 C C . VAL B 1 124 ? 11.156 -12.016 -7.082 1 96.81 124 VAL B C 1
ATOM 3463 O O . VAL B 1 124 ? 12.195 -11.539 -7.531 1 96.81 124 VAL B O 1
ATOM 3466 N N . ALA B 1 125 ? 10.297 -11.383 -6.348 1 95.62 125 ALA B N 1
ATOM 3467 C CA . ALA B 1 125 ? 10.508 -9.977 -6.02 1 95.62 125 ALA B CA 1
ATOM 3468 C C . ALA B 1 125 ? 11.758 -9.797 -5.164 1 95.62 125 ALA B C 1
ATOM 3470 O O . ALA B 1 125 ? 12.422 -8.758 -5.23 1 95.62 125 ALA B O 1
ATOM 3471 N N . ASN B 1 126 ? 12.094 -10.734 -4.395 1 93.38 126 ASN B N 1
ATOM 3472 C CA . ASN B 1 126 ? 13.211 -10.648 -3.469 1 93.38 126 ASN B CA 1
ATOM 3473 C C . ASN B 1 126 ? 14.508 -11.148 -4.105 1 93.38 126 ASN B C 1
ATOM 3475 O O . ASN B 1 126 ? 15.586 -11.016 -3.521 1 93.38 126 ASN B O 1
ATOM 3479 N N . HIS B 1 127 ? 14.336 -11.766 -5.156 1 90.25 127 HIS B N 1
ATOM 3480 C CA . HIS B 1 127 ? 15.523 -12.32 -5.805 1 90.25 127 HIS B CA 1
ATOM 3481 C C . HIS B 1 127 ? 16.531 -11.227 -6.133 1 90.25 127 HIS B C 1
ATOM 3483 O O . HIS B 1 127 ? 16.172 -10.188 -6.684 1 90.25 127 HIS B O 1
ATOM 3489 N N . VAL B 1 128 ? 17.734 -11.492 -5.773 1 77.38 128 VAL B N 1
ATOM 3490 C CA . VAL B 1 128 ? 18.797 -10.516 -5.992 1 77.38 128 VAL B CA 1
ATOM 3491 C C . VAL B 1 128 ? 19.422 -10.727 -7.367 1 77.38 128 VAL B C 1
ATOM 3493 O O . VAL B 1 128 ? 19.703 -11.859 -7.758 1 77.38 128 VAL B O 1
ATOM 3496 N N . GLY B 1 129 ? 19.422 -9.773 -8.133 1 78.06 129 GLY B N 1
ATOM 3497 C CA . GLY B 1 129 ? 20.016 -9.789 -9.453 1 78.06 129 GLY B CA 1
ATOM 3498 C C . GLY B 1 129 ? 20.094 -8.414 -10.094 1 78.06 129 GLY B C 1
ATOM 3499 O O . GLY B 1 129 ? 19.812 -7.406 -9.445 1 78.06 129 GLY B O 1
ATOM 3500 N N . VAL B 1 130 ? 20.75 -8.383 -11.242 1 72.88 130 VAL B N 1
ATOM 3501 C CA . VAL B 1 130 ? 20.797 -7.152 -12.016 1 72.88 130 VAL B CA 1
ATOM 3502 C C . VAL B 1 130 ? 19.578 -7.062 -12.93 1 72.88 130 VAL B C 1
ATOM 3504 O O . VAL B 1 130 ? 19.312 -7.973 -13.711 1 72.88 130 VAL B O 1
ATOM 3507 N N . PHE B 1 131 ? 18.922 -6.004 -12.672 1 82.19 131 PHE B N 1
ATOM 3508 C CA . PHE B 1 131 ? 17.703 -5.824 -13.469 1 82.19 131 PHE B CA 1
ATOM 3509 C C . PHE B 1 131 ? 17.781 -4.527 -14.266 1 82.19 131 PHE B C 1
ATOM 3511 O O . PHE B 1 131 ? 18.281 -3.516 -13.781 1 82.19 131 PHE B O 1
ATOM 3518 N N . PRO B 1 132 ? 17.312 -4.676 -15.469 1 80.75 132 PRO B N 1
ATOM 3519 C CA . PRO B 1 132 ? 17.219 -3.432 -16.234 1 80.75 132 PRO B CA 1
ATOM 3520 C C . PRO B 1 132 ? 16.172 -2.471 -15.68 1 80.75 132 PRO B C 1
ATOM 3522 O O . PRO B 1 132 ? 15.172 -2.908 -15.086 1 80.75 132 PRO B O 1
ATOM 3525 N N . GLU B 1 133 ? 16.484 -1.254 -15.836 1 85.12 133 GLU B N 1
ATOM 3526 C CA . GLU B 1 133 ? 15.461 -0.268 -15.516 1 85.12 133 GLU B CA 1
ATOM 3527 C C . GLU B 1 133 ? 14.328 -0.3 -16.531 1 85.12 133 GLU B C 1
ATOM 3529 O O . GLU B 1 133 ? 14.57 -0.202 -17.734 1 85.12 133 GLU B O 1
ATOM 3534 N N . ARG B 1 134 ? 13.227 -0.597 -15.977 1 86.88 134 ARG B N 1
ATOM 3535 C CA . ARG B 1 134 ? 12.008 -0.587 -16.781 1 86.88 134 ARG B CA 1
ATOM 3536 C C . ARG B 1 134 ? 10.922 0.256 -16.125 1 86.88 134 ARG B C 1
ATOM 3538 O O . ARG B 1 134 ? 10.547 0.01 -14.969 1 86.88 134 ARG B O 1
ATOM 3545 N N . HIS B 1 135 ? 10.445 1.222 -16.625 1 91.94 135 HIS B N 1
ATOM 3546 C CA . HIS B 1 135 ? 9.367 2.061 -16.109 1 91.94 135 HIS B CA 1
ATOM 3547 C C . HIS B 1 135 ? 8.031 1.34 -16.172 1 91.94 135 HIS B C 1
ATOM 3549 O O . HIS B 1 135 ? 7.078 1.843 -16.781 1 91.94 135 HIS B O 1
ATOM 3555 N N . CYS B 1 136 ? 8 0.187 -15.5 1 96.31 136 CYS B N 1
ATOM 3556 C CA . CYS B 1 136 ? 6.801 -0.636 -15.477 1 96.31 136 CYS B CA 1
ATOM 3557 C C . CYS B 1 136 ? 5.918 -0.275 -14.289 1 96.31 136 CYS B C 1
ATOM 3559 O O . CYS B 1 136 ? 6.379 0.361 -13.336 1 96.31 136 CYS B O 1
ATOM 3561 N N . ARG B 1 137 ? 4.711 -0.604 -14.453 1 97 137 ARG B N 1
ATOM 3562 C CA . ARG B 1 137 ? 3.752 -0.456 -13.367 1 97 137 ARG B CA 1
ATOM 3563 C C . ARG B 1 137 ? 3.342 -1.814 -12.805 1 97 137 ARG B C 1
ATOM 3565 O O . ARG B 1 137 ? 2.854 -2.672 -13.547 1 97 137 ARG B O 1
ATOM 3572 N N . PHE B 1 138 ? 3.58 -1.999 -11.57 1 97.94 138 PHE B N 1
ATOM 3573 C CA . PHE B 1 138 ? 3.207 -3.229 -10.883 1 97.94 138 PHE B CA 1
ATOM 3574 C C . PHE B 1 138 ? 1.939 -3.023 -10.055 1 97.94 138 PHE B C 1
ATOM 3576 O O . PHE B 1 138 ? 1.95 -2.293 -9.062 1 97.94 138 PHE B O 1
ATOM 3583 N N . ILE B 1 139 ? 0.852 -3.699 -10.469 1 98.31 139 ILE B N 1
ATOM 3584 C CA . ILE B 1 139 ? -0.46 -3.467 -9.875 1 98.31 139 ILE B CA 1
ATOM 3585 C C . ILE B 1 139 ? -0.928 -4.723 -9.141 1 98.31 139 ILE B C 1
ATOM 3587 O O . ILE B 1 139 ? -0.842 -5.832 -9.68 1 98.31 139 ILE B O 1
ATOM 3591 N N . CYS B 1 140 ? -1.439 -4.539 -7.938 1 98.25 140 CYS B N 1
ATOM 3592 C CA . CYS B 1 140 ? -1.941 -5.676 -7.176 1 98.25 140 CYS B CA 1
ATOM 3593 C C . CYS B 1 140 ? -3.121 -6.328 -7.883 1 98.25 140 CYS B C 1
ATOM 3595 O O . CYS B 1 140 ? -4.082 -5.652 -8.25 1 98.25 140 CYS B O 1
ATOM 3597 N N . GLY B 1 141 ? -3.043 -7.625 -8.023 1 97.88 141 GLY B N 1
ATOM 3598 C CA . GLY B 1 141 ? -4.16 -8.367 -8.578 1 97.88 141 GLY B CA 1
ATOM 3599 C C . GLY B 1 141 ? -5.109 -8.898 -7.52 1 97.88 141 GLY B C 1
ATOM 3600 O O . GLY B 1 141 ? -6.125 -9.516 -7.844 1 97.88 141 GLY B O 1
ATOM 3601 N N . ILE B 1 142 ? -4.758 -8.766 -6.328 1 97.25 142 ILE B N 1
ATOM 3602 C CA . ILE B 1 142 ? -5.539 -9.188 -5.172 1 97.25 142 ILE B CA 1
ATOM 3603 C C . ILE B 1 142 ? -5.32 -8.219 -4.016 1 97.25 142 ILE B C 1
ATOM 3605 O O . ILE B 1 142 ? -4.281 -7.559 -3.941 1 97.25 142 ILE B O 1
ATOM 3609 N N . GLY B 1 143 ? -6.297 -8.094 -3.156 1 97.06 143 GLY B N 1
ATOM 3610 C CA . GLY B 1 143 ? -6.219 -7.188 -2.021 1 97.06 143 GLY B CA 1
ATOM 3611 C C . GLY B 1 143 ? -5.105 -7.543 -1.051 1 97.06 143 GLY B C 1
ATOM 3612 O O . GLY B 1 143 ? -4.418 -8.547 -1.23 1 97.06 143 GLY B O 1
ATOM 3613 N N . GLY B 1 144 ? -5.012 -6.734 -0.017 1 95.31 144 GLY B N 1
ATOM 3614 C CA . GLY B 1 144 ? -3.93 -6.891 0.94 1 95.31 144 GLY B CA 1
ATOM 3615 C C . GLY B 1 144 ? -4.242 -7.895 2.035 1 95.31 144 GLY B C 1
ATOM 3616 O O . GLY B 1 144 ? -5.41 -8.148 2.342 1 95.31 144 GLY B O 1
ATOM 3617 N N . THR B 1 145 ? -3.17 -8.461 2.543 1 92.56 145 THR B N 1
ATOM 3618 C CA . THR B 1 145 ? -3.236 -9.336 3.705 1 92.56 145 THR B CA 1
ATOM 3619 C C . THR B 1 145 ? -2.193 -8.945 4.746 1 92.56 145 THR B C 1
ATOM 3621 O O . THR B 1 145 ? -1.266 -8.188 4.441 1 92.56 145 THR B O 1
ATOM 3624 N N . LYS B 1 146 ? -2.502 -9.148 5.914 1 84.38 146 LYS B N 1
ATOM 3625 C CA . LYS B 1 146 ? -1.511 -8.961 6.969 1 84.38 146 LYS B CA 1
ATOM 3626 C C . LYS B 1 146 ? -1.173 -10.281 7.648 1 84.38 146 LYS B C 1
ATOM 3628 O O . LYS B 1 146 ? -2.068 -11 8.094 1 84.38 146 LYS B O 1
ATOM 3633 N N . ARG B 1 147 ? -0.006 -10.688 7.395 1 68.56 147 ARG B N 1
ATOM 3634 C CA . ARG B 1 147 ? 0.511 -11.805 8.18 1 68.56 147 ARG B CA 1
ATOM 3635 C C . ARG B 1 147 ? 1.796 -11.414 8.898 1 68.56 147 ARG B C 1
ATOM 3637 O O . ARG B 1 147 ? 2.705 -10.836 8.297 1 68.56 147 ARG B O 1
ATOM 3644 N N . ASP B 1 148 ? 1.746 -11.664 10.102 1 64.12 148 ASP B N 1
ATOM 3645 C CA . ASP B 1 148 ? 2.906 -11.328 10.922 1 64.12 148 ASP B CA 1
ATOM 3646 C C . ASP B 1 148 ? 4.188 -11.891 10.32 1 64.12 148 ASP B C 1
ATOM 3648 O O . ASP B 1 148 ? 4.266 -13.086 10.016 1 64.12 148 ASP B O 1
ATOM 3652 N N . ASN B 1 149 ? 5.098 -11.102 10.023 1 62.16 149 ASN B N 1
ATOM 3653 C CA . ASN B 1 149 ? 6.492 -11.422 9.727 1 62.16 149 ASN B CA 1
ATOM 3654 C C . ASN B 1 149 ? 6.652 -11.984 8.32 1 62.16 149 ASN B C 1
ATOM 3656 O O . ASN B 1 149 ? 7.641 -12.656 8.023 1 62.16 149 ASN B O 1
ATOM 3660 N N . GLN B 1 150 ? 5.539 -11.961 7.617 1 69.5 150 GLN B N 1
ATOM 3661 C CA . GLN B 1 150 ? 5.738 -12.422 6.246 1 69.5 150 GLN B CA 1
ATOM 3662 C C . GLN B 1 150 ? 5.312 -11.352 5.242 1 69.5 150 GLN B C 1
ATOM 3664 O O . GLN B 1 150 ? 4.211 -10.812 5.332 1 69.5 150 GLN B O 1
ATOM 3669 N N . LEU B 1 151 ? 6.188 -11.078 4.348 1 80.69 151 LEU B N 1
ATOM 3670 C CA . LEU B 1 151 ? 5.945 -10.062 3.334 1 80.69 151 LEU B CA 1
ATOM 3671 C C . LEU B 1 151 ? 5.621 -10.703 1.988 1 80.69 151 LEU B C 1
ATOM 3673 O O . LEU B 1 151 ? 6.34 -10.492 1.008 1 80.69 151 LEU B O 1
ATOM 3677 N N . ILE B 1 152 ? 4.406 -11.477 2.049 1 89.19 152 ILE B N 1
ATOM 3678 C CA . ILE B 1 152 ? 4.09 -12.242 0.849 1 89.19 152 ILE B CA 1
ATOM 3679 C C . ILE B 1 152 ? 2.766 -11.758 0.263 1 89.19 152 ILE B C 1
ATOM 3681 O O . ILE B 1 152 ? 2.174 -12.43 -0.585 1 89.19 152 ILE B O 1
ATOM 3685 N N . ASP B 1 153 ? 2.291 -10.633 0.75 1 93.19 153 ASP B N 1
ATOM 3686 C CA . ASP B 1 153 ? 1.084 -10.078 0.143 1 93.19 153 ASP B CA 1
ATOM 3687 C C . ASP B 1 153 ? 1.406 -9.359 -1.164 1 93.19 153 ASP B C 1
ATOM 3689 O O . ASP B 1 153 ? 2.543 -8.938 -1.381 1 93.19 153 ASP B O 1
ATOM 3693 N N . ALA B 1 154 ? 0.415 -9.297 -1.948 1 96.31 154 ALA B N 1
ATOM 3694 C CA . ALA B 1 154 ? 0.587 -8.734 -3.285 1 96.31 154 ALA B CA 1
ATOM 3695 C C . ALA B 1 154 ? 1.15 -7.316 -3.219 1 96.31 154 ALA B C 1
ATOM 3697 O O . ALA B 1 154 ? 1.95 -6.918 -4.07 1 96.31 154 ALA B O 1
ATOM 3698 N N . ASP B 1 155 ? 0.729 -6.578 -2.303 1 95.88 155 ASP B N 1
ATOM 3699 C CA . ASP B 1 155 ? 1.141 -5.18 -2.189 1 95.88 155 ASP B CA 1
ATOM 3700 C C . ASP B 1 155 ? 2.645 -5.07 -1.943 1 95.88 155 ASP B C 1
ATOM 3702 O O . ASP B 1 155 ? 3.344 -4.348 -2.656 1 95.88 155 ASP B O 1
ATOM 3706 N N . HIS B 1 156 ? 3.125 -5.738 -0.969 1 94.38 156 HIS B N 1
ATOM 3707 C CA . HIS B 1 156 ? 4.555 -5.738 -0.68 1 94.38 156 HIS B CA 1
ATOM 3708 C C . HIS B 1 156 ? 5.355 -6.254 -1.871 1 94.38 156 HIS B C 1
ATOM 3710 O O . HIS B 1 156 ? 6.402 -5.691 -2.209 1 94.38 156 HIS B O 1
ATOM 3716 N N . ILE B 1 157 ? 4.836 -7.254 -2.416 1 96.75 157 ILE B N 1
ATOM 3717 C CA . ILE B 1 157 ? 5.523 -7.844 -3.559 1 96.75 157 ILE B CA 1
ATOM 3718 C C . ILE B 1 157 ? 5.59 -6.832 -4.699 1 96.75 157 ILE B C 1
ATOM 3720 O O . ILE B 1 157 ? 6.641 -6.648 -5.316 1 96.75 157 ILE B O 1
ATOM 3724 N N . SER B 1 158 ? 4.516 -6.172 -4.992 1 96.94 158 SER B N 1
ATOM 3725 C CA . SER B 1 158 ? 4.457 -5.156 -6.039 1 96.94 158 SER B CA 1
ATOM 3726 C C . SER B 1 158 ? 5.461 -4.039 -5.777 1 96.94 158 SER B C 1
ATOM 3728 O O . SER B 1 158 ? 6.145 -3.58 -6.695 1 96.94 158 SER B O 1
ATOM 3730 N N . ARG B 1 159 ? 5.527 -3.65 -4.605 1 93.56 159 ARG B N 1
ATOM 3731 C CA . ARG B 1 159 ? 6.453 -2.582 -4.234 1 93.56 159 ARG B CA 1
ATOM 3732 C C . ARG B 1 159 ? 7.898 -3.014 -4.441 1 93.56 159 ARG B C 1
ATOM 3734 O O . ARG B 1 159 ? 8.719 -2.238 -4.941 1 93.56 159 ARG B O 1
ATOM 3741 N N . ASN B 1 160 ? 8.195 -4.191 -4.016 1 94.06 160 ASN B N 1
ATOM 3742 C CA . ASN B 1 160 ? 9.547 -4.703 -4.188 1 94.06 160 ASN B CA 1
ATOM 3743 C C . ASN B 1 160 ? 9.922 -4.824 -5.66 1 94.06 160 ASN B C 1
ATOM 3745 O O . ASN B 1 160 ? 11.039 -4.484 -6.055 1 94.06 160 ASN B O 1
ATOM 3749 N N . LEU B 1 161 ? 9 -5.32 -6.43 1 96.19 161 LEU B N 1
ATOM 3750 C CA . LEU B 1 161 ? 9.242 -5.414 -7.867 1 96.19 161 LEU B CA 1
ATOM 3751 C C . LEU B 1 161 ? 9.445 -4.027 -8.477 1 96.19 161 LEU B C 1
ATOM 3753 O O . LEU B 1 161 ? 10.328 -3.84 -9.312 1 96.19 161 LEU B O 1
ATOM 3757 N N . ALA B 1 162 ? 8.602 -3.1 -8.078 1 94.38 162 ALA B N 1
ATOM 3758 C CA . ALA B 1 162 ? 8.734 -1.729 -8.562 1 94.38 162 ALA B CA 1
ATOM 3759 C C . ALA B 1 162 ? 10.109 -1.158 -8.242 1 94.38 162 ALA B C 1
ATOM 3761 O O . ALA B 1 162 ? 10.727 -0.503 -9.086 1 94.38 162 ALA B O 1
ATOM 3762 N N . ARG B 1 163 ? 10.57 -1.385 -7.047 1 90.25 163 ARG B N 1
ATOM 3763 C CA . ARG B 1 163 ? 11.898 -0.932 -6.648 1 90.25 163 ARG B CA 1
ATOM 3764 C C . ARG B 1 163 ? 12.977 -1.563 -7.523 1 90.25 163 ARG B C 1
ATOM 3766 O O . ARG B 1 163 ? 13.914 -0.885 -7.953 1 90.25 163 ARG B O 1
ATOM 3773 N N . LYS B 1 164 ? 12.82 -2.807 -7.773 1 90 164 LYS B N 1
ATOM 3774 C CA . LYS B 1 164 ? 13.805 -3.564 -8.539 1 90 164 LYS B CA 1
ATOM 3775 C C . LYS B 1 164 ? 13.891 -3.055 -9.977 1 90 164 LYS B C 1
ATOM 3777 O O . LYS B 1 164 ? 14.984 -2.939 -10.531 1 90 164 LYS B O 1
ATOM 3782 N N . PHE B 1 165 ? 12.852 -2.756 -10.555 1 93.12 165 PHE B N 1
ATOM 3783 C CA . PHE B 1 165 ? 12.812 -2.396 -11.969 1 93.12 165 PHE B CA 1
ATOM 3784 C C . PHE B 1 165 ? 12.758 -0.882 -12.141 1 93.12 165 PHE B C 1
ATOM 3786 O O . PHE B 1 165 ? 12.664 -0.382 -13.266 1 93.12 165 PHE B O 1
ATOM 3793 N N . ASN B 1 166 ? 12.836 -0.169 -10.953 1 91.38 166 ASN B N 1
ATOM 3794 C CA . ASN B 1 166 ? 12.703 1.284 -10.961 1 91.38 166 ASN B CA 1
ATOM 3795 C C . ASN B 1 166 ? 11.391 1.726 -11.609 1 91.38 166 ASN B C 1
ATOM 3797 O O . ASN B 1 166 ? 11.383 2.611 -12.469 1 91.38 166 ASN B O 1
ATOM 3801 N N . GLY B 1 167 ? 10.406 0.999 -11.234 1 93.88 167 GLY B N 1
ATOM 3802 C CA . GLY B 1 167 ? 9.07 1.281 -11.719 1 93.88 167 GLY B CA 1
ATOM 3803 C C . GLY B 1 167 ? 8.148 1.83 -10.641 1 93.88 167 GLY B C 1
ATOM 3804 O O . GLY B 1 167 ? 8.602 2.512 -9.719 1 93.88 167 GLY B O 1
ATOM 3805 N N . PHE B 1 168 ? 6.84 1.565 -10.883 1 92.44 168 PHE B N 1
ATOM 3806 C CA . PHE B 1 168 ? 5.812 2.068 -9.977 1 92.44 168 PHE B CA 1
ATOM 3807 C C . PHE B 1 168 ? 4.926 0.933 -9.484 1 92.44 168 PHE B C 1
ATOM 3809 O O . PHE B 1 168 ? 4.707 -0.048 -10.195 1 92.44 168 PHE B O 1
ATOM 3816 N N . SER B 1 169 ? 4.535 1.112 -8.281 1 94.62 169 SER B N 1
ATOM 3817 C CA . SER B 1 169 ? 3.584 0.152 -7.734 1 94.62 169 SER B CA 1
ATOM 3818 C C . SER B 1 169 ? 2.221 0.796 -7.5 1 94.62 169 SER B C 1
ATOM 3820 O O . SER B 1 169 ? 2.133 1.997 -7.238 1 94.62 169 SER B O 1
ATOM 3822 N N . GLU B 1 170 ? 1.211 0.021 -7.668 1 95.75 170 GLU B N 1
ATOM 3823 C CA . GLU B 1 170 ? -0.157 0.454 -7.398 1 95.75 170 GLU B CA 1
ATOM 3824 C C . GLU B 1 170 ? -0.861 -0.502 -6.441 1 95.75 170 GLU B C 1
ATOM 3826 O O . GLU B 1 170 ? -1.015 -1.688 -6.742 1 95.75 170 GLU B O 1
ATOM 3831 N N . THR B 1 171 ? -1.277 0.076 -5.328 1 96.81 171 THR B N 1
ATOM 3832 C CA . THR B 1 171 ? -1.924 -0.688 -4.27 1 96.81 171 THR B CA 1
ATOM 3833 C C . THR B 1 171 ? -3.412 -0.861 -4.555 1 96.81 171 THR B C 1
ATOM 3835 O O . THR B 1 171 ? -4.07 0.067 -5.031 1 96.81 171 THR B O 1
ATOM 3838 N N . LEU B 1 172 ? -3.91 -2.07 -4.406 1 98.06 172 LEU B N 1
ATOM 3839 C CA . LEU B 1 172 ? -5.352 -2.277 -4.305 1 98.06 172 LEU B CA 1
ATOM 3840 C C . LEU B 1 172 ? -5.84 -2.006 -2.885 1 98.06 172 LEU B C 1
ATOM 3842 O O . LEU B 1 172 ? -5.586 -2.801 -1.975 1 98.06 172 LEU B O 1
ATOM 3846 N N . TYR B 1 173 ? -6.484 -0.943 -2.723 1 97.94 173 TYR B N 1
ATOM 3847 C CA . TYR B 1 173 ? -6.898 -0.535 -1.385 1 97.94 173 TYR B CA 1
ATOM 3848 C C . TYR B 1 173 ? -8.148 -1.291 -0.944 1 97.94 173 TYR B C 1
ATOM 3850 O O . TYR B 1 173 ? -9.203 -0.692 -0.756 1 97.94 173 TYR B O 1
ATOM 3858 N N . ALA B 1 174 ? -7.977 -2.533 -0.74 1 98.31 174 ALA B N 1
ATOM 3859 C CA . ALA B 1 174 ? -8.969 -3.492 -0.253 1 98.31 174 ALA B CA 1
ATOM 3860 C C . ALA B 1 174 ? -8.289 -4.672 0.439 1 98.31 174 ALA B C 1
ATOM 3862 O O . ALA B 1 174 ? -7.145 -5.008 0.133 1 98.31 174 ALA B O 1
ATOM 3863 N N . PRO B 1 175 ? -9 -5.23 1.422 1 97.19 175 PRO B N 1
ATOM 3864 C CA . PRO B 1 175 ? -8.508 -6.523 1.904 1 97.19 175 PRO B CA 1
ATOM 3865 C C . PRO B 1 175 ? -8.641 -7.629 0.859 1 97.19 175 PRO B C 1
ATOM 3867 O O . PRO B 1 175 ? -9.547 -7.59 0.022 1 97.19 175 PRO B O 1
ATOM 3870 N N . ALA B 1 176 ? -7.785 -8.562 0.923 1 96.25 176 ALA B N 1
ATOM 3871 C CA . ALA B 1 176 ? -7.863 -9.703 0.012 1 96.25 176 ALA B CA 1
ATOM 3872 C C . ALA B 1 176 ? -9.094 -10.555 0.31 1 96.25 176 ALA B C 1
ATOM 3874 O O . ALA B 1 176 ? -9.711 -11.109 -0.604 1 96.25 176 ALA B O 1
ATOM 3875 N N . TYR B 1 177 ? -9.367 -10.695 1.612 1 94.38 177 TYR B N 1
ATOM 3876 C CA . TYR B 1 177 ? -10.445 -11.555 2.078 1 94.38 177 TYR B CA 1
ATOM 3877 C C . TYR B 1 177 ? -11.414 -10.781 2.969 1 94.38 177 TYR B C 1
ATOM 3879 O O . TYR B 1 177 ? -11 -9.906 3.734 1 94.38 177 TYR B O 1
ATOM 3887 N N . VAL B 1 178 ? -12.703 -11.156 2.82 1 95.88 178 VAL B N 1
ATOM 3888 C CA . VAL B 1 178 ? -13.742 -10.508 3.611 1 95.88 178 VAL B CA 1
ATOM 3889 C C . VAL B 1 178 ? -14.625 -11.562 4.27 1 95.88 178 VAL B C 1
ATOM 3891 O O . VAL B 1 178 ? -14.586 -12.734 3.891 1 95.88 178 VAL B O 1
ATOM 3894 N N . GLU B 1 179 ? -15.43 -11.156 5.16 1 94.5 179 GLU B N 1
ATOM 3895 C CA . GLU B 1 179 ? -16.172 -12.055 6.039 1 94.5 179 GLU B CA 1
ATOM 3896 C C . GLU B 1 179 ? -17.344 -12.695 5.301 1 94.5 179 GLU B C 1
ATOM 3898 O O . GLU B 1 179 ? -17.688 -13.859 5.551 1 94.5 179 GLU B O 1
ATOM 3903 N N . THR B 1 180 ? -18.047 -11.922 4.406 1 95 180 THR B N 1
ATOM 3904 C CA . THR B 1 180 ? -19.25 -12.422 3.771 1 95 180 THR B CA 1
ATOM 3905 C C . THR B 1 180 ? -19.328 -11.977 2.311 1 95 180 THR B C 1
ATOM 3907 O O . THR B 1 180 ? -18.672 -11.008 1.921 1 95 180 THR B O 1
ATOM 3910 N N . PRO B 1 181 ? -20.141 -12.719 1.514 1 94.88 181 PRO B N 1
ATOM 3911 C CA . PRO B 1 181 ? -20.359 -12.312 0.123 1 94.88 181 PRO B CA 1
ATOM 3912 C C . PRO B 1 181 ? -20.938 -10.906 0.003 1 94.88 181 PRO B C 1
ATOM 3914 O O . PRO B 1 181 ? -20.625 -10.18 -0.947 1 94.88 181 PRO B O 1
ATOM 3917 N N . GLU B 1 182 ? -21.75 -10.523 0.958 1 96 182 GLU B N 1
ATOM 3918 C CA . GLU B 1 182 ? -22.344 -9.188 0.958 1 96 182 GLU B CA 1
ATOM 3919 C C . GLU B 1 182 ? -21.281 -8.102 1.114 1 96 182 GLU B C 1
ATOM 3921 O O . GLU B 1 182 ? -21.359 -7.062 0.457 1 96 182 GLU B O 1
ATOM 3926 N N . LEU B 1 183 ? -20.359 -8.375 1.926 1 96.5 183 LEU B N 1
ATOM 3927 C CA . LEU B 1 183 ? -19.266 -7.426 2.094 1 96.5 183 LEU B CA 1
ATOM 3928 C C . LEU B 1 183 ? -18.438 -7.316 0.817 1 96.5 183 LEU B C 1
ATOM 3930 O O . LEU B 1 183 ? -18.047 -6.219 0.414 1 96.5 183 LEU B O 1
ATOM 3934 N N . ARG B 1 184 ? -18.156 -8.445 0.223 1 96.25 184 ARG B N 1
ATOM 3935 C CA . ARG B 1 184 ? -17.422 -8.406 -1.04 1 96.25 184 ARG B CA 1
ATOM 3936 C C . ARG B 1 184 ? -18.141 -7.539 -2.062 1 96.25 184 ARG B C 1
ATOM 3938 O O . ARG B 1 184 ? -17.531 -6.711 -2.732 1 96.25 184 ARG B O 1
ATOM 3945 N N . ALA B 1 185 ? -19.453 -7.723 -2.16 1 96.06 185 ALA B N 1
ATOM 3946 C CA . ALA B 1 185 ? -20.25 -6.938 -3.094 1 96.06 185 ALA B CA 1
ATOM 3947 C C . ALA B 1 185 ? -20.156 -5.445 -2.779 1 96.06 185 ALA B C 1
ATOM 3949 O O . ALA B 1 185 ? -20.078 -4.617 -3.688 1 96.06 185 ALA B O 1
ATOM 3950 N N . ALA B 1 186 ? -20.172 -5.133 -1.532 1 97.06 186 ALA B N 1
ATOM 3951 C CA . ALA B 1 186 ? -20.062 -3.742 -1.102 1 97.06 186 ALA B CA 1
ATOM 3952 C C . ALA B 1 186 ? -18.719 -3.15 -1.5 1 97.06 186 ALA B C 1
ATOM 3954 O O . ALA B 1 186 ? -18.656 -2.049 -2.051 1 97.06 186 ALA B O 1
ATOM 3955 N N . PHE B 1 187 ? -17.672 -3.857 -1.271 1 97.81 187 PHE B N 1
ATOM 3956 C CA . PHE B 1 187 ? -16.328 -3.4 -1.619 1 97.81 187 PHE B CA 1
ATOM 3957 C C . PHE B 1 187 ? -16.203 -3.174 -3.121 1 97.81 187 PHE B C 1
ATOM 3959 O O . PHE B 1 187 ? -15.625 -2.182 -3.559 1 97.81 187 PHE B O 1
ATOM 3966 N N . MET B 1 188 ? -16.844 -4.012 -3.842 1 96.56 188 MET B N 1
ATOM 3967 C CA . MET B 1 188 ? -16.734 -3.971 -5.297 1 96.56 188 MET B CA 1
ATOM 3968 C C . MET B 1 188 ? -17.547 -2.822 -5.875 1 96.56 188 MET B C 1
ATOM 3970 O O . MET B 1 188 ? -17.453 -2.531 -7.07 1 96.56 188 MET B O 1
ATOM 3974 N N . GLN B 1 189 ? -18.281 -2.139 -5.039 1 95.94 189 GLN B N 1
ATOM 3975 C CA . GLN B 1 189 ? -19.031 -0.971 -5.477 1 95.94 189 GLN B CA 1
ATOM 3976 C C . GLN B 1 189 ? -18.172 0.289 -5.434 1 95.94 189 GLN B C 1
ATOM 3978 O O . GLN B 1 189 ? -18.547 1.314 -6.016 1 95.94 189 GLN B O 1
ATOM 3983 N N . ASN B 1 190 ? -17.125 0.222 -4.77 1 97.06 190 ASN B N 1
ATOM 3984 C CA . ASN B 1 190 ? -16.266 1.396 -4.652 1 97.06 190 ASN B CA 1
ATOM 3985 C C . ASN B 1 190 ? -15.516 1.669 -5.949 1 97.06 190 ASN B C 1
ATOM 3987 O O . ASN B 1 190 ? -14.867 0.775 -6.496 1 97.06 190 ASN B O 1
ATOM 3991 N N . ARG B 1 191 ? -15.539 2.885 -6.367 1 95.62 191 ARG B N 1
ATOM 3992 C CA . ARG B 1 191 ? -15.008 3.209 -7.688 1 95.62 191 ARG B CA 1
ATOM 3993 C C . ARG B 1 191 ? -13.484 3.109 -7.707 1 95.62 191 ARG B C 1
ATOM 3995 O O . ARG B 1 191 ? -12.891 2.811 -8.75 1 95.62 191 ARG B O 1
ATOM 4002 N N . LEU B 1 192 ? -12.836 3.416 -6.617 1 96.06 192 LEU B N 1
ATOM 4003 C CA . LEU B 1 192 ? -11.383 3.301 -6.57 1 96.06 192 LEU B CA 1
ATOM 4004 C C . LEU B 1 192 ? -10.953 1.846 -6.703 1 96.06 192 LEU B C 1
ATOM 4006 O O . LEU B 1 192 ? -10.039 1.533 -7.473 1 96.06 192 LEU B O 1
ATOM 4010 N N . ILE B 1 193 ? -11.562 0.964 -5.984 1 97.88 193 ILE B N 1
ATOM 4011 C CA . ILE B 1 193 ? -11.273 -0.464 -6.027 1 97.88 193 ILE B CA 1
ATOM 4012 C C . ILE B 1 193 ? -11.547 -1.007 -7.426 1 97.88 193 ILE B C 1
ATOM 4014 O O . ILE B 1 193 ? -10.711 -1.703 -8.008 1 97.88 193 ILE B O 1
ATOM 4018 N N . LYS B 1 194 ? -12.656 -0.63 -7.969 1 97.06 194 LYS B N 1
ATOM 4019 C CA . LYS B 1 194 ? -13.031 -1.074 -9.305 1 97.06 194 LYS B CA 1
ATOM 4020 C C . LYS B 1 194 ? -12.008 -0.612 -10.344 1 97.06 194 LYS B C 1
ATOM 4022 O O . LYS B 1 194 ? -11.594 -1.391 -11.203 1 97.06 194 LYS B O 1
ATOM 4027 N N . ALA B 1 195 ? -11.648 0.652 -10.242 1 96.44 195 ALA B N 1
ATOM 4028 C CA . ALA B 1 195 ? -10.711 1.216 -11.203 1 96.44 195 ALA B CA 1
ATOM 4029 C C . ALA B 1 195 ? -9.359 0.497 -11.141 1 96.44 195 ALA B C 1
ATOM 4031 O O . ALA B 1 195 ? -8.75 0.221 -12.18 1 96.44 195 ALA B O 1
ATOM 4032 N N . THR B 1 196 ? -8.922 0.206 -9.969 1 97.44 196 THR B N 1
ATOM 4033 C CA . THR B 1 196 ? -7.645 -0.475 -9.812 1 97.44 196 THR B CA 1
ATOM 4034 C C . THR B 1 196 ? -7.711 -1.887 -10.391 1 97.44 196 THR B C 1
ATOM 4036 O O . THR B 1 196 ? -6.809 -2.307 -11.117 1 97.44 196 THR B O 1
ATOM 4039 N N . LEU B 1 197 ? -8.766 -2.646 -10.109 1 97.56 197 LEU B N 1
ATOM 4040 C CA . LEU B 1 197 ? -8.914 -4.004 -10.625 1 97.56 197 LEU B CA 1
ATOM 4041 C C . LEU B 1 197 ? -9.07 -3.994 -12.141 1 97.56 197 LEU B C 1
ATOM 4043 O O . LEU B 1 197 ? -8.594 -4.906 -12.828 1 97.56 197 LEU B O 1
ATOM 4047 N N . GLU B 1 198 ? -9.75 -2.979 -12.633 1 97.5 198 GLU B N 1
ATOM 4048 C CA . GLU B 1 198 ? -9.875 -2.846 -14.078 1 97.5 198 GLU B CA 1
ATOM 4049 C C . GLU B 1 198 ? -8.516 -2.643 -14.734 1 97.5 198 GLU B C 1
ATOM 4051 O O . GLU B 1 198 ? -8.219 -3.254 -15.766 1 97.5 198 GLU B O 1
ATOM 4056 N N . GLN B 1 199 ? -7.754 -1.827 -14.125 1 97.44 199 GLN B N 1
ATOM 4057 C CA . GLN B 1 199 ? -6.406 -1.62 -14.641 1 97.44 199 GLN B CA 1
ATOM 4058 C C . GLN B 1 199 ? -5.582 -2.902 -14.562 1 97.44 199 GLN B C 1
ATOM 4060 O O . GLN B 1 199 ? -4.867 -3.246 -15.5 1 97.44 199 GLN B O 1
ATOM 4065 N N . ALA B 1 200 ? -5.691 -3.578 -13.461 1 98.12 200 ALA B N 1
ATOM 4066 C CA . ALA B 1 200 ? -4.977 -4.836 -13.273 1 98.12 200 ALA B CA 1
ATOM 4067 C C . ALA B 1 200 ? -5.387 -5.859 -14.328 1 98.12 200 ALA B C 1
ATOM 4069 O O . ALA B 1 200 ? -4.547 -6.609 -14.836 1 98.12 200 ALA B O 1
ATOM 4070 N N . SER B 1 201 ? -6.641 -5.887 -14.664 1 97.94 201 SER B N 1
ATOM 4071 C CA . SER B 1 201 ? -7.188 -6.859 -15.602 1 97.94 201 SER B CA 1
ATOM 4072 C C . SER B 1 201 ? -6.68 -6.602 -17.016 1 97.94 201 SER B C 1
ATOM 4074 O O . SER B 1 201 ? -6.766 -7.477 -17.891 1 97.94 201 SER B O 1
ATOM 4076 N N . LYS B 1 202 ? -6.168 -5.434 -17.25 1 98.31 202 LYS B N 1
ATOM 4077 C CA . LYS B 1 202 ? -5.66 -5.051 -18.562 1 98.31 202 LYS B CA 1
ATOM 4078 C C . LYS B 1 202 ? -4.133 -5.086 -18.594 1 98.31 202 LYS B C 1
ATOM 4080 O O . LYS B 1 202 ? -3.514 -4.484 -19.484 1 98.31 202 LYS B O 1
ATOM 4085 N N . ALA B 1 203 ? -3.564 -5.699 -17.641 1 98.69 203 ALA B N 1
ATOM 4086 C CA . ALA B 1 203 ? -2.109 -5.785 -17.562 1 98.69 203 ALA B CA 1
ATOM 4087 C C . ALA B 1 203 ? -1.542 -6.559 -18.75 1 98.69 203 ALA B C 1
ATOM 4089 O O . ALA B 1 203 ? -2.254 -7.336 -19.391 1 98.69 203 ALA B O 1
ATOM 4090 N N . ASP B 1 204 ? -0.285 -6.309 -19 1 98.75 204 ASP B N 1
ATOM 4091 C CA . ASP B 1 204 ? 0.423 -7.039 -20.047 1 98.75 204 ASP B CA 1
ATOM 4092 C C . ASP B 1 204 ? 0.857 -8.414 -19.547 1 98.75 204 ASP B C 1
ATOM 4094 O O . ASP B 1 204 ? 0.919 -9.375 -20.328 1 98.75 204 ASP B O 1
ATOM 4098 N N . VAL B 1 205 ? 1.209 -8.477 -18.297 1 98.69 205 VAL B N 1
ATOM 4099 C CA . VAL B 1 205 ? 1.723 -9.688 -17.656 1 98.69 205 VAL B CA 1
ATOM 4100 C C . VAL B 1 205 ? 1.07 -9.883 -16.297 1 98.69 205 VAL B C 1
ATOM 4102 O O . VAL B 1 205 ? 0.792 -8.906 -15.594 1 98.69 205 VAL B O 1
ATOM 4105 N N . ALA B 1 206 ? 0.785 -11.094 -15.945 1 98.75 206 ALA B N 1
ATOM 4106 C CA . ALA B 1 206 ? 0.393 -11.469 -14.594 1 98.75 206 ALA B CA 1
ATOM 4107 C C . ALA B 1 206 ? 1.391 -12.453 -13.992 1 98.75 206 ALA B C 1
ATOM 4109 O O . ALA B 1 206 ? 1.825 -13.398 -14.656 1 98.75 206 ALA B O 1
ATOM 4110 N N . ILE B 1 207 ? 1.78 -12.195 -12.797 1 98.62 207 ILE B N 1
ATOM 4111 C CA . ILE B 1 207 ? 2.588 -13.141 -12.039 1 98.62 207 ILE B CA 1
ATOM 4112 C C . ILE B 1 207 ? 1.789 -13.664 -10.852 1 98.62 207 ILE B C 1
ATOM 4114 O O . ILE B 1 207 ? 1.393 -12.891 -9.969 1 98.62 207 ILE B O 1
ATOM 4118 N N . ILE B 1 208 ? 1.6 -14.969 -10.82 1 98.12 208 ILE B N 1
ATOM 4119 C CA . ILE B 1 208 ? 0.7 -15.492 -9.797 1 98.12 208 ILE B CA 1
ATOM 4120 C C . ILE B 1 208 ? 1.288 -16.766 -9.195 1 98.12 208 ILE B C 1
ATOM 4122 O O . ILE B 1 208 ? 2.08 -17.453 -9.836 1 98.12 208 ILE B O 1
ATOM 4126 N N . GLY B 1 209 ? 0.921 -16.969 -7.961 1 96.56 209 GLY B N 1
ATOM 4127 C CA . GLY B 1 209 ? 1.174 -18.25 -7.332 1 96.56 209 GLY B CA 1
ATOM 4128 C C . GLY B 1 209 ? 0.031 -19.234 -7.504 1 96.56 209 GLY B C 1
ATOM 4129 O O . GLY B 1 209 ? -1.092 -18.844 -7.824 1 96.56 209 GLY B O 1
ATOM 4130 N N . LEU B 1 210 ? 0.382 -20.5 -7.328 1 95.69 210 LEU B N 1
ATOM 4131 C CA . LEU B 1 210 ? -0.628 -21.562 -7.309 1 95.69 210 LEU B CA 1
ATOM 4132 C C . LEU B 1 210 ? -0.816 -22.109 -5.898 1 95.69 210 LEU B C 1
ATOM 4134 O O . LEU B 1 210 ? 0.159 -22.453 -5.23 1 95.69 210 LEU B O 1
ATOM 4138 N N . GLY B 1 211 ? -2.07 -22.047 -5.5 1 91.62 211 GLY B N 1
ATOM 4139 C CA . GLY B 1 211 ? -2.385 -22.641 -4.215 1 91.62 211 GLY B CA 1
ATOM 4140 C C . GLY B 1 211 ? -2.855 -24.078 -4.328 1 91.62 211 GLY B C 1
ATOM 4141 O O . GLY B 1 211 ? -3.432 -24.469 -5.348 1 91.62 211 GLY B O 1
ATOM 4142 N N . ASP B 1 212 ? -2.553 -24.797 -3.281 1 85.69 212 ASP B N 1
ATOM 4143 C CA . ASP B 1 212 ? -3.143 -26.141 -3.166 1 85.69 212 ASP B CA 1
ATOM 4144 C C . ASP B 1 212 ? -4.086 -26.219 -1.968 1 85.69 212 ASP B C 1
ATOM 4146 O O . ASP B 1 212 ? -4.188 -25.266 -1.187 1 85.69 212 ASP B O 1
ATOM 4150 N N . MET B 1 213 ? -4.949 -27.203 -1.999 1 78.19 213 MET B N 1
ATOM 4151 C CA . MET B 1 213 ? -6.004 -27.328 -0.997 1 78.19 213 MET B CA 1
ATOM 4152 C C . MET B 1 213 ? -5.531 -28.156 0.186 1 78.19 213 MET B C 1
ATOM 4154 O O . MET B 1 213 ? -6.203 -29.109 0.585 1 78.19 213 MET B O 1
ATOM 4158 N N . ASN B 1 214 ? -4.422 -27.797 0.654 1 75.81 214 ASN B N 1
ATOM 4159 C CA . ASN B 1 214 ? -3.975 -28.5 1.845 1 75.81 214 ASN B CA 1
ATOM 4160 C C . ASN B 1 214 ? -4.148 -27.656 3.104 1 75.81 214 ASN B C 1
ATOM 4162 O O . ASN B 1 214 ? -4.488 -26.484 3.021 1 75.81 214 ASN B O 1
ATOM 4166 N N . GLU B 1 215 ? -4.059 -28.297 4.246 1 68 215 GLU B N 1
ATOM 4167 C CA . GLU B 1 215 ? -4.316 -27.656 5.531 1 68 215 GLU B CA 1
ATOM 4168 C C . GLU B 1 215 ? -3.303 -26.547 5.816 1 68 215 GLU B C 1
ATOM 4170 O O . GLU B 1 215 ? -3.539 -25.688 6.656 1 68 215 GLU B O 1
ATOM 4175 N N . ASN B 1 216 ? -2.279 -26.516 5.051 1 69.94 216 ASN B N 1
ATOM 4176 C CA . ASN B 1 216 ? -1.236 -25.516 5.258 1 69.94 216 ASN B CA 1
ATOM 4177 C C . ASN B 1 216 ? -1.318 -24.391 4.227 1 69.94 216 ASN B C 1
ATOM 4179 O O . ASN B 1 216 ? -0.382 -23.609 4.082 1 69.94 216 ASN B O 1
ATOM 4183 N N . SER B 1 217 ? -2.467 -24.406 3.654 1 74.19 217 SER B N 1
ATOM 4184 C CA . SER B 1 217 ? -2.619 -23.359 2.643 1 74.19 217 SER B CA 1
ATOM 4185 C C . SER B 1 217 ? -2.545 -21.969 3.262 1 74.19 217 SER B C 1
ATOM 4187 O O . SER B 1 217 ? -2.824 -21.797 4.449 1 74.19 217 SER B O 1
ATOM 4189 N N . PHE B 1 218 ? -2.078 -21.062 2.543 1 74.12 218 PHE B N 1
ATOM 4190 C CA . PHE B 1 218 ? -1.904 -19.672 2.963 1 74.12 218 PHE B CA 1
ATOM 4191 C C . PHE B 1 218 ? -3.227 -19.078 3.432 1 74.12 218 PHE B C 1
ATOM 4193 O O . PHE B 1 218 ? -3.281 -18.422 4.469 1 74.12 218 PHE B O 1
ATOM 4200 N N . MET B 1 219 ? -4.301 -19.359 2.787 1 76 219 MET B N 1
ATOM 4201 C CA . MET B 1 219 ? -5.617 -18.797 3.082 1 76 219 MET B CA 1
ATOM 4202 C C . MET B 1 219 ? -6.133 -19.297 4.426 1 76 219 MET B C 1
ATOM 4204 O O . MET B 1 219 ? -6.738 -18.547 5.188 1 76 219 MET B O 1
ATOM 4208 N N . VAL B 1 220 ? -5.836 -20.531 4.676 1 75.31 220 VAL B N 1
ATOM 4209 C CA . VAL B 1 220 ? -6.25 -21.109 5.945 1 75.31 220 VAL B CA 1
ATOM 4210 C C . VAL B 1 220 ? -5.402 -20.547 7.082 1 75.31 220 VAL B C 1
ATOM 4212 O O . VAL B 1 220 ? -5.926 -20.203 8.148 1 75.31 220 VAL B O 1
ATOM 4215 N N . GLN B 1 221 ? -4.199 -20.422 6.801 1 77.94 221 GLN B N 1
ATOM 4216 C CA . GLN B 1 221 ? -3.283 -19.922 7.82 1 77.94 221 GLN B CA 1
ATOM 4217 C C . GLN B 1 221 ? -3.641 -18.484 8.219 1 77.94 221 GLN B C 1
ATOM 4219 O O . GLN B 1 221 ? -3.406 -18.078 9.359 1 77.94 221 GLN B O 1
ATOM 4224 N N . LEU B 1 222 ? -4.23 -17.766 7.328 1 81.69 222 LEU B N 1
ATOM 4225 C CA . LEU B 1 222 ? -4.621 -16.391 7.613 1 81.69 222 LEU B CA 1
ATOM 4226 C C . LEU B 1 222 ? -5.887 -16.359 8.469 1 81.69 222 LEU B C 1
ATOM 4228 O O . LEU B 1 222 ? -6.223 -15.32 9.039 1 81.69 222 LEU B O 1
ATOM 4232 N N . GLY B 1 223 ? -6.598 -17.469 8.516 1 83.12 223 GLY B N 1
ATOM 4233 C CA . GLY B 1 223 ? -7.762 -17.578 9.383 1 83.12 223 GLY B CA 1
ATOM 4234 C C . GLY B 1 223 ? -9.039 -17.094 8.727 1 83.12 223 GLY B C 1
ATOM 4235 O O . GLY B 1 223 ? -10.055 -16.891 9.398 1 83.12 223 GLY B O 1
ATOM 4236 N N . TRP B 1 224 ? -9 -16.859 7.531 1 86.31 224 TRP B N 1
ATOM 4237 C CA . TRP B 1 224 ? -10.18 -16.312 6.859 1 86.31 224 T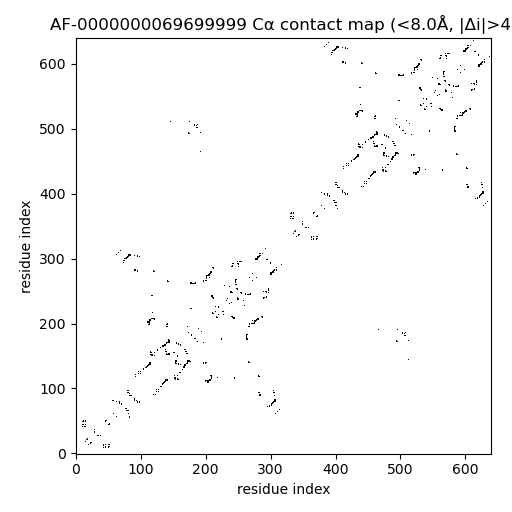RP B CA 1
ATOM 4238 C C . TRP B 1 224 ? -11.133 -17.422 6.438 1 86.31 224 TRP B C 1
ATOM 4240 O O . TRP B 1 224 ? -12.32 -17.188 6.23 1 86.31 224 TRP B O 1
ATOM 4250 N N . PHE B 1 225 ? -10.562 -18.625 6.309 1 86 225 PHE B N 1
ATOM 4251 C CA . PHE B 1 225 ? -11.375 -19.797 5.977 1 86 225 PHE B CA 1
ATOM 4252 C C . PHE B 1 225 ? -11.102 -20.938 6.945 1 86 225 PHE B C 1
ATOM 4254 O O . PHE B 1 225 ? -9.953 -21.156 7.348 1 86 225 PHE B O 1
ATOM 4261 N N . THR B 1 226 ? -12.148 -21.641 7.254 1 84.19 226 THR B N 1
ATOM 4262 C CA . THR B 1 226 ? -11.992 -22.719 8.211 1 84.19 226 THR B CA 1
ATOM 4263 C C . THR B 1 226 ? -11.461 -23.984 7.527 1 84.19 226 THR B C 1
ATOM 4265 O O . THR B 1 226 ? -11.664 -24.172 6.328 1 84.19 226 THR B O 1
ATOM 4268 N N . PRO B 1 227 ? -10.844 -24.797 8.359 1 83.69 227 PRO B N 1
ATOM 4269 C CA . PRO B 1 227 ? -10.438 -26.094 7.809 1 83.69 227 PRO B CA 1
ATOM 4270 C C . PRO B 1 227 ? -11.602 -26.875 7.211 1 83.69 227 PRO B C 1
ATOM 4272 O O . PRO B 1 227 ? -11.438 -27.578 6.207 1 83.69 227 PRO B O 1
ATOM 4275 N N . GLN B 1 228 ? -12.781 -2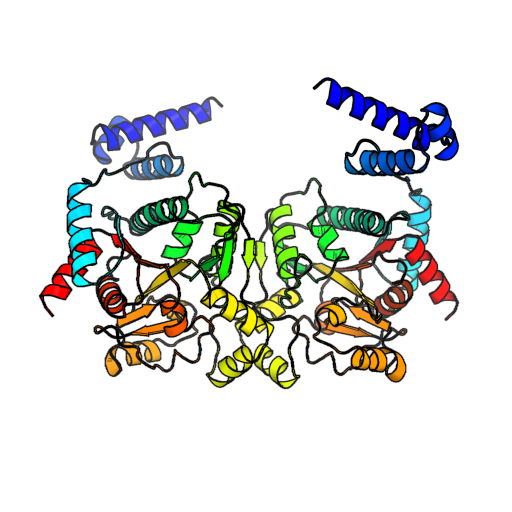6.703 7.742 1 86 228 GLN B N 1
ATOM 4276 C CA . GLN B 1 228 ? -13.969 -27.391 7.246 1 86 228 GLN B CA 1
ATOM 4277 C C . GLN B 1 228 ? -14.367 -26.875 5.863 1 86 228 GLN B C 1
ATOM 4279 O O . GLN B 1 228 ? -14.758 -27.656 4.996 1 86 228 GLN B O 1
ATOM 4284 N N . GLU B 1 229 ? -14.281 -25.609 5.668 1 85.88 229 GLU B N 1
ATOM 4285 C CA . GLU B 1 229 ? -14.594 -25.031 4.363 1 85.88 229 GLU B CA 1
ATOM 4286 C C . GLU B 1 229 ? -13.633 -25.547 3.289 1 85.88 229 GLU B C 1
ATOM 4288 O O . GLU B 1 229 ? -14.055 -25.859 2.174 1 85.88 229 GLU B O 1
ATOM 4293 N N . ILE B 1 230 ? -12.422 -25.703 3.652 1 84.88 230 ILE B N 1
ATOM 4294 C CA . ILE B 1 230 ? -11.414 -26.188 2.721 1 84.88 230 ILE B CA 1
ATOM 4295 C C . ILE B 1 230 ? -11.641 -27.672 2.434 1 84.88 230 ILE B C 1
ATOM 4297 O O . ILE B 1 230 ? -11.594 -28.094 1.279 1 84.88 230 ILE B O 1
ATOM 4301 N N . ALA B 1 231 ? -11.875 -28.359 3.465 1 86.56 231 ALA B N 1
ATOM 4302 C CA . ALA B 1 231 ? -12.125 -29.797 3.316 1 86.56 231 ALA B CA 1
ATOM 4303 C C . ALA B 1 231 ? -13.344 -30.047 2.434 1 86.56 231 ALA B C 1
ATOM 4305 O O . ALA B 1 231 ? -13.328 -30.938 1.576 1 86.56 231 ALA B O 1
ATOM 4306 N N . THR B 1 232 ? -14.359 -29.281 2.646 1 88.69 232 THR B N 1
ATOM 4307 C CA . THR B 1 232 ? -15.578 -29.422 1.856 1 88.69 232 THR B CA 1
ATOM 4308 C C . THR B 1 232 ? -15.305 -29.109 0.387 1 88.69 232 THR B C 1
ATOM 4310 O O . THR B 1 232 ? -15.742 -29.859 -0.498 1 88.69 232 THR B O 1
ATOM 4313 N N . ALA B 1 233 ? -14.562 -28.094 0.132 1 88.94 233 ALA B N 1
ATOM 4314 C CA . ALA B 1 233 ? -14.219 -27.734 -1.24 1 88.94 233 ALA B CA 1
ATOM 4315 C C . ALA B 1 233 ? -13.422 -28.844 -1.918 1 88.94 233 ALA B C 1
ATOM 4317 O O . ALA B 1 233 ? -13.688 -29.188 -3.072 1 88.94 233 ALA B O 1
ATOM 4318 N N . ARG B 1 234 ? -12.531 -29.391 -1.198 1 89.44 234 ARG B N 1
ATOM 4319 C CA . ARG B 1 234 ? -11.656 -30.422 -1.734 1 89.44 234 ARG B CA 1
ATOM 4320 C C . ARG B 1 234 ? -12.422 -31.734 -1.925 1 89.44 234 ARG B C 1
ATOM 4322 O O . ARG B 1 234 ? -12.422 -32.312 -3.018 1 89.44 234 ARG B O 1
ATOM 4329 N N . GLN B 1 235 ? -13.125 -32.156 -0.914 1 90.62 235 GLN B N 1
ATOM 4330 C CA . GLN B 1 235 ? -13.703 -33.469 -0.88 1 90.62 235 GLN B CA 1
ATOM 4331 C C . GLN B 1 235 ? -15.055 -33.5 -1.598 1 90.62 235 GLN B C 1
ATOM 4333 O O . GLN B 1 235 ? -15.367 -34.469 -2.307 1 90.62 235 GLN B O 1
ATOM 4338 N N . GLU B 1 236 ? -15.797 -32.469 -1.394 1 91.5 236 GLU B N 1
ATOM 4339 C CA . GLU B 1 236 ? -17.156 -32.5 -1.913 1 91.5 236 GLU B CA 1
ATOM 4340 C C . GLU B 1 236 ? -17.25 -31.828 -3.285 1 91.5 236 GLU B C 1
ATOM 4342 O O . GLU B 1 236 ? -18.078 -32.219 -4.117 1 91.5 236 GLU B O 1
ATOM 4347 N N . GLN B 1 237 ? -16.406 -30.906 -3.49 1 91.44 237 GLN B N 1
ATOM 4348 C CA . GLN B 1 237 ? -16.547 -30.141 -4.73 1 91.44 237 GLN B CA 1
ATOM 4349 C C . GLN B 1 237 ? -15.414 -30.453 -5.703 1 91.44 237 GLN B C 1
ATOM 4351 O O . GLN B 1 237 ? -15.438 -30.016 -6.852 1 91.44 237 GLN B O 1
ATOM 4356 N N . GLY B 1 238 ? -14.352 -31.094 -5.23 1 93.81 238 GLY B N 1
ATOM 4357 C CA . GLY B 1 238 ? -13.281 -31.562 -6.094 1 93.81 238 GLY B CA 1
ATOM 4358 C C . GLY B 1 238 ? -12.234 -30.5 -6.367 1 93.81 238 GLY B C 1
ATOM 4359 O O . GLY B 1 238 ? -11.508 -30.562 -7.367 1 93.81 238 GLY B O 1
ATOM 4360 N N . VAL B 1 239 ? -12.195 -29.516 -5.547 1 94.25 239 VAL B N 1
ATOM 4361 C CA . VAL B 1 239 ? -11.195 -28.469 -5.738 1 94.25 239 VAL B CA 1
ATOM 4362 C C . VAL B 1 239 ? -9.797 -29.031 -5.48 1 94.25 239 VAL B C 1
ATOM 4364 O O . VAL B 1 239 ? -9.57 -29.703 -4.477 1 94.25 239 VAL B O 1
ATOM 4367 N N . VAL B 1 240 ? -8.859 -28.734 -6.395 1 93.62 240 VAL B N 1
ATOM 4368 C CA . VAL B 1 240 ? -7.508 -29.25 -6.203 1 93.62 240 VAL B CA 1
ATOM 4369 C C . VAL B 1 240 ? -6.531 -28.094 -6.027 1 93.62 240 VAL B C 1
ATOM 4371 O O . VAL B 1 240 ? -5.387 -28.297 -5.609 1 93.62 240 VAL B O 1
ATOM 4374 N N . GLY B 1 241 ? -7.016 -26.891 -6.383 1 93.75 241 GLY B N 1
ATOM 4375 C CA . GLY B 1 241 ? -6.133 -25.75 -6.242 1 93.75 241 GLY B CA 1
ATOM 4376 C C . GLY B 1 241 ? -6.805 -24.438 -6.582 1 93.75 241 GLY B C 1
ATOM 4377 O O . GLY B 1 241 ? -8.008 -24.391 -6.832 1 93.75 241 GLY B O 1
ATOM 4378 N N . ASP B 1 242 ? -6.012 -23.359 -6.426 1 92.5 242 ASP B N 1
ATOM 4379 C CA . ASP B 1 242 ? -6.484 -22.031 -6.797 1 92.5 242 ASP B CA 1
ATOM 4380 C C . ASP B 1 242 ? -5.422 -21.266 -7.586 1 92.5 242 ASP B C 1
ATOM 4382 O O . ASP B 1 242 ? -4.234 -21.578 -7.488 1 92.5 242 ASP B O 1
ATOM 4386 N N . LEU B 1 243 ? -5.875 -20.344 -8.398 1 93.75 243 LEU B N 1
ATOM 4387 C CA . LEU B 1 243 ? -5.023 -19.375 -9.07 1 93.75 243 LEU B CA 1
ATOM 4388 C C . LEU B 1 243 ? -4.941 -18.078 -8.273 1 93.75 243 LEU B C 1
ATOM 4390 O O . LEU B 1 243 ? -5.93 -17.344 -8.172 1 93.75 243 LEU B O 1
ATOM 4394 N N . ALA B 1 244 ? -3.842 -17.781 -7.691 1 88.75 244 ALA B N 1
ATOM 4395 C CA . ALA B 1 244 ? -3.516 -16.531 -7.023 1 88.75 244 ALA B CA 1
ATOM 4396 C C . ALA B 1 244 ? -4.434 -16.281 -5.832 1 88.75 244 ALA B C 1
ATOM 4398 O O . ALA B 1 244 ? -4.535 -15.164 -5.336 1 88.75 244 ALA B O 1
ATOM 4399 N N . GLY B 1 245 ? -5.246 -17.234 -5.438 1 84.94 245 GLY B N 1
ATOM 4400 C CA . GLY B 1 245 ? -6.09 -17.094 -4.266 1 84.94 245 GLY B CA 1
ATOM 4401 C C . GLY B 1 245 ? -7.523 -16.734 -4.605 1 84.94 245 GLY B C 1
ATOM 4402 O O . GLY B 1 245 ? -8.398 -16.75 -3.732 1 84.94 245 GLY B O 1
ATOM 4403 N N . TYR B 1 246 ? -7.828 -16.531 -5.824 1 83.12 246 TYR B N 1
ATOM 4404 C CA . TYR B 1 246 ? -9.172 -16 -6.035 1 83.12 246 TYR B CA 1
ATOM 4405 C C . TYR B 1 246 ? -9.938 -16.859 -7.035 1 83.12 246 TYR B C 1
ATOM 4407 O O . TYR B 1 246 ? -11.133 -16.641 -7.254 1 83.12 246 TYR B O 1
ATOM 4415 N N . SER B 1 247 ? -9.32 -17.828 -7.605 1 87.94 247 SER B N 1
ATOM 4416 C CA . SER B 1 247 ? -10.047 -18.719 -8.508 1 87.94 247 SER B CA 1
ATOM 4417 C C . SER B 1 247 ? -9.734 -20.188 -8.195 1 87.94 247 SER B C 1
ATOM 4419 O O . SER B 1 247 ? -8.586 -20.625 -8.344 1 87.94 247 SER B O 1
ATOM 4421 N N . PHE B 1 248 ? -10.812 -20.922 -7.91 1 92.5 248 PHE B N 1
ATOM 4422 C CA . PHE B 1 248 ? -10.656 -22.328 -7.562 1 92.5 248 PHE B CA 1
ATOM 4423 C C . PHE B 1 248 ? -11.047 -23.219 -8.734 1 92.5 248 PHE B C 1
ATOM 4425 O O . PHE B 1 248 ? -11.984 -22.906 -9.477 1 92.5 248 PHE B O 1
ATOM 4432 N N . PHE B 1 249 ? -10.297 -24.297 -8.82 1 94.62 249 PHE B N 1
ATOM 4433 C CA . PHE B 1 249 ? -10.531 -25.172 -9.969 1 94.62 249 PHE B CA 1
ATOM 4434 C C . PHE B 1 249 ? -10.406 -26.641 -9.57 1 94.62 249 PHE B C 1
ATOM 4436 O O . PHE B 1 249 ? -9.82 -26.953 -8.531 1 94.62 249 PHE B O 1
ATOM 4443 N N . ASN B 1 250 ? -11.016 -27.484 -10.336 1 95.62 250 ASN B N 1
ATOM 4444 C CA . ASN B 1 250 ? -10.859 -28.922 -10.148 1 95.62 250 ASN B CA 1
ATOM 4445 C C . ASN B 1 250 ? -9.773 -29.484 -11.055 1 95.62 250 ASN B C 1
ATOM 4447 O O . ASN B 1 250 ? -9.086 -28.734 -11.75 1 95.62 250 ASN B O 1
ATOM 4451 N N . ILE B 1 251 ? -9.594 -30.797 -11.047 1 95.31 251 ILE B N 1
ATOM 4452 C CA . ILE B 1 251 ? -8.469 -31.453 -11.711 1 95.31 251 ILE B CA 1
ATOM 4453 C C . ILE B 1 251 ? -8.625 -31.328 -13.227 1 95.31 251 ILE B C 1
ATOM 4455 O O . ILE B 1 251 ? -7.645 -31.453 -13.969 1 95.31 251 ILE B O 1
ATOM 4459 N N . GLN B 1 252 ? -9.852 -31.016 -13.703 1 96.06 252 GLN B N 1
ATOM 4460 C CA . GLN B 1 252 ? -10.117 -30.844 -15.125 1 96.06 252 GLN B CA 1
ATOM 4461 C C . GLN B 1 252 ? -9.898 -29.406 -15.555 1 96.06 252 GLN B C 1
ATOM 4463 O O . GLN B 1 252 ? -10.07 -29.062 -16.734 1 96.06 252 GLN B O 1
ATOM 4468 N N . GLY B 1 253 ? -9.586 -28.578 -14.625 1 95.69 253 GLY B N 1
ATOM 4469 C CA . GLY B 1 253 ? -9.336 -27.172 -14.93 1 95.69 253 GLY B CA 1
ATOM 4470 C C . GLY B 1 253 ? -10.602 -26.344 -14.969 1 95.69 253 GLY B C 1
ATOM 4471 O O . GLY B 1 253 ? -10.586 -25.203 -15.422 1 95.69 253 GLY B O 1
ATOM 4472 N N . LYS B 1 254 ? -11.703 -26.922 -14.562 1 95.88 254 LYS B N 1
ATOM 4473 C CA . LYS B 1 254 ? -12.969 -26.188 -14.523 1 95.88 254 LYS B CA 1
ATOM 4474 C C . LYS B 1 254 ? -13.094 -25.375 -13.234 1 95.88 254 LYS B C 1
ATOM 4476 O O . LYS B 1 254 ? -12.742 -25.859 -12.156 1 95.88 254 LYS B O 1
ATOM 4481 N N . PRO B 1 255 ? -13.578 -24.172 -13.422 1 94.44 255 PRO B N 1
ATOM 4482 C CA . PRO B 1 255 ? -13.812 -23.391 -12.211 1 94.44 255 PRO B CA 1
ATOM 4483 C C . PRO B 1 255 ? -14.852 -24.016 -11.289 1 94.44 255 PRO B C 1
ATOM 4485 O O . PRO B 1 255 ? -15.836 -24.594 -11.758 1 94.44 255 PRO B O 1
ATOM 4488 N N . VAL B 1 256 ? -14.578 -23.969 -10.047 1 93.62 256 VAL B N 1
ATOM 4489 C CA . VAL B 1 256 ? -15.508 -24.469 -9.047 1 93.62 256 VAL B CA 1
ATOM 4490 C C . VAL B 1 256 ? -15.992 -23.328 -8.164 1 93.62 256 VAL B C 1
ATOM 4492 O O . VAL B 1 256 ? -15.188 -22.562 -7.637 1 93.62 256 VAL B O 1
ATOM 4495 N N . ASP B 1 257 ? -17.281 -23.203 -8.102 1 89.5 257 ASP B N 1
ATOM 4496 C CA . ASP B 1 257 ? -17.859 -22.188 -7.242 1 89.5 257 ASP B CA 1
ATOM 4497 C C . ASP B 1 257 ? -17.953 -22.656 -5.797 1 89.5 257 ASP B C 1
ATOM 4499 O O . ASP B 1 257 ? -18.797 -23.484 -5.457 1 89.5 257 ASP B O 1
ATOM 4503 N N . THR B 1 258 ? -17.078 -22.188 -4.988 1 87.88 258 THR B N 1
ATOM 4504 C CA . THR B 1 258 ? -17.047 -22.531 -3.57 1 87.88 258 THR B CA 1
ATOM 4505 C C . THR B 1 258 ? -17.531 -21.359 -2.717 1 87.88 258 THR B C 1
ATOM 4507 O O . THR B 1 258 ? -17.75 -20.25 -3.229 1 87.88 258 THR B O 1
ATOM 4510 N N . VAL B 1 259 ? -17.703 -21.625 -1.446 1 83.62 259 VAL B N 1
ATOM 4511 C CA . VAL B 1 259 ? -18.109 -20.578 -0.512 1 83.62 259 VAL B CA 1
ATOM 4512 C C . VAL B 1 259 ? -17 -19.547 -0.373 1 83.62 259 VAL B C 1
ATOM 4514 O O . VAL B 1 259 ? -17.234 -18.422 0.089 1 83.62 259 VAL B O 1
ATOM 4517 N N . MET B 1 260 ? -15.844 -19.859 -0.817 1 86.25 260 MET B N 1
ATOM 4518 C CA . MET B 1 260 ? -14.695 -18.969 -0.67 1 86.25 260 MET B CA 1
ATOM 4519 C C . MET B 1 260 ? -14.648 -17.953 -1.811 1 86.25 260 MET B C 1
ATOM 4521 O O . MET B 1 260 ? -14.141 -16.844 -1.64 1 86.25 260 MET B O 1
ATOM 4525 N N . ASN B 1 261 ? -15.203 -18.266 -2.932 1 87.06 261 ASN B N 1
ATOM 4526 C CA . ASN B 1 261 ? -15.086 -17.453 -4.129 1 87.06 261 ASN B CA 1
ATOM 4527 C C . ASN B 1 261 ? -15.633 -16.047 -3.9 1 87.06 261 ASN B C 1
ATOM 4529 O O . ASN B 1 261 ? -15.008 -15.055 -4.305 1 87.06 261 ASN B O 1
ATOM 4533 N N . ASP B 1 262 ? -16.672 -15.914 -3.252 1 89.88 262 ASP B N 1
ATOM 4534 C CA . ASP B 1 262 ? -17.344 -14.625 -3.121 1 89.88 262 ASP B CA 1
ATOM 4535 C C . ASP B 1 262 ? -16.859 -13.875 -1.888 1 89.88 262 ASP B C 1
ATOM 4537 O O . ASP B 1 262 ? -17.516 -12.938 -1.422 1 89.88 262 ASP B O 1
ATOM 4541 N N . ARG B 1 263 ? -15.695 -14.289 -1.43 1 94.19 263 ARG B N 1
ATOM 4542 C CA . ARG B 1 263 ? -15.133 -13.602 -0.275 1 94.19 263 ARG B CA 1
ATOM 4543 C C . ARG B 1 263 ? -13.695 -13.156 -0.546 1 94.19 263 ARG B C 1
ATOM 4545 O O . ARG B 1 263 ? -12.945 -12.859 0.386 1 94.19 263 ARG B O 1
ATOM 4552 N N . VAL B 1 264 ? -13.375 -13.195 -1.743 1 94.62 264 VAL B N 1
ATOM 4553 C CA . VAL B 1 264 ? -12.047 -12.758 -2.16 1 94.62 264 VAL B CA 1
ATOM 4554 C C . VAL B 1 264 ? -12.164 -11.523 -3.049 1 94.62 264 VAL B C 1
ATOM 4556 O O . VAL B 1 264 ? -13.031 -11.453 -3.916 1 94.62 264 VAL B O 1
ATOM 4559 N N . ILE B 1 265 ? -11.312 -10.531 -2.803 1 96.62 265 ILE B N 1
ATOM 4560 C CA . ILE B 1 265 ? -11.25 -9.344 -3.648 1 96.62 265 ILE B CA 1
ATOM 4561 C C . ILE B 1 265 ? -9.984 -9.375 -4.5 1 96.62 265 ILE B C 1
ATOM 4563 O O . ILE B 1 265 ? -8.891 -9.102 -4.004 1 96.62 265 ILE B O 1
ATOM 4567 N N . GLY B 1 266 ? -10.141 -9.641 -5.711 1 96.5 266 GLY B N 1
ATOM 4568 C CA . GLY B 1 266 ? -9.094 -9.766 -6.707 1 96.5 266 GLY B CA 1
ATOM 4569 C C . GLY B 1 266 ? -9.617 -10 -8.109 1 96.5 266 GLY B C 1
ATOM 4570 O O . GLY B 1 266 ? -10.82 -9.844 -8.359 1 96.5 266 GLY B O 1
ATOM 4571 N N . LEU B 1 267 ? -8.758 -10.289 -9.008 1 96.06 267 LEU B N 1
ATOM 4572 C CA . LEU B 1 267 ? -9.141 -10.539 -10.391 1 96.06 267 LEU B CA 1
ATOM 4573 C C . LEU B 1 267 ? -9.992 -11.797 -10.5 1 96.06 267 LEU B C 1
ATOM 4575 O O . LEU B 1 267 ? -9.844 -12.727 -9.703 1 96.06 267 LEU B O 1
ATOM 4579 N N . SER B 1 268 ? -10.852 -11.773 -11.453 1 90.75 268 SER B N 1
ATOM 4580 C CA . SER B 1 268 ? -11.594 -12.992 -11.789 1 90.75 268 SER B CA 1
ATOM 4581 C C . SER B 1 268 ? -10.797 -13.867 -12.75 1 90.75 268 SER B C 1
ATOM 4583 O O . SER B 1 268 ? -9.812 -13.422 -13.336 1 90.75 268 SER B O 1
ATOM 4585 N N . LEU B 1 269 ? -11.25 -15.102 -12.867 1 91.5 269 LEU B N 1
ATOM 4586 C CA . LEU B 1 269 ? -10.633 -16.016 -13.82 1 91.5 269 LEU B CA 1
ATOM 4587 C C . LEU B 1 269 ? -10.703 -15.469 -15.234 1 91.5 269 LEU B C 1
ATOM 4589 O O . LEU B 1 269 ? -9.734 -15.57 -15.992 1 91.5 269 LEU B O 1
ATOM 4593 N N . GLU B 1 270 ? -11.805 -14.891 -15.57 1 92.81 270 GLU B N 1
ATOM 4594 C CA . GLU B 1 270 ? -11.992 -14.336 -16.906 1 92.81 270 GLU B CA 1
ATOM 4595 C C . GLU B 1 270 ? -11.055 -13.156 -17.156 1 92.81 270 GLU B C 1
ATOM 4597 O O . GLU B 1 270 ? -10.492 -13.023 -18.25 1 92.81 270 GLU B O 1
ATOM 4602 N N . GLN B 1 271 ? -10.93 -12.375 -16.172 1 94.88 271 GLN B N 1
ATOM 4603 C CA . GLN B 1 271 ? -10.008 -11.242 -16.281 1 94.88 271 GLN B CA 1
ATOM 4604 C C . GLN B 1 271 ? -8.57 -11.727 -16.422 1 94.88 271 GLN B C 1
ATOM 4606 O O . GLN B 1 271 ? -7.801 -11.18 -17.219 1 94.88 271 GLN B O 1
ATOM 4611 N N . LEU B 1 272 ? -8.234 -12.711 -15.703 1 95.62 272 LEU B N 1
ATOM 4612 C CA . LEU B 1 272 ? -6.898 -13.289 -15.789 1 95.62 272 LEU B CA 1
ATOM 4613 C C . LEU B 1 272 ? -6.656 -13.891 -17.172 1 95.62 272 LEU B C 1
ATOM 4615 O O . LEU B 1 272 ? -5.574 -13.727 -17.734 1 95.62 272 LEU B O 1
ATOM 4619 N N . ARG B 1 273 ? -7.609 -14.531 -17.641 1 95.12 273 ARG B N 1
ATOM 4620 C CA . ARG B 1 273 ? -7.539 -15.172 -18.953 1 95.12 273 ARG B CA 1
ATOM 4621 C C . ARG B 1 273 ? -7.262 -14.148 -20.047 1 95.12 273 ARG B C 1
ATOM 4623 O O . ARG B 1 273 ? -6.594 -14.453 -21.047 1 95.12 273 ARG B O 1
ATOM 4630 N N . ALA B 1 274 ? -7.766 -12.992 -19.875 1 97.06 274 ALA B N 1
ATOM 4631 C CA . ALA B 1 274 ? -7.668 -11.945 -20.891 1 97.06 274 ALA B CA 1
ATOM 4632 C C . ALA B 1 274 ? -6.273 -11.328 -20.906 1 97.06 274 ALA B C 1
ATOM 4634 O O . ALA B 1 274 ? -5.914 -10.625 -21.859 1 97.06 274 ALA B O 1
ATOM 4635 N N . ILE B 1 275 ? -5.496 -11.578 -19.922 1 98.12 275 ILE B N 1
ATOM 4636 C CA . ILE B 1 275 ? -4.145 -11.031 -19.859 1 98.12 275 ILE B CA 1
ATOM 4637 C C . ILE B 1 275 ? -3.232 -11.805 -20.812 1 98.12 275 ILE B C 1
ATOM 4639 O O . ILE B 1 275 ? -3.193 -13.031 -20.797 1 98.12 275 ILE B O 1
ATOM 4643 N N . PRO B 1 276 ? -2.424 -11.141 -21.609 1 98.25 276 PRO B N 1
ATOM 4644 C CA . PRO B 1 276 ? -1.662 -11.758 -22.688 1 98.25 276 PRO B CA 1
ATOM 4645 C C . PRO B 1 276 ? -0.63 -12.766 -22.188 1 98.25 276 PRO B C 1
ATOM 4647 O O . PRO B 1 276 ? -0.301 -13.719 -22.906 1 98.25 276 PRO B O 1
ATOM 4650 N N . CYS B 1 277 ? -0.123 -12.523 -21.016 1 98.62 277 CYS B N 1
ATOM 4651 C CA . CYS B 1 277 ? 0.907 -13.406 -20.484 1 98.62 277 CYS B CA 1
ATOM 4652 C C . CYS B 1 277 ? 0.706 -13.656 -19 1 98.62 277 CYS B C 1
ATOM 4654 O O . CYS B 1 277 ? 1.023 -12.797 -18.172 1 98.62 277 CYS B O 1
ATOM 4656 N N . VAL B 1 278 ? 0.266 -14.812 -18.703 1 98.62 278 VAL B N 1
ATOM 4657 C CA . VAL B 1 278 ? 0.075 -15.219 -17.312 1 98.62 278 VAL B CA 1
ATOM 4658 C C . VAL B 1 278 ? 1.184 -16.188 -16.891 1 98.62 278 VAL B C 1
ATOM 4660 O O . VAL B 1 278 ? 1.287 -17.281 -17.438 1 98.62 278 VAL B O 1
ATOM 4663 N N . ILE B 1 279 ? 2.002 -15.781 -15.922 1 98.75 279 ILE B N 1
ATOM 4664 C CA . ILE B 1 279 ? 3.094 -16.578 -15.383 1 98.75 279 ILE B CA 1
ATOM 4665 C C . ILE B 1 279 ? 2.68 -17.188 -14.047 1 98.75 279 ILE B C 1
ATOM 4667 O O . ILE B 1 279 ? 2.475 -16.469 -13.062 1 98.75 279 ILE B O 1
ATOM 4671 N N . ALA B 1 280 ? 2.592 -18.5 -14.023 1 98.69 280 ALA B N 1
ATOM 4672 C CA . ALA B 1 280 ? 2.26 -19.219 -12.797 1 98.69 280 ALA B CA 1
ATOM 4673 C C . ALA B 1 280 ? 3.502 -19.844 -12.18 1 98.69 280 ALA B C 1
ATOM 4675 O O . ALA B 1 280 ? 4.309 -20.453 -12.883 1 98.69 280 ALA B O 1
ATOM 4676 N N . ILE B 1 281 ? 3.586 -19.719 -10.844 1 98.5 281 ILE B N 1
ATOM 4677 C CA . ILE B 1 281 ? 4.785 -20.172 -10.156 1 98.5 281 ILE B CA 1
ATOM 4678 C C . ILE B 1 281 ? 4.402 -21.156 -9.047 1 98.5 281 ILE B C 1
ATOM 4680 O O . ILE B 1 281 ? 3.549 -20.844 -8.211 1 98.5 281 ILE B O 1
ATOM 4684 N N . ALA B 1 282 ? 5.008 -22.297 -8.992 1 97.25 282 ALA B N 1
ATOM 4685 C CA . ALA B 1 282 ? 4.859 -23.281 -7.938 1 97.25 282 ALA B CA 1
ATOM 4686 C C . ALA B 1 282 ? 6.125 -24.125 -7.789 1 97.25 282 ALA B C 1
ATOM 4688 O O . ALA B 1 282 ? 6.559 -24.781 -8.734 1 97.25 282 ALA B O 1
ATOM 4689 N N . SER B 1 283 ? 6.633 -24.141 -6.555 1 96.19 283 SER B N 1
ATOM 4690 C CA . SER B 1 283 ? 7.922 -24.812 -6.395 1 96.19 283 SER B CA 1
ATOM 4691 C C . SER B 1 283 ? 7.805 -26.016 -5.473 1 96.19 283 SER B C 1
ATOM 4693 O O . SER B 1 283 ? 8.609 -26.953 -5.559 1 96.19 283 SER B O 1
ATOM 4695 N N . GLU B 1 284 ? 6.848 -25.984 -4.574 1 92.69 284 GLU B N 1
ATOM 4696 C CA . GLU B 1 284 ? 6.742 -27.047 -3.59 1 92.69 284 GLU B CA 1
ATOM 4697 C C . GLU B 1 284 ? 6.34 -28.375 -4.25 1 92.69 284 GLU B C 1
ATOM 4699 O O . GLU B 1 284 ? 5.5 -28.391 -5.152 1 92.69 284 GLU B O 1
ATOM 4704 N N . SER B 1 285 ? 6.824 -29.438 -3.682 1 88.75 285 SER B N 1
ATOM 4705 C CA . SER B 1 285 ? 6.617 -30.75 -4.277 1 88.75 285 SER B CA 1
ATOM 4706 C C . SER B 1 285 ? 5.168 -31.203 -4.129 1 88.75 285 SER B C 1
ATOM 4708 O O . SER B 1 285 ? 4.727 -32.125 -4.828 1 88.75 285 SER B O 1
ATOM 4710 N N . THR B 1 286 ? 4.453 -30.609 -3.26 1 87.88 286 THR B N 1
ATOM 4711 C CA . THR B 1 286 ? 3.066 -30.984 -3.01 1 87.88 286 THR B CA 1
ATOM 4712 C C . THR B 1 286 ? 2.141 -30.344 -4.043 1 87.88 286 THR B C 1
ATOM 4714 O O . THR B 1 286 ? 0.931 -30.578 -4.027 1 87.88 286 THR B O 1
ATOM 4717 N N . LYS B 1 287 ? 2.713 -29.656 -5.047 1 92.12 287 LYS B N 1
ATOM 4718 C CA . LYS B 1 287 ? 1.885 -28.797 -5.891 1 92.12 287 LYS B CA 1
ATOM 4719 C C . LYS B 1 287 ? 1.579 -29.469 -7.227 1 92.12 287 LYS B C 1
ATOM 4721 O O . LYS B 1 287 ? 0.912 -28.891 -8.078 1 92.12 287 LYS B O 1
ATOM 4726 N N . ALA B 1 288 ? 1.945 -30.672 -7.426 1 94.19 288 ALA B N 1
ATOM 4727 C CA . ALA B 1 288 ? 1.846 -31.281 -8.75 1 94.19 288 ALA B CA 1
ATOM 4728 C C . ALA B 1 288 ? 0.393 -31.344 -9.211 1 94.19 288 ALA B C 1
ATOM 4730 O O . ALA B 1 288 ? 0.078 -31 -10.352 1 94.19 288 ALA B O 1
ATOM 4731 N N . THR B 1 289 ? -0.502 -31.766 -8.352 1 94.69 289 THR B N 1
ATOM 4732 C CA . THR B 1 289 ? -1.914 -31.891 -8.703 1 94.69 289 THR B CA 1
ATOM 4733 C C . THR B 1 289 ? -2.504 -30.516 -9.023 1 94.69 289 THR B C 1
ATOM 4735 O O . THR B 1 289 ? -3.234 -30.359 -10 1 94.69 289 THR B O 1
ATOM 4738 N N . ALA B 1 290 ? -2.17 -29.594 -8.258 1 95.5 290 ALA B N 1
ATOM 4739 C CA . ALA B 1 290 ? -2.639 -28.219 -8.484 1 95.5 290 ALA B CA 1
ATOM 4740 C C . ALA B 1 290 ? -2.094 -27.656 -9.789 1 95.5 290 ALA B C 1
ATOM 4742 O O . ALA B 1 290 ? -2.807 -26.969 -10.523 1 95.5 290 ALA B O 1
ATOM 4743 N N . ILE B 1 291 ? -0.841 -27.969 -10.078 1 97.88 291 ILE B N 1
ATOM 4744 C CA . ILE B 1 291 ? -0.229 -27.5 -11.32 1 97.88 291 ILE B CA 1
ATOM 4745 C C . ILE B 1 291 ? -0.982 -28.078 -12.516 1 97.88 291 ILE B C 1
ATOM 4747 O O . ILE B 1 291 ? -1.313 -27.359 -13.461 1 97.88 291 ILE B O 1
ATOM 4751 N N . LEU B 1 292 ? -1.25 -29.344 -12.422 1 97.69 292 LEU B N 1
ATOM 4752 C CA . LEU B 1 292 ? -1.969 -29.984 -13.508 1 97.69 292 LEU B CA 1
ATOM 4753 C C . LEU B 1 292 ? -3.33 -29.328 -13.727 1 97.69 292 LEU B C 1
ATOM 4755 O O . LEU B 1 292 ? -3.674 -28.969 -14.852 1 97.69 292 LEU B O 1
ATOM 4759 N N . GLY B 1 293 ? -4.102 -29.203 -12.664 1 96.75 293 GLY B N 1
ATOM 4760 C CA . GLY B 1 293 ? -5.391 -28.531 -12.773 1 96.75 293 GLY B CA 1
ATOM 4761 C C . GLY B 1 293 ? -5.293 -27.125 -13.32 1 96.75 293 GLY B C 1
ATOM 4762 O O . GLY B 1 293 ? -6.109 -26.719 -14.156 1 96.75 293 GLY B O 1
ATOM 4763 N N . ALA B 1 294 ? -4.316 -26.406 -12.906 1 97.56 294 ALA B N 1
ATOM 4764 C CA . ALA B 1 294 ? -4.117 -25.031 -13.344 1 97.56 294 ALA B CA 1
ATOM 4765 C C . ALA B 1 294 ? -3.828 -24.969 -14.836 1 97.56 294 ALA B C 1
ATOM 4767 O O . ALA B 1 294 ? -4.375 -24.109 -15.547 1 97.56 294 ALA B O 1
ATOM 4768 N N . LEU B 1 295 ? -2.975 -25.844 -15.32 1 98.12 295 LEU B N 1
ATOM 4769 C CA . LEU B 1 295 ? -2.65 -25.891 -16.734 1 98.12 295 LEU B CA 1
ATOM 4770 C C . LEU B 1 295 ? -3.898 -26.188 -17.562 1 98.12 295 LEU B C 1
ATOM 4772 O O . LEU B 1 295 ? -4.09 -25.594 -18.641 1 98.12 295 LEU B O 1
ATOM 4776 N N . ARG B 1 296 ? -4.746 -26.953 -17.016 1 97.12 296 ARG B N 1
ATOM 4777 C CA . ARG B 1 296 ? -5.938 -27.359 -17.75 1 97.12 296 ARG B CA 1
ATOM 4778 C C . ARG B 1 296 ? -6.973 -26.25 -17.797 1 97.12 296 ARG B C 1
ATOM 4780 O O . ARG B 1 296 ? -7.93 -26.312 -18.562 1 97.12 296 ARG B O 1
ATOM 4787 N N . THR B 1 297 ? -6.832 -25.219 -16.969 1 96.06 297 THR B N 1
ATOM 4788 C CA . THR B 1 297 ? -7.723 -24.078 -17.047 1 96.06 297 THR B CA 1
ATOM 4789 C C . THR B 1 297 ? -7.527 -23.328 -18.359 1 96.06 297 THR B C 1
ATOM 4791 O O . THR B 1 297 ? -8.414 -22.578 -18.797 1 96.06 297 THR B O 1
ATOM 4794 N N . GLY B 1 298 ? -6.32 -23.422 -18.938 1 96.19 298 GLY B N 1
ATOM 4795 C CA . GLY B 1 298 ? -5.992 -22.719 -20.172 1 96.19 298 GLY B CA 1
ATOM 4796 C C . GLY B 1 298 ? -5.57 -21.281 -19.953 1 96.19 298 GLY B C 1
ATOM 4797 O O . GLY B 1 298 ? -5.305 -20.547 -20.906 1 96.19 298 GLY B O 1
ATOM 4798 N N . VAL B 1 299 ? -5.438 -20.891 -18.734 1 96.69 299 VAL B N 1
ATOM 4799 C CA . VAL B 1 299 ? -5.172 -19.484 -18.422 1 96.69 299 VAL B CA 1
ATOM 4800 C C . VAL B 1 299 ? -3.666 -19.25 -18.359 1 96.69 299 VAL B C 1
ATOM 4802 O O . VAL B 1 299 ? -3.201 -18.125 -18.594 1 96.69 299 VAL B O 1
ATOM 4805 N N . ILE B 1 300 ? -2.896 -20.266 -18.172 1 98.12 300 ILE B N 1
ATOM 4806 C CA . ILE B 1 300 ? -1.465 -20.141 -17.938 1 98.12 300 ILE B CA 1
ATOM 4807 C C . ILE B 1 300 ? -0.721 -20.047 -19.266 1 98.12 300 ILE B C 1
ATOM 4809 O O . ILE B 1 300 ? -0.917 -20.891 -20.141 1 98.12 300 ILE B O 1
ATOM 4813 N N . ASP B 1 301 ? 0.127 -19.062 -19.391 1 98.5 301 ASP B N 1
ATOM 4814 C CA . ASP B 1 301 ? 0.974 -18.922 -20.578 1 98.5 301 ASP B CA 1
ATOM 4815 C C . ASP B 1 301 ? 2.391 -19.422 -20.297 1 98.5 301 ASP B C 1
ATOM 4817 O O . ASP B 1 301 ? 3.041 -19.984 -21.172 1 98.5 301 ASP B O 1
ATOM 4821 N N . VAL B 1 302 ? 2.859 -19.156 -19.141 1 98.62 302 VAL B N 1
ATOM 4822 C CA . VAL B 1 302 ? 4.195 -19.562 -18.719 1 98.62 302 VAL B CA 1
ATOM 4823 C C . VAL B 1 302 ? 4.113 -20.25 -17.344 1 98.62 302 VAL B C 1
ATOM 4825 O O . VAL B 1 302 ? 3.508 -19.719 -16.422 1 98.62 302 VAL B O 1
ATOM 4828 N N . LEU B 1 303 ? 4.727 -21.422 -17.25 1 98.56 303 LEU B N 1
ATOM 4829 C CA . LEU B 1 303 ? 4.816 -22.141 -15.984 1 98.56 303 LEU B CA 1
ATOM 4830 C C . LEU B 1 303 ? 6.25 -22.172 -15.469 1 98.56 303 LEU B C 1
ATOM 4832 O O . LEU B 1 303 ? 7.18 -22.453 -16.234 1 98.56 303 LEU B O 1
ATOM 4836 N N . ALA B 1 304 ? 6.395 -21.797 -14.258 1 98.38 304 ALA B N 1
ATOM 4837 C CA . ALA B 1 304 ? 7.688 -21.938 -13.594 1 98.38 304 ALA B CA 1
ATOM 4838 C C . ALA B 1 304 ? 7.598 -22.922 -12.422 1 98.38 304 ALA B C 1
ATOM 4840 O O . ALA B 1 304 ? 6.805 -22.719 -11.5 1 98.38 304 ALA B O 1
ATOM 4841 N N . THR B 1 305 ? 8.398 -23.953 -12.477 1 97.94 305 THR B N 1
ATOM 4842 C CA . THR B 1 305 ? 8.344 -24.969 -11.438 1 97.94 305 THR B CA 1
ATOM 4843 C C . THR B 1 305 ? 9.641 -25.781 -11.414 1 97.94 305 THR B C 1
ATOM 4845 O O . THR B 1 305 ? 10.633 -25.391 -12.039 1 97.94 305 THR B O 1
ATOM 4848 N N . SER B 1 306 ? 9.633 -26.812 -10.562 1 95.44 306 SER B N 1
ATOM 4849 C CA . SER B 1 306 ? 10.797 -27.688 -10.438 1 95.44 306 SER B CA 1
ATOM 4850 C C . SER B 1 306 ? 10.711 -28.859 -11.398 1 95.44 306 SER B C 1
ATOM 4852 O O . SER B 1 306 ? 9.633 -29.188 -11.898 1 95.44 306 SER B O 1
ATOM 4854 N N . ALA B 1 307 ? 11.82 -29.469 -11.633 1 92.44 307 ALA B N 1
ATOM 4855 C CA . ALA B 1 307 ? 11.883 -30.656 -12.492 1 92.44 307 ALA B CA 1
ATOM 4856 C C . ALA B 1 307 ? 11.023 -31.781 -11.938 1 92.44 307 ALA B C 1
ATOM 4858 O O . ALA B 1 307 ? 10.32 -32.469 -12.68 1 92.44 307 ALA B O 1
ATOM 4859 N N . SER B 1 308 ? 11.102 -31.922 -10.68 1 93.06 308 SER B N 1
ATOM 4860 C CA . SER B 1 308 ? 10.312 -32.969 -10.031 1 93.06 308 SER B CA 1
ATOM 4861 C C . SER B 1 308 ? 8.82 -32.75 -10.211 1 93.06 308 SER B C 1
ATOM 4863 O O . SER B 1 308 ? 8.07 -33.656 -10.531 1 93.06 308 SER B O 1
ATOM 4865 N N . ASN B 1 309 ? 8.391 -31.547 -9.992 1 95.88 309 ASN B N 1
ATOM 4866 C CA . ASN B 1 309 ? 6.988 -31.219 -10.234 1 95.88 309 ASN B CA 1
ATOM 4867 C C . ASN B 1 309 ? 6.594 -31.469 -11.688 1 95.88 309 ASN B C 1
ATOM 4869 O O . ASN B 1 309 ? 5.539 -32.031 -11.961 1 95.88 309 ASN B O 1
ATOM 4873 N N . ALA B 1 310 ? 7.441 -31.047 -12.555 1 95.75 310 ALA B N 1
ATOM 4874 C CA . ALA B 1 310 ? 7.156 -31.172 -13.984 1 95.75 310 ALA B CA 1
ATOM 4875 C C . ALA B 1 310 ? 6.977 -32.625 -14.375 1 95.75 310 ALA B C 1
ATOM 4877 O O . ALA B 1 310 ? 6.027 -33 -15.078 1 95.75 310 ALA B O 1
ATOM 4878 N N . ARG B 1 311 ? 7.852 -33.469 -13.883 1 92.38 311 ARG B N 1
ATOM 4879 C CA . ARG B 1 311 ? 7.762 -34.875 -14.172 1 92.38 311 ARG B CA 1
ATOM 4880 C C . ARG B 1 311 ? 6.477 -35.469 -13.602 1 92.38 311 ARG B C 1
ATOM 4882 O O . ARG B 1 311 ? 5.797 -36.25 -14.273 1 92.38 311 ARG B O 1
ATOM 4889 N N . SER B 1 312 ? 6.238 -35.094 -12.445 1 95.25 312 SER B N 1
ATOM 4890 C CA . SER B 1 312 ? 5.023 -35.594 -11.805 1 95.25 312 SER B CA 1
ATOM 4891 C C . SER B 1 312 ? 3.779 -35.188 -12.594 1 95.25 312 SER B C 1
ATOM 4893 O O . SER B 1 312 ? 2.865 -36 -12.773 1 95.25 312 SER B O 1
ATOM 4895 N N . VAL B 1 313 ? 3.729 -34.031 -13.055 1 97.12 313 VAL B N 1
ATOM 4896 C CA . VAL B 1 313 ? 2.594 -33.5 -13.805 1 97.12 313 VAL B CA 1
ATOM 4897 C C . VAL B 1 313 ? 2.438 -34.281 -15.109 1 97.12 313 VAL B C 1
ATOM 4899 O O . VAL B 1 313 ? 1.331 -34.688 -15.469 1 97.12 313 VAL B O 1
ATOM 4902 N N . ILE B 1 314 ? 3.539 -34.531 -15.812 1 93.81 314 ILE B N 1
ATOM 4903 C CA . ILE B 1 314 ? 3.508 -35.25 -17.078 1 93.81 314 ILE B CA 1
ATOM 4904 C C . ILE B 1 314 ? 3.025 -36.688 -16.859 1 93.81 314 ILE B C 1
ATOM 4906 O O . ILE B 1 314 ? 2.213 -37.188 -17.625 1 93.81 314 ILE B O 1
ATOM 4910 N N . ASN B 1 315 ? 3.535 -37.25 -15.758 1 93.31 315 ASN B N 1
ATOM 4911 C CA . ASN B 1 315 ? 3.127 -38.625 -15.438 1 93.31 315 ASN B CA 1
ATOM 4912 C C . ASN B 1 315 ? 1.637 -38.688 -15.117 1 93.31 315 ASN B C 1
ATOM 4914 O O . ASN B 1 315 ? 0.954 -39.625 -15.547 1 93.31 315 ASN B O 1
ATOM 4918 N N . MET B 1 316 ? 1.18 -37.75 -14.406 1 93.44 316 MET B N 1
ATOM 4919 C CA . MET B 1 316 ? -0.238 -37.688 -14.062 1 93.44 316 MET B CA 1
ATOM 4920 C C . MET B 1 316 ? -1.093 -37.469 -15.312 1 93.44 316 MET B C 1
ATOM 4922 O O . MET B 1 316 ? -2.162 -38.062 -15.445 1 93.44 316 MET B O 1
ATOM 4926 N N . GLN B 1 317 ? -0.661 -36.625 -16.109 1 91.31 317 GLN B N 1
ATOM 4927 C CA . GLN B 1 317 ? -1.379 -36.312 -17.344 1 91.31 317 GLN B CA 1
ATOM 4928 C C . GLN B 1 317 ? -1.523 -37.562 -18.219 1 91.31 317 GLN B C 1
ATOM 4930 O O . GLN B 1 317 ? -2.574 -37.781 -18.828 1 91.31 317 GLN B O 1
ATOM 4935 N N . LYS B 1 318 ? -0.519 -38.375 -18.297 1 86.62 318 LYS B N 1
ATOM 4936 C CA . LYS B 1 318 ? -0.539 -39.625 -19.094 1 86.62 318 LYS B CA 1
ATOM 4937 C C . LYS B 1 318 ? -1.491 -40.656 -18.484 1 86.62 318 LYS B C 1
ATOM 4939 O O . LYS B 1 318 ? -2.072 -41.469 -19.203 1 86.62 318 LYS B O 1
ATOM 4944 N N . ALA B 1 319 ? -1.64 -40.625 -17.219 1 85.19 319 ALA B N 1
ATOM 4945 C CA . ALA B 1 319 ? -2.459 -41.594 -16.516 1 85.19 319 ALA B CA 1
ATOM 4946 C C . ALA B 1 319 ? -3.941 -41.25 -16.609 1 85.19 319 ALA B C 1
ATOM 4948 O O . ALA B 1 319 ? -4.801 -42.094 -16.438 1 85.19 319 ALA B O 1
ATOM 4949 N N . LEU B 1 320 ? -4.219 -40.062 -16.797 1 76.38 320 LEU B N 1
ATOM 4950 C CA . LEU B 1 320 ? -5.609 -39.625 -16.875 1 76.38 320 LEU B CA 1
ATOM 4951 C C . LEU B 1 320 ? -6.09 -39.594 -18.328 1 76.38 320 LEU B C 1
ATOM 4953 O O . LEU B 1 320 ? -7.258 -39.875 -18.609 1 76.38 320 LEU B O 1
#

Sequence (640 aa):
MIEQDSDYALLTEIAVAYYDQEQTQEEIAKRFGISRIKVGRLLKKARQEGIVEISVKYHPVFSSQIEQQFISHFGIKRALIALDHHDEDEQRQQVAALVSNYLAGVLKNDMTVTVGQGRNVAAVANHVGVFPERHCRFICGIGGTKRDNQLIDADHISRNLARKFNGFSETLYAPAYVETPELRAAFMQNRLIKATLEQASKADVAIIGLGDMNENSFMVQLGWFTPQEIATARQEQGVVGDLAGYSFFNIQGKPVDTVMNDRVIGLSLEQLRAIPCVIAIASESTKATAILGALRTGVIDVLATSASNARSVINMQKALMIEQDSDYALLTEIAVAYYDQEQTQEEIAKRFGISRIKVGRLLKKARQEGIVEISVKYHPVFSSQIEQQFISHFGIKRALIALDHHDEDEQRQQVAALVSNYLAGVLKNDMTVTVGQGRNVAAVANHVGVFPERHCRFICGIGGTKRDNQLIDADHISRNLARKFNGFSETLYAPAYVETPELRAAFMQNRLIKATLEQASKADVAIIGLGDMNENSFMVQLGWFTPQEIATARQEQGVVGDLAGYSFFNIQGKPVDTVMNDRVIGLSLEQLRAIPCVIAIASESTKATAILGALRTGVIDVLATSASNARSVINMQKAL

Secondary structure (DSSP, 8-state):
-HHHHHHHHHHHHHHIIIIIS---HHHHHHHHT--HHHHHHHHHHHHHTTS--------HHHHHHHHHHHHHHH--SEEEEEPP-SSHHHHHHHHHHHHHHHHHHH--TT-EEEE--SHHHHHHHH----------EEEESB-B---TT---SHHHHHHHHHHHHT-EEE---SBSB-SSHHHHHHHTT-HHHHHHHHHHHT-SEEEEEEEE-STT-HHHHTTSS-HHHHHHHHHTT-EEEEETTTEEEETTS-B---TTGGGB-B--HHHHHHSSEEEEE--SGGGHHHHHHHHHTT--SEEEEEHHHHHHHHHHHHH-/-HHHHHHHHHHHHHHIIIIIS---HHHHHHHHT--HHHHHHHHHHHHHTTS--------HHHHHHHHHHHHHHH--SEEEEEPP-SSHHHHHHHHHHHHHHHHHHH--TT-EEEE--SHHHHHHHH----------EEEESB-B---TT---SHHHHHHHHHHHHT-EEE---SBSB-SSHHHHHHHTT-HHHHHHHHHHHT-SEEEEEEEE-STT-HHHHTTSS-HHHHHHHHHTT-EEEEETTTEEEETTS-B---TTGGGB-B--HHHHHHSSEEEEE--SGGGHHHHHHHHHTT--SEEEEEHHHHHHHHHHHHH-

InterPro domains:
  IPR007324 Sugar-binding domain, putative [PF04198] (60-315)
  IPR007630 RNA polymerase sigma-70 region 4 [PF04545] (16-48)
  IPR036388 Winged helix-like DNA-binding domain superfamily [G3DSA:1.10.10.10] (2-54)
  IPR037171 NagB/RpiA transferase-like [SSF100950] (65-314)
  IPR051054 Bacterial SorC Transcriptional Regulators [PTHR34294] (5-318)

pLDDT: mean 88.6, std 12.27, range [34.28, 98.81]

Solvent-accessible surface area (backbone atoms only — not comparable to full-atom values): 32159 Å² total; per-residue (Å²): 109,65,68,59,46,49,53,49,49,51,35,47,50,52,41,42,39,38,74,72,64,65,40,50,56,62,56,49,10,64,75,71,72,44,52,49,67,55,43,52,51,41,50,50,46,24,40,74,71,60,73,47,76,86,72,75,73,63,56,70,63,60,49,45,54,54,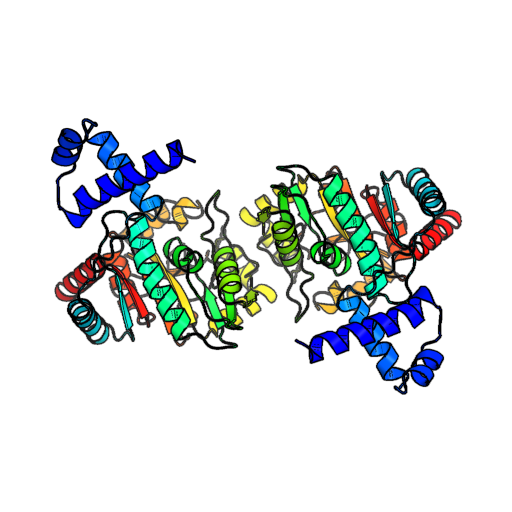25,49,48,46,31,68,75,52,66,27,80,45,51,45,64,20,61,78,50,90,49,64,69,58,26,32,46,46,28,16,50,52,51,43,52,50,45,60,69,68,63,46,70,70,36,32,34,16,24,28,29,34,67,49,44,24,35,31,39,64,53,84,74,90,57,62,82,26,55,25,37,22,24,20,34,29,20,36,66,85,51,90,96,49,74,31,28,6,47,55,27,20,42,40,39,10,62,57,22,60,34,35,56,43,76,39,40,29,45,24,65,46,93,37,53,66,50,38,55,51,55,62,64,33,66,68,47,42,51,43,48,53,52,28,38,64,17,51,31,34,44,26,17,58,38,48,73,50,88,78,22,71,60,43,70,70,62,79,44,52,71,64,60,51,48,44,36,33,73,74,66,42,34,36,23,26,53,45,74,43,34,39,19,18,69,74,20,45,78,48,92,50,90,61,51,49,19,42,41,52,55,48,65,68,38,48,48,66,23,81,33,21,35,37,32,50,51,59,79,85,38,28,63,21,50,44,12,48,44,50,50,61,45,48,28,28,41,31,23,25,44,63,35,51,52,49,30,54,54,51,60,71,73,105,110,68,69,58,48,48,52,50,50,51,34,49,52,53,43,42,40,37,73,72,63,65,41,49,56,62,56,49,10,64,73,70,72,46,51,48,69,55,43,53,49,43,48,52,46,23,42,74,71,60,72,49,75,85,72,79,76,63,60,69,64,62,48,45,54,54,26,48,49,45,30,70,74,53,66,28,80,46,50,45,62,20,68,78,50,89,48,64,69,59,25,34,47,47,29,16,50,52,50,44,52,50,46,60,70,69,63,47,72,70,38,31,32,15,24,29,29,33,68,51,45,26,36,31,39,64,53,85,74,89,57,63,80,24,54,24,36,21,24,20,34,29,19,36,67,86,50,89,94,50,74,31,29,7,46,54,27,20,44,40,39,12,62,59,22,60,34,36,56,44,75,39,41,28,44,24,64,47,93,36,52,68,50,38,56,52,54,62,65,32,64,68,48,41,51,43,48,52,52,26,38,66,17,53,31,34,43,28,16,58,38,49,73,49,90,78,24,69,60,41,72,70,62,78,42,52,72,64,59,51,48,43,35,35,73,74,65,41,36,36,22,24,54,45,73,43,35,38,21,18,68,74,19,45,77,48,92,49,88,61,50,50,20,41,42,51,56,48,63,69,37,49,48,66,24,82,32,22,34,38,32,49,52,60,77,86,37,28,63,22,50,44,10,47,42,52,49,63,44,46,28,29,40,30,22,25,44,62,34,50,51,49,32,53,54,50,60,74,72,104

Nearest PDB structures (foldseek):
  3kv1-assembly1_A-2  TM=9.685E-01  e=6.341E-37  Aliivibrio fischeri ES114
  2w48-assembly1_A  TM=7.506E-01  e=1.008E-26  Klebsiella pneumoniae
  2w48-assembly1_B  TM=7.734E-01  e=8.218E-26  Klebsiella pneumoniae
  4oqp-assembly1_A  TM=9.114E-01  e=4.321E-20  Bacillus subtilis subsp. subtilis str. 168
  3nze-assembly3_B  TM=8.549E-01  e=9.772E-20  Paenarthrobacter aurescens TC1

Organism: Klebsiella variicola (NCBI:txid244366)